Protein AF-0000000081110960 (afdb_homodimer)

Radius of gyration: 26.62 Å; Cα contacts (8 Å, |Δi|>4): 1211; chains: 2; bounding box: 125×72×54 Å

Structure (mmCIF, N/CA/C/O backbone):
data_AF-0000000081110960-model_v1
#
loop_
_entity.id
_entity.type
_entity.pdbx_description
1 polymer 'Uncharacterized protein'
#
loop_
_atom_site.group_PDB
_atom_site.id
_atom_site.type_symbol
_atom_site.label_atom_id
_atom_site.label_alt_id
_atom_site.label_comp_id
_atom_site.label_asym_id
_atom_site.label_entity_id
_atom_site.label_seq_id
_atom_site.pdbx_PDB_ins_code
_atom_site.Cartn_x
_atom_site.Cartn_y
_atom_site.Cartn_z
_atom_site.occupancy
_atom_site.B_iso_or_equiv
_atom_site.auth_seq_id
_atom_site.auth_comp_id
_atom_site.auth_asym_id
_atom_site.auth_atom_id
_atom_site.pdbx_PDB_model_num
ATOM 1 N N . MET A 1 1 ? -58.656 -20.75 20.781 1 22.75 1 MET A N 1
ATOM 2 C CA . MET A 1 1 ? -58.719 -19.656 19.828 1 22.75 1 MET A CA 1
ATOM 3 C C . MET A 1 1 ? -57.375 -19.516 19.109 1 22.75 1 MET A C 1
ATOM 5 O O . MET A 1 1 ? -56.344 -19.359 19.75 1 22.75 1 MET A O 1
ATOM 9 N N . TYR A 1 2 ? -57.188 -20.016 17.922 1 20.84 2 TYR A N 1
ATOM 10 C CA . TYR A 1 2 ? -56.125 -20.344 16.984 1 20.84 2 TYR A CA 1
ATOM 11 C C . TYR A 1 2 ? -55.5 -19.078 16.391 1 20.84 2 TYR A C 1
ATOM 13 O O . TYR A 1 2 ? -56.219 -18.234 15.836 1 20.84 2 TYR A O 1
ATOM 21 N N . PHE A 1 3 ? -54.625 -18.484 17.094 1 23.08 3 PHE A N 1
ATOM 22 C CA . PHE A 1 3 ? -54.031 -17.188 16.734 1 23.08 3 PHE A CA 1
ATOM 23 C C . PHE A 1 3 ? -53.469 -17.234 15.32 1 23.08 3 PHE A C 1
ATOM 25 O O . PHE A 1 3 ? -52.531 -18 15.055 1 23.08 3 PHE A O 1
ATOM 32 N N . GLN A 1 4 ? -54.219 -17.094 14.242 1 18.69 4 GLN A N 1
ATOM 33 C CA . GLN A 1 4 ? -53.969 -17.016 12.805 1 18.69 4 GLN A CA 1
ATOM 34 C C . GLN A 1 4 ? -52.875 -15.992 12.484 1 18.69 4 GLN A C 1
ATOM 36 O O . GLN A 1 4 ? -53.094 -14.789 12.664 1 18.69 4 GLN A O 1
ATOM 41 N N . ALA A 1 5 ? -51.719 -16.172 12.797 1 19.73 5 ALA A N 1
ATOM 42 C CA . ALA A 1 5 ? -50.625 -15.227 12.609 1 19.73 5 ALA A CA 1
ATOM 43 C C . ALA A 1 5 ? -50.469 -14.836 11.141 1 19.73 5 ALA A C 1
ATOM 45 O O . ALA A 1 5 ? -50.312 -15.695 10.273 1 19.73 5 ALA A O 1
ATOM 46 N N . SER A 1 6 ? -51.25 -13.961 10.625 1 20.28 6 SER A N 1
ATOM 47 C CA . SER A 1 6 ? -51.281 -13.43 9.273 1 20.28 6 SER A CA 1
ATOM 48 C C . SER A 1 6 ? -49.906 -13.078 8.781 1 20.28 6 SER A C 1
ATOM 50 O O . SER A 1 6 ? -49.188 -12.312 9.422 1 20.28 6 SER A O 1
ATOM 52 N N . ILE A 1 7 ? -49.188 -13.914 8.172 1 19.59 7 ILE A N 1
ATOM 53 C CA . ILE A 1 7 ? -47.875 -13.883 7.523 1 19.59 7 ILE A CA 1
ATOM 54 C C . ILE A 1 7 ? -47.844 -12.812 6.438 1 19.59 7 ILE A C 1
ATOM 56 O O . ILE A 1 7 ? -48.562 -12.93 5.426 1 19.59 7 ILE A O 1
ATOM 60 N N . ALA A 1 8 ? -48.156 -11.586 6.824 1 20.59 8 ALA A N 1
ATOM 61 C CA . ALA A 1 8 ? -48.281 -10.586 5.766 1 20.59 8 ALA A CA 1
ATOM 62 C C . ALA A 1 8 ? -47.188 -10.75 4.73 1 20.59 8 ALA A C 1
ATOM 64 O O . ALA A 1 8 ? -46.031 -11.047 5.078 1 20.59 8 ALA A O 1
ATOM 65 N N . ALA A 1 9 ? -47.5 -11.055 3.541 1 20.17 9 ALA A N 1
ATOM 66 C CA . ALA A 1 9 ? -46.844 -11.18 2.238 1 20.17 9 ALA A CA 1
ATOM 67 C C . ALA A 1 9 ? -45.875 -10.031 2 1 20.17 9 ALA A C 1
ATOM 69 O O . ALA A 1 9 ? -46.281 -8.867 1.935 1 20.17 9 ALA A O 1
ATOM 70 N N . VAL A 1 10 ? -44.938 -9.961 2.754 1 21.44 10 VAL A N 1
ATOM 71 C CA . VAL A 1 10 ? -44 -8.852 2.555 1 21.44 10 VAL A CA 1
ATOM 72 C C . VAL A 1 10 ? -43.656 -8.711 1.069 1 21.44 10 VAL A C 1
ATOM 74 O O . VAL A 1 10 ? -43.25 -9.672 0.429 1 21.44 10 VAL A O 1
ATOM 77 N N . ASN A 1 11 ? -44.5 -8.047 0.342 1 20.91 11 ASN A N 1
ATOM 78 C CA . ASN A 1 11 ? -44.344 -7.684 -1.062 1 20.91 11 ASN A CA 1
ATOM 79 C C . ASN A 1 11 ? -42.906 -7.355 -1.413 1 20.91 11 ASN A C 1
ATOM 81 O O . ASN A 1 11 ? -42.344 -6.363 -0.934 1 20.91 11 ASN A O 1
ATOM 85 N N . VAL A 1 12 ? -42.188 -8.281 -1.521 1 21.45 12 VAL A N 1
ATOM 86 C CA . VAL A 1 12 ? -40.812 -8.18 -1.997 1 21.45 12 VAL A CA 1
ATOM 87 C C . VAL A 1 12 ? -40.781 -7.523 -3.377 1 21.45 12 VAL A C 1
ATOM 89 O O . VAL A 1 12 ? -41.344 -8.062 -4.336 1 21.45 12 VAL A O 1
ATOM 92 N N . PRO A 1 13 ? -41 -6.227 -3.32 1 22.95 13 PRO A N 1
ATOM 93 C CA . PRO A 1 13 ? -41.094 -5.684 -4.676 1 22.95 13 PRO A CA 1
ATOM 94 C C . PRO A 1 13 ? -40.125 -6.332 -5.652 1 22.95 13 PRO A C 1
ATOM 96 O O . PRO A 1 13 ? -39.094 -6.832 -5.246 1 22.95 13 PRO A O 1
ATOM 99 N N . LEU A 1 14 ? -40.688 -6.832 -6.668 1 21.33 14 LEU A N 1
ATOM 100 C CA . LEU A 1 14 ? -40 -7.383 -7.836 1 21.33 14 LEU A CA 1
ATOM 101 C C . LEU A 1 14 ? -38.844 -6.5 -8.266 1 21.33 14 LEU A C 1
ATOM 103 O O . LEU A 1 14 ? -39 -5.297 -8.461 1 21.33 14 LEU A O 1
ATOM 107 N N . ILE A 1 15 ? -37.844 -6.734 -7.762 1 22 15 ILE A N 1
ATOM 108 C CA . ILE A 1 15 ? -36.656 -6.02 -8.133 1 22 15 ILE A CA 1
ATOM 109 C C . ILE A 1 15 ? -36.5 -6.008 -9.656 1 22 15 ILE A C 1
ATOM 111 O O . ILE A 1 15 ? -36.406 -7.066 -10.281 1 22 15 ILE A O 1
ATOM 115 N N . SER A 1 16 ? -37.156 -5.086 -10.281 1 21.38 16 SER A N 1
ATOM 116 C CA . SER A 1 16 ? -37.094 -4.832 -11.719 1 21.38 16 SER A CA 1
ATOM 117 C C . SER A 1 16 ? -35.688 -5.105 -12.242 1 21.38 16 SER A C 1
ATOM 119 O O . SER A 1 16 ? -34.719 -5.055 -11.492 1 21.38 16 SER A O 1
ATOM 121 N N . SER A 1 17 ? -35.562 -5.734 -13.375 1 22.53 17 SER A N 1
ATOM 122 C CA . SER A 1 17 ? -34.5 -6.129 -14.266 1 22.53 17 SER A CA 1
ATOM 123 C C . SER A 1 17 ? -33.5 -4.984 -14.469 1 22.53 17 SER A C 1
ATOM 125 O O . SER A 1 17 ? -33.75 -4.074 -15.258 1 22.53 17 SER A O 1
ATOM 127 N N . SER A 1 18 ? -33.219 -4.305 -13.578 1 23.11 18 SER A N 1
ATOM 128 C CA . SER A 1 18 ? -32.406 -3.145 -13.906 1 23.11 18 SER A CA 1
ATOM 129 C C . SER A 1 18 ? -31.281 -3.512 -14.883 1 23.11 18 SER A C 1
ATOM 131 O O . SER A 1 18 ? -30.703 -4.598 -14.797 1 23.11 18 SER A O 1
ATOM 133 N N . SER A 1 19 ? -31.359 -3.037 -16.094 1 22.27 19 SER A N 1
ATOM 134 C CA . SER A 1 19 ? -30.375 -3.014 -17.188 1 22.27 19 SER A CA 1
ATOM 135 C C . SER A 1 19 ? -28.953 -2.99 -16.641 1 22.27 19 SER A C 1
ATOM 137 O O . SER A 1 19 ? -28.672 -2.299 -15.664 1 22.27 19 SER A O 1
ATOM 139 N N . PHE A 1 20 ? -28.312 -4.035 -16.75 1 23.62 20 PHE A N 1
ATOM 140 C CA . PHE A 1 20 ? -26.859 -4.145 -16.656 1 23.62 20 PHE A CA 1
ATOM 141 C C . PHE A 1 20 ? -26.188 -2.887 -17.203 1 23.62 20 PHE A C 1
ATOM 143 O O . PHE A 1 20 ? -26.031 -2.727 -18.406 1 23.62 20 PHE A O 1
ATOM 150 N N . ASP A 1 21 ? -26.734 -1.782 -16.797 1 24.41 21 ASP A N 1
ATOM 151 C CA . ASP A 1 21 ? -25.891 -0.675 -17.234 1 24.41 21 ASP A CA 1
ATOM 152 C C . ASP A 1 21 ? -24.406 -1.05 -17.172 1 24.41 21 ASP A C 1
ATOM 154 O O . ASP A 1 21 ? -23.922 -1.466 -16.109 1 24.41 21 ASP A O 1
ATOM 158 N N . THR A 1 22 ? -23.922 -1.615 -18.156 1 24.94 22 THR A N 1
ATOM 159 C CA . THR A 1 22 ? -22.516 -1.733 -18.484 1 24.94 22 THR A CA 1
ATOM 160 C C . THR A 1 22 ? -21.703 -0.639 -17.797 1 24.94 22 THR A C 1
ATOM 162 O O . THR A 1 22 ? -22.078 0.535 -17.828 1 24.94 22 THR A O 1
ATOM 165 N N . PRO A 1 23 ? -21.234 -0.985 -16.656 1 27.55 23 PRO A N 1
ATOM 166 C CA . PRO A 1 23 ? -20.516 0.17 -16.109 1 27.55 23 PRO A CA 1
ATOM 167 C C . PRO A 1 23 ? -20 1.11 -17.188 1 27.55 23 PRO A C 1
ATOM 169 O O . PRO A 1 23 ? -19.734 0.676 -18.312 1 27.55 23 PRO A O 1
ATOM 172 N N . ASN A 1 24 ? -20.625 2.17 -17.422 1 27.64 24 ASN A N 1
ATOM 173 C CA . ASN A 1 24 ? -20.141 3.215 -18.328 1 27.64 24 ASN A CA 1
ATOM 174 C C . ASN A 1 24 ? -18.641 3.121 -18.531 1 27.64 24 ASN A C 1
ATOM 176 O O . ASN A 1 24 ? -17.891 2.938 -17.578 1 27.64 24 ASN A O 1
ATOM 180 N N . SER A 1 25 ? -18.062 2.701 -19.656 1 29.22 25 SER A N 1
ATOM 181 C CA . SER A 1 25 ? -16.797 2.6 -20.375 1 29.22 25 SER A CA 1
ATOM 182 C C . SER A 1 25 ? -15.875 3.762 -20.031 1 29.22 25 SER A C 1
ATOM 184 O O . SER A 1 25 ? -14.812 3.914 -20.625 1 29.22 25 SER A O 1
ATOM 186 N N . GLY A 1 26 ? -16.422 4.938 -19.75 1 30.44 26 GLY A N 1
ATOM 187 C CA . GLY A 1 26 ? -15.414 5.98 -19.641 1 30.44 26 GLY A CA 1
ATOM 188 C C . GLY A 1 26 ? -14.273 5.605 -18.703 1 30.44 26 GLY A C 1
ATOM 189 O O . GLY A 1 26 ? -14.5 5.078 -17.609 1 30.44 26 GLY A O 1
ATOM 190 N N . ASN A 1 27 ? -13.133 5.059 -19.188 1 32.38 27 ASN A N 1
ATOM 191 C CA . ASN A 1 27 ? -11.805 4.676 -18.719 1 32.38 27 ASN A CA 1
ATOM 192 C C . ASN A 1 27 ? -11.406 5.465 -17.484 1 32.38 27 ASN A C 1
ATOM 194 O O . ASN A 1 27 ? -10.625 6.418 -17.562 1 32.38 27 ASN A O 1
ATOM 198 N N . ASP A 1 28 ? -12.18 6.121 -16.797 1 34.59 28 ASP A N 1
ATOM 199 C CA . ASP A 1 28 ? -11.734 6.902 -15.648 1 34.59 28 ASP A CA 1
ATOM 200 C C . ASP A 1 28 ? -10.836 6.074 -14.734 1 34.59 28 ASP A C 1
ATOM 202 O O . ASP A 1 28 ? -11.305 5.504 -13.742 1 34.59 28 ASP A O 1
ATOM 206 N N . THR A 1 29 ? -10.172 5.059 -15.164 1 40.25 29 THR A N 1
ATOM 207 C CA . THR A 1 29 ? -8.977 4.48 -14.562 1 40.25 29 THR A CA 1
ATOM 208 C C . THR A 1 29 ? -8.219 5.527 -13.75 1 40.25 29 THR A C 1
ATOM 210 O O . THR A 1 29 ? -7.117 5.273 -13.266 1 40.25 29 THR A O 1
ATOM 213 N N . SER A 1 30 ? -8.516 6.832 -14.031 1 42.5 30 SER A N 1
ATOM 214 C CA . SER A 1 30 ? -7.684 7.887 -13.461 1 42.5 30 SER A CA 1
ATOM 215 C C . SER A 1 30 ? -7.695 7.84 -11.938 1 42.5 30 SER A C 1
ATOM 217 O O . SER A 1 30 ? -8.758 7.75 -11.32 1 42.5 30 SER A O 1
ATOM 219 N N . PHE A 1 31 ? -6.773 7.125 -11.406 1 48.88 31 PHE A N 1
ATOM 220 C CA . PHE A 1 31 ? -6.375 7.441 -10.039 1 48.88 31 PHE A CA 1
ATOM 221 C C . PHE A 1 31 ? -6.816 8.852 -9.656 1 48.88 31 PHE A C 1
ATOM 223 O O . PHE A 1 31 ? -6.086 9.82 -9.891 1 48.88 31 PHE A O 1
ATOM 230 N N . GLN A 1 32 ? -8.008 9.367 -10.148 1 53.22 32 GLN A N 1
ATOM 231 C CA . GLN A 1 32 ? -8.258 10.789 -9.953 1 53.22 32 GLN A CA 1
ATOM 232 C C . GLN A 1 32 ? -8.625 11.094 -8.508 1 53.22 32 GLN A C 1
ATOM 234 O O . GLN A 1 32 ? -9.633 10.586 -8 1 53.22 32 GLN A O 1
ATOM 239 N N . LEU A 1 33 ? -7.586 11.43 -7.715 1 62.12 33 LEU A N 1
ATOM 240 C CA . LEU A 1 33 ? -7.715 11.992 -6.371 1 62.12 33 LEU A CA 1
ATOM 241 C C . LEU A 1 33 ? -8.492 13.305 -6.406 1 62.12 33 LEU A C 1
ATOM 243 O O . LEU A 1 33 ? -8.836 13.859 -5.355 1 62.12 33 LEU A O 1
ATOM 247 N N . THR A 1 34 ? -9.445 13.672 -7.227 1 59.16 34 THR A N 1
ATOM 248 C CA . THR A 1 34 ? -9.914 15.055 -7.328 1 59.16 34 THR A CA 1
ATOM 249 C C . THR A 1 34 ? -10.453 15.539 -5.988 1 59.16 34 THR A C 1
ATOM 251 O O . THR A 1 34 ? -11.539 16.125 -5.926 1 59.16 34 THR A O 1
ATOM 254 N N . ARG A 1 35 ? -9.648 15.438 -5.07 1 84.56 35 ARG A N 1
ATOM 255 C CA . ARG A 1 35 ? -10.242 15.648 -3.758 1 84.56 35 ARG A CA 1
ATOM 256 C C . ARG A 1 35 ? -9.469 16.688 -2.961 1 84.56 35 ARG A C 1
ATOM 258 O O . ARG A 1 35 ? -8.258 16.828 -3.127 1 84.56 35 ARG A O 1
ATOM 265 N N . PRO A 1 36 ? -10.227 17.75 -2.336 1 95.44 36 PRO A N 1
ATOM 266 C CA . PRO A 1 36 ? -9.555 18.672 -1.426 1 95.44 36 PRO A CA 1
ATOM 267 C C . PRO A 1 36 ? -8.578 17.969 -0.484 1 95.44 36 PRO A C 1
ATOM 269 O O . PRO A 1 36 ? -8.953 17.016 0.2 1 95.44 36 PRO A O 1
ATOM 272 N N . THR A 1 37 ? -7.359 18.438 -0.589 1 98.06 37 THR A N 1
ATOM 273 C CA . THR A 1 37 ? -6.27 17.766 0.1 1 98.06 37 THR A CA 1
ATOM 274 C C . THR A 1 37 ? -5.449 18.75 0.93 1 98.06 37 THR A C 1
ATOM 276 O O . THR A 1 37 ? -5.227 19.875 0.511 1 98.06 37 THR A O 1
ATOM 279 N N . PHE A 1 38 ? -5.059 18.312 2.119 1 98.38 38 PHE A N 1
ATOM 280 C CA . PHE A 1 38 ? -4.27 19.078 3.076 1 98.38 38 PHE A CA 1
ATOM 281 C C . PHE A 1 38 ? -2.961 18.359 3.396 1 98.38 38 PHE A C 1
ATOM 283 O O . PHE A 1 38 ? -2.959 17.172 3.688 1 98.38 38 PHE A O 1
ATOM 290 N N . VAL A 1 39 ? -1.781 19.078 3.289 1 98 39 VAL A N 1
ATOM 291 C CA . VAL A 1 39 ? -0.474 18.5 3.562 1 98 39 VAL A CA 1
ATOM 292 C C . VAL A 1 39 ? 0.292 19.375 4.547 1 98 39 VAL A C 1
ATOM 294 O O . VAL A 1 39 ? 0.421 20.578 4.34 1 98 39 VAL A O 1
ATOM 297 N N . THR A 1 40 ? 0.807 18.781 5.625 1 96.44 40 THR A N 1
ATOM 298 C CA . THR A 1 40 ? 1.692 19.516 6.523 1 96.44 40 THR A CA 1
ATOM 299 C C . THR A 1 40 ? 3.154 19.25 6.184 1 96.44 40 THR A C 1
ATOM 301 O O . THR A 1 40 ? 3.488 18.172 5.664 1 96.44 40 THR A O 1
ATOM 304 N N . GLY A 1 41 ? 4.031 20.172 6.465 1 93 41 GLY A N 1
ATOM 305 C CA . GLY A 1 41 ? 5.453 20 6.223 1 93 41 GLY A CA 1
ATOM 306 C C . GLY A 1 41 ? 5.805 19.906 4.75 1 93 41 GLY A C 1
ATOM 307 O O . GLY A 1 41 ? 6.609 19.078 4.348 1 93 41 GLY A O 1
ATOM 308 N N . ALA A 1 42 ? 5.199 20.797 3.959 1 94.5 42 ALA A N 1
ATOM 309 C CA . ALA A 1 42 ? 5.312 20.672 2.51 1 94.5 42 ALA A CA 1
ATOM 310 C C . ALA A 1 42 ? 6.539 21.406 1.983 1 94.5 42 ALA A C 1
ATOM 312 O O . ALA A 1 42 ? 6.883 21.297 0.805 1 94.5 42 ALA A O 1
ATOM 313 N N . ALA A 1 43 ? 7.168 22.172 2.82 1 89.06 43 ALA A N 1
ATOM 314 C CA . ALA A 1 43 ? 8.375 22.859 2.375 1 89.06 43 ALA A CA 1
ATOM 315 C C . ALA A 1 43 ? 9.633 22.188 2.924 1 89.06 43 ALA A C 1
ATOM 317 O O . ALA A 1 43 ? 9.625 21.672 4.043 1 89.06 43 ALA A O 1
ATOM 318 N N . SER A 1 44 ? 10.578 21.812 1.951 1 68.25 44 SER A N 1
ATOM 319 C CA . SER A 1 44 ? 11.836 21.188 2.334 1 68.25 44 SER A CA 1
ATOM 320 C C . SER A 1 44 ? 12.75 22.188 3.045 1 68.25 44 SER A C 1
ATOM 322 O O . SER A 1 44 ? 12.719 23.375 2.758 1 68.25 44 SER A O 1
ATOM 324 N N . GLY A 1 45 ? 12.914 22.094 4.445 1 55.53 45 GLY A N 1
ATOM 325 C CA . GLY A 1 45 ? 13.875 22.984 5.07 1 55.53 45 GLY A CA 1
ATOM 326 C C . GLY A 1 45 ? 15.188 23.078 4.312 1 55.53 45 GLY A C 1
ATOM 327 O O . GLY A 1 45 ? 15.836 22.062 4.066 1 55.53 45 GLY A O 1
ATOM 328 N N . LYS A 1 46 ? 15.266 24.016 3.217 1 45.47 46 LYS A N 1
ATOM 329 C CA . LYS A 1 46 ? 16.609 24.25 2.699 1 45.47 46 LYS A CA 1
ATOM 330 C C . LYS A 1 46 ? 17.578 24.562 3.828 1 45.47 46 LYS A C 1
ATOM 332 O O . LYS A 1 46 ? 17.359 25.5 4.605 1 45.47 46 LYS A O 1
ATOM 337 N N . SER A 1 47 ? 17.953 23.469 4.422 1 41.19 47 SER A N 1
ATOM 338 C CA . SER A 1 47 ? 18.969 23.844 5.414 1 41.19 47 SER A CA 1
ATOM 339 C C . SER A 1 47 ? 20.016 24.75 4.812 1 41.19 47 SER A C 1
ATOM 341 O O . SER A 1 47 ? 20.297 24.688 3.611 1 41.19 47 SER A O 1
ATOM 343 N N . GLU A 1 48 ? 20.234 25.812 5.441 1 37.31 48 GLU A N 1
ATOM 344 C CA . GLU A 1 48 ? 21.297 26.75 5.129 1 37.31 48 GLU A CA 1
ATOM 345 C C . GLU A 1 48 ? 22.547 26.016 4.652 1 37.31 48 GLU A C 1
ATOM 347 O O . GLU A 1 48 ? 23.469 26.641 4.113 1 37.31 48 GLU A O 1
ATOM 352 N N . TRP A 1 49 ? 22.719 24.891 5.152 1 32.22 49 TRP A N 1
ATOM 353 C CA . TRP A 1 49 ? 24.016 24.266 4.871 1 32.22 49 TRP A CA 1
ATOM 354 C C . TRP A 1 49 ? 24.031 23.672 3.467 1 32.22 49 TRP A C 1
ATOM 356 O O . TRP A 1 49 ? 24.891 22.844 3.146 1 32.22 49 TRP A O 1
ATOM 366 N N . GLU A 1 50 ? 22.984 23.797 2.834 1 39.31 50 GLU A N 1
ATOM 367 C CA . GLU A 1 50 ? 22.891 23.125 1.541 1 39.31 50 GLU A CA 1
ATOM 368 C C . GLU A 1 50 ? 23.828 23.75 0.517 1 39.31 50 GLU A C 1
ATOM 370 O O . GLU A 1 50 ? 23.641 24.906 0.111 1 39.31 50 GLU A O 1
ATOM 375 N N . THR A 1 51 ? 25.016 23.438 0.7 1 34.72 51 THR A N 1
ATOM 376 C CA . THR A 1 51 ? 25.984 23.797 -0.319 1 34.72 51 THR A CA 1
ATOM 377 C C . THR A 1 51 ? 25.531 23.344 -1.699 1 34.72 51 THR A C 1
ATOM 379 O O . THR A 1 51 ? 25.984 23.875 -2.719 1 34.72 51 THR A O 1
ATOM 382 N N . PRO A 1 52 ? 25.266 21.906 -1.855 1 41.38 52 PRO A N 1
ATOM 383 C CA . PRO A 1 52 ? 25.453 21.641 -3.281 1 41.38 52 PRO A CA 1
ATOM 384 C C . PRO A 1 52 ? 24.297 22.156 -4.145 1 41.38 52 PRO A C 1
ATOM 386 O O . PRO A 1 52 ? 23.203 22.375 -3.637 1 41.38 52 PRO A O 1
ATOM 389 N N . LYS A 1 53 ? 24.359 22.406 -5.453 1 40.44 53 LYS A N 1
ATOM 390 C CA . LYS A 1 53 ? 23.625 23 -6.566 1 40.44 53 LYS A CA 1
ATOM 391 C C . LYS A 1 53 ? 22.172 22.516 -6.586 1 40.44 53 LYS A C 1
ATOM 393 O O . LYS A 1 53 ? 21.312 23.156 -7.207 1 40.44 53 LYS A O 1
ATOM 398 N N . HIS A 1 54 ? 21.781 21.344 -6.188 1 41.78 54 HIS A N 1
ATOM 399 C CA . HIS A 1 54 ? 20.406 20.844 -6.281 1 41.78 54 HIS A CA 1
ATOM 400 C C . HIS A 1 54 ? 19.969 20.172 -4.984 1 41.78 54 HIS A C 1
ATOM 402 O O . HIS A 1 54 ? 20.234 18.984 -4.777 1 41.78 54 HIS A O 1
ATOM 408 N N . PRO A 1 55 ? 19.656 20.922 -3.91 1 47.19 55 PRO A N 1
ATOM 409 C CA . PRO A 1 55 ? 19.312 20.297 -2.633 1 47.19 55 PRO A CA 1
ATOM 410 C C . PRO A 1 55 ? 18.188 19.266 -2.766 1 47.19 55 PRO A C 1
ATOM 412 O O . PRO A 1 55 ? 17.312 19.422 -3.611 1 47.19 55 PRO A O 1
ATOM 415 N N . PRO A 1 56 ? 18.359 17.953 -2.174 1 57.19 56 PRO A N 1
ATOM 416 C CA . PRO A 1 56 ? 17.281 16.969 -2.221 1 57.19 56 PRO A CA 1
ATOM 417 C C . PRO A 1 56 ? 15.953 17.516 -1.71 1 57.19 56 PRO A C 1
ATOM 419 O O . PRO A 1 56 ? 15.938 18.422 -0.865 1 57.19 56 PRO A O 1
ATOM 422 N N . ILE A 1 57 ? 14.922 17.328 -2.422 1 71.06 57 ILE A N 1
ATOM 423 C CA . ILE A 1 57 ? 13.555 17.703 -2.088 1 71.06 57 ILE A CA 1
ATOM 424 C C . ILE A 1 57 ? 13.031 16.797 -0.969 1 71.06 57 ILE A C 1
ATOM 426 O O . ILE A 1 57 ? 13.328 15.602 -0.94 1 71.06 57 ILE A O 1
ATOM 430 N N . GLY A 1 58 ? 12.445 17.406 0.079 1 83.19 58 GLY A N 1
ATOM 431 C CA . GLY A 1 58 ? 11.914 16.656 1.206 1 83.19 58 GLY A CA 1
ATOM 432 C C . GLY A 1 58 ? 10.695 15.828 0.851 1 83.19 58 GLY A C 1
ATOM 433 O O . GLY A 1 58 ? 10.141 15.977 -0.237 1 83.19 58 GLY A O 1
ATOM 434 N N . ILE A 1 59 ? 10.336 14.969 1.707 1 88.88 59 ILE A N 1
ATOM 435 C CA . ILE A 1 59 ? 9.203 14.07 1.531 1 88.88 59 ILE A CA 1
ATOM 436 C C . ILE A 1 59 ? 7.926 14.891 1.345 1 88.88 59 ILE A C 1
ATOM 438 O O . ILE A 1 59 ? 7.105 14.594 0.472 1 88.88 59 ILE A O 1
ATOM 442 N N . GLY A 1 60 ? 7.762 15.984 2.137 1 92.5 60 GLY A N 1
ATOM 443 C CA . GLY A 1 60 ? 6.562 16.797 2.068 1 92.5 60 GLY A CA 1
ATOM 444 C C . GLY A 1 60 ? 6.391 17.5 0.729 1 92.5 60 GLY A C 1
ATOM 445 O O . GLY A 1 60 ? 5.297 17.5 0.162 1 92.5 60 GLY A O 1
ATOM 446 N N . GLU A 1 61 ? 7.449 18.062 0.287 1 93.19 61 GLU A N 1
ATOM 447 C CA . GLU A 1 61 ? 7.418 18.734 -1.011 1 93.19 61 GLU A CA 1
ATOM 448 C C . GLU A 1 61 ? 7.129 17.734 -2.135 1 93.19 61 GLU A C 1
ATOM 450 O O . GLU A 1 61 ? 6.281 18 -2.99 1 93.19 61 GLU A O 1
ATOM 455 N N . GLN A 1 62 ? 7.793 16.594 -2.107 1 92.75 62 GLN A N 1
ATOM 456 C CA . GLN A 1 62 ? 7.562 15.57 -3.119 1 92.75 62 GLN A CA 1
ATOM 457 C C . GLN A 1 62 ? 6.129 15.047 -3.055 1 92.75 62 GLN A C 1
ATOM 459 O O . GLN A 1 62 ? 5.539 14.711 -4.082 1 92.75 62 GLN A O 1
ATOM 464 N N . THR A 1 63 ? 5.613 14.977 -1.855 1 95.06 63 THR A N 1
ATOM 465 C CA . THR A 1 63 ? 4.23 14.547 -1.686 1 95.06 63 THR A CA 1
ATOM 466 C C . THR A 1 63 ? 3.271 15.523 -2.357 1 95.06 63 THR A C 1
ATOM 468 O O . THR A 1 63 ? 2.357 15.117 -3.076 1 95.06 63 THR A O 1
ATOM 471 N N . ALA A 1 64 ? 3.504 16.797 -2.17 1 96.5 64 ALA A N 1
ATOM 472 C CA . ALA A 1 64 ? 2.67 17.812 -2.816 1 96.5 64 ALA A CA 1
ATOM 473 C C . ALA A 1 64 ? 2.715 17.672 -4.336 1 96.5 64 ALA A C 1
ATOM 475 O O . ALA A 1 64 ? 1.674 17.688 -4.996 1 96.5 64 ALA A O 1
ATOM 476 N N . TYR A 1 65 ? 3.877 17.453 -4.852 1 95.31 65 TYR A N 1
ATOM 477 C CA . TYR A 1 65 ? 4.043 17.312 -6.293 1 95.31 65 TYR A CA 1
ATOM 478 C C . TYR A 1 65 ? 3.363 16.047 -6.801 1 95.31 65 TYR A C 1
ATOM 480 O O . TYR A 1 65 ? 2.68 16.062 -7.828 1 95.31 65 TYR A O 1
ATOM 488 N N . ALA A 1 66 ? 3.555 14.961 -6.098 1 93.81 66 ALA A N 1
ATOM 489 C CA . ALA A 1 66 ? 2.967 13.688 -6.516 1 93.81 66 ALA A CA 1
ATOM 490 C C . ALA A 1 66 ? 1.442 13.766 -6.52 1 93.81 66 ALA A C 1
ATOM 492 O O . ALA A 1 66 ? 0.792 13.289 -7.449 1 93.81 66 ALA A O 1
ATOM 493 N N . LEU A 1 67 ? 0.9 14.406 -5.48 1 94.81 67 LEU A N 1
ATOM 494 C CA . LEU A 1 67 ? -0.549 14.555 -5.406 1 94.81 67 LEU A CA 1
ATOM 495 C C . LEU A 1 67 ? -1.075 15.375 -6.582 1 94.81 67 LEU A C 1
ATOM 497 O O . LEU A 1 67 ? -2.07 15 -7.207 1 94.81 67 LEU A O 1
ATOM 501 N N . ALA A 1 68 ? -0.402 16.438 -6.891 1 93.81 68 ALA A N 1
ATOM 502 C CA . ALA A 1 68 ? -0.778 17.234 -8.055 1 93.81 68 ALA A CA 1
ATOM 503 C C . ALA A 1 68 ? -0.663 16.422 -9.336 1 93.81 68 ALA A C 1
ATOM 505 O O . ALA A 1 68 ? -1.574 16.438 -10.172 1 93.81 68 ALA A O 1
ATOM 506 N N . ASN A 1 69 ? 0.367 15.711 -9.43 1 91.38 69 ASN A N 1
ATOM 507 C CA . ASN A 1 69 ? 0.65 14.93 -10.625 1 91.38 69 ASN A CA 1
ATOM 508 C C . ASN A 1 69 ? -0.405 13.852 -10.852 1 91.38 69 ASN A C 1
ATOM 510 O O . ASN A 1 69 ? -0.724 13.516 -12 1 91.38 69 ASN A O 1
ATOM 514 N N . TYR A 1 70 ? -0.91 13.32 -9.75 1 89.69 70 TYR A N 1
ATOM 515 C CA . TYR A 1 70 ? -1.832 12.195 -9.883 1 89.69 70 TYR A CA 1
ATOM 516 C C . TYR A 1 70 ? -3.279 12.672 -9.836 1 89.69 70 TYR A C 1
ATOM 518 O O . TYR A 1 70 ? -4.199 11.867 -9.688 1 89.69 70 TYR A O 1
ATOM 526 N N . GLY A 1 71 ? -3.523 14.016 -9.852 1 89.19 71 GLY A N 1
ATOM 527 C CA . GLY A 1 71 ? -4.855 14.445 -10.242 1 89.19 71 GLY A CA 1
ATOM 528 C C . GLY A 1 71 ? -5.535 15.305 -9.188 1 89.19 71 GLY A C 1
ATOM 529 O O . GLY A 1 71 ? -6.66 15.766 -9.391 1 89.19 71 GLY A O 1
ATOM 530 N N . ILE A 1 72 ? -4.934 15.531 -8.102 1 93.69 72 ILE A N 1
ATOM 531 C CA . ILE A 1 72 ? -5.523 16.422 -7.105 1 93.69 72 ILE A CA 1
ATOM 532 C C . ILE A 1 72 ? -5.695 17.812 -7.695 1 93.69 72 ILE A C 1
ATOM 534 O O . ILE A 1 72 ? -4.797 18.328 -8.375 1 93.69 72 ILE A O 1
ATOM 538 N N . THR A 1 73 ? -6.871 18.406 -7.398 1 94.19 73 THR A N 1
ATOM 539 C CA . THR A 1 73 ? -7.125 19.703 -8.016 1 94.19 73 THR A CA 1
ATOM 540 C C . THR A 1 73 ? -7.199 20.797 -6.961 1 94.19 73 THR A C 1
ATOM 542 O O . THR A 1 73 ? -7.145 21.984 -7.285 1 94.19 73 THR A O 1
ATOM 545 N N . LYS A 1 74 ? -7.414 20.484 -5.758 1 97 74 LYS A N 1
ATOM 546 C CA . LYS A 1 74 ? -7.434 21.391 -4.621 1 97 74 LYS A CA 1
ATOM 547 C C . LYS A 1 74 ? -6.434 20.969 -3.549 1 97 74 LYS A C 1
ATOM 549 O O . LYS A 1 74 ? -6.625 19.938 -2.895 1 97 74 LYS A O 1
ATOM 554 N N . LEU A 1 75 ? -5.422 21.781 -3.381 1 98.06 75 LEU A N 1
ATOM 555 C CA . LEU A 1 75 ? -4.289 21.359 -2.564 1 98.06 75 LEU A CA 1
ATOM 556 C C . LEU A 1 75 ? -3.865 22.469 -1.608 1 98.06 75 LEU A C 1
ATOM 558 O O . LEU A 1 75 ? -3.326 23.5 -2.039 1 98.06 75 LEU A O 1
ATOM 562 N N . ALA A 1 76 ? -4.148 22.297 -0.355 1 98.75 76 ALA A N 1
ATOM 563 C CA . ALA A 1 76 ? -3.598 23.156 0.685 1 98.75 76 ALA A CA 1
ATOM 564 C C . ALA A 1 76 ? -2.283 22.609 1.223 1 98.75 76 ALA A C 1
ATOM 566 O O . ALA A 1 76 ? -2.227 21.453 1.676 1 98.75 76 ALA A O 1
ATOM 567 N N . ILE A 1 77 ? -1.24 23.391 1.143 1 98.5 77 ILE A N 1
ATOM 568 C CA . ILE A 1 77 ? 0.058 22.984 1.671 1 98.5 77 ILE A CA 1
ATOM 569 C C . ILE A 1 77 ? 0.456 23.906 2.824 1 98.5 77 ILE A C 1
ATOM 571 O O . ILE A 1 77 ? 0.162 25.094 2.801 1 98.5 77 ILE A O 1
ATOM 575 N N . THR A 1 78 ? 1.105 23.266 3.832 1 97.75 78 THR A N 1
ATOM 576 C CA . THR A 1 78 ? 1.459 24.062 5 1 97.75 78 THR A CA 1
ATOM 577 C C . THR A 1 78 ? 2.896 23.797 5.43 1 97.75 78 THR A C 1
ATOM 579 O O . THR A 1 78 ? 3.445 22.734 5.129 1 97.75 78 THR A O 1
ATOM 582 N N . ASP A 1 79 ? 3.418 24.75 6.059 1 94.75 79 ASP A N 1
ATOM 583 C CA . ASP A 1 79 ? 4.742 24.703 6.668 1 94.75 79 ASP A CA 1
ATOM 584 C C . ASP A 1 79 ? 4.984 25.891 7.578 1 94.75 79 ASP A C 1
ATOM 586 O O . ASP A 1 79 ? 4.277 26.906 7.484 1 94.75 79 ASP A O 1
ATOM 590 N N . ILE A 1 80 ? 5.969 25.672 8.445 1 91.94 80 ILE A N 1
ATOM 591 C CA . ILE A 1 80 ? 6.336 26.797 9.297 1 91.94 80 ILE A CA 1
ATOM 592 C C . ILE A 1 80 ? 7.09 27.828 8.469 1 91.94 80 ILE A C 1
ATOM 594 O O . ILE A 1 80 ? 7.012 29.031 8.758 1 91.94 80 ILE A O 1
ATOM 598 N N . ASN A 1 81 ? 7.816 27.375 7.422 1 90.31 81 ASN A N 1
ATOM 599 C CA . ASN A 1 81 ? 8.57 28.266 6.543 1 90.31 81 ASN A CA 1
ATOM 600 C C . ASN A 1 81 ? 7.727 28.719 5.352 1 90.31 81 ASN A C 1
ATOM 602 O O . ASN A 1 81 ? 7.738 28.078 4.301 1 90.31 81 ASN A O 1
ATOM 606 N N . LEU A 1 82 ? 7.145 29.875 5.477 1 93.81 82 LEU A N 1
ATOM 607 C CA . LEU A 1 82 ? 6.195 30.359 4.477 1 93.81 82 LEU A CA 1
ATOM 608 C C . LEU A 1 82 ? 6.906 30.688 3.168 1 93.81 82 LEU A C 1
ATOM 610 O O . LEU A 1 82 ? 6.375 30.422 2.086 1 93.81 82 LEU A O 1
ATOM 614 N N . ARG A 1 83 ? 8.094 31.219 3.254 1 92.44 83 ARG A N 1
ATOM 615 C CA . ARG A 1 83 ? 8.828 31.594 2.049 1 92.44 83 ARG A CA 1
ATOM 616 C C . ARG A 1 83 ? 9.094 30.391 1.162 1 92.44 83 ARG A C 1
ATOM 618 O O . ARG A 1 83 ? 8.766 30.406 -0.027 1 92.44 83 ARG A O 1
ATOM 625 N N . ASP A 1 84 ? 9.664 29.344 1.762 1 91.81 84 ASP A N 1
ATOM 626 C CA . ASP A 1 84 ? 9.93 28.125 1.006 1 91.81 84 ASP A CA 1
ATOM 627 C C . ASP A 1 84 ? 8.625 27.484 0.531 1 91.81 84 ASP A C 1
ATOM 629 O O . ASP A 1 84 ? 8.578 26.891 -0.55 1 91.81 84 ASP A O 1
ATOM 633 N N . LEU A 1 85 ? 7.641 27.703 1.329 1 95.94 85 LEU A N 1
ATOM 634 C CA . LEU A 1 85 ? 6.34 27.125 0.997 1 95.94 85 LEU A CA 1
ATOM 635 C C . LEU A 1 85 ? 5.754 27.797 -0.241 1 95.94 85 LEU A C 1
ATOM 637 O O . LEU A 1 85 ? 5.172 27.125 -1.099 1 95.94 85 LEU A O 1
ATOM 641 N N . GLU A 1 86 ? 5.902 29.062 -0.359 1 97.06 86 GLU A N 1
ATOM 642 C CA . GLU A 1 86 ? 5.402 29.797 -1.514 1 97.06 86 GLU A CA 1
ATOM 643 C C . GLU A 1 86 ? 6.121 29.375 -2.793 1 97.06 86 GLU A C 1
ATOM 645 O O . GLU A 1 86 ? 5.516 29.344 -3.867 1 97.06 86 GLU A O 1
ATOM 650 N N . ALA A 1 87 ? 7.352 29.062 -2.617 1 95.06 87 ALA A N 1
ATOM 651 C CA . ALA A 1 87 ? 8.094 28.562 -3.768 1 95.06 87 ALA A CA 1
ATOM 652 C C . ALA A 1 87 ? 7.52 27.219 -4.238 1 95.06 87 ALA A C 1
ATOM 654 O O . ALA A 1 87 ? 7.398 26.984 -5.441 1 95.06 87 ALA A O 1
ATOM 655 N N . VAL A 1 88 ? 7.188 26.391 -3.27 1 96 88 VAL A N 1
ATOM 656 C CA . VAL A 1 88 ? 6.578 25.109 -3.604 1 96 88 VAL A CA 1
ATOM 657 C C . VAL A 1 88 ? 5.238 25.344 -4.297 1 96 88 VAL A C 1
ATOM 659 O O . VAL A 1 88 ? 4.941 24.719 -5.316 1 96 88 VAL A O 1
ATOM 662 N N . ALA A 1 89 ? 4.48 26.25 -3.787 1 97.94 89 ALA A N 1
ATOM 663 C CA . ALA A 1 89 ? 3.184 26.578 -4.375 1 97.94 89 ALA A CA 1
ATOM 664 C C . ALA A 1 89 ? 3.34 27.062 -5.812 1 97.94 89 ALA A C 1
ATOM 666 O O . ALA A 1 89 ? 2.59 26.656 -6.699 1 97.94 89 A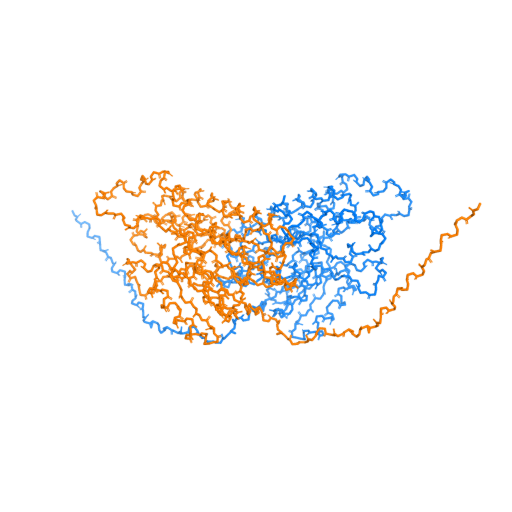LA A O 1
ATOM 667 N N . ALA A 1 90 ? 4.281 27.875 -6.07 1 97.5 90 ALA A N 1
ATOM 668 C CA . ALA A 1 90 ? 4.527 28.422 -7.406 1 97.5 90 ALA A CA 1
ATOM 669 C C . ALA A 1 90 ? 4.91 27.297 -8.375 1 97.5 90 ALA A C 1
ATOM 671 O O . ALA A 1 90 ? 4.469 27.297 -9.531 1 97.5 90 ALA A O 1
ATOM 672 N N . ASN A 1 91 ? 5.695 26.391 -7.875 1 96 91 ASN A N 1
ATOM 673 C CA . ASN A 1 91 ? 6.102 25.266 -8.711 1 96 91 ASN A CA 1
ATOM 674 C C . ASN A 1 91 ? 4.914 24.375 -9.07 1 96 91 ASN A C 1
ATOM 676 O O . ASN A 1 91 ? 4.793 23.922 -10.211 1 96 91 ASN A O 1
ATOM 680 N N . VAL A 1 92 ? 4.059 24.156 -8.102 1 96.5 92 VAL A N 1
ATOM 681 C CA . VAL A 1 92 ? 2.855 23.375 -8.359 1 96.5 92 VAL A CA 1
ATOM 682 C C . VAL A 1 92 ? 2.008 24.062 -9.422 1 96.5 92 VAL A C 1
ATOM 684 O O . VAL A 1 92 ? 1.575 23.422 -10.391 1 96.5 92 VAL A O 1
ATOM 687 N N . GLN A 1 93 ? 1.854 25.344 -9.266 1 96.75 93 GLN A N 1
ATOM 688 C CA . GLN A 1 93 ? 1.025 26.094 -10.195 1 96.75 93 GLN A CA 1
ATOM 689 C C . GLN A 1 93 ? 1.622 26.078 -11.602 1 96.75 93 GLN A C 1
ATOM 691 O O . GLN A 1 93 ? 0.892 25.984 -12.586 1 96.75 93 GLN A O 1
ATOM 696 N N . ARG A 1 94 ? 2.879 26.141 -11.711 1 96.88 94 ARG A N 1
ATOM 697 C CA . ARG A 1 94 ? 3.562 26.156 -13 1 96.88 94 ARG A CA 1
ATOM 698 C C . ARG A 1 94 ? 3.449 24.812 -13.703 1 96.88 94 ARG A C 1
ATOM 700 O O . ARG A 1 94 ? 3.139 24.75 -14.891 1 96.88 94 ARG A O 1
ATOM 707 N N . GLN A 1 95 ? 3.662 23.766 -13 1 95.25 95 GLN A N 1
ATOM 708 C CA . GLN A 1 95 ? 3.729 22.438 -13.594 1 95.25 95 GLN A CA 1
ATOM 709 C C . GLN A 1 95 ? 2.334 21.844 -13.781 1 95.25 95 GLN A C 1
ATOM 711 O O . GLN A 1 95 ? 2.098 21.078 -14.727 1 95.25 95 GLN A O 1
ATOM 716 N N . TRP A 1 96 ? 1.475 22.234 -12.844 1 94.06 96 TRP A N 1
ATOM 717 C CA . TRP A 1 96 ? 0.103 21.734 -12.891 1 94.06 96 TRP A CA 1
ATOM 718 C C . TRP A 1 96 ? -0.894 22.875 -12.734 1 94.06 96 TRP A C 1
ATOM 720 O O . TRP A 1 96 ? -1.558 23 -11.703 1 94.06 96 TRP A O 1
ATOM 730 N N . PRO A 1 97 ? -1.193 23.562 -13.781 1 94.44 97 PRO A N 1
ATOM 731 C CA . PRO A 1 97 ? -1.999 24.797 -13.711 1 94.44 97 PRO A CA 1
ATOM 732 C C . PRO A 1 97 ? -3.451 24.516 -13.32 1 94.44 97 PRO A C 1
ATOM 734 O O . PRO A 1 97 ? -4.156 25.422 -12.875 1 94.44 97 PRO A O 1
ATOM 737 N N . GLY A 1 98 ? -3.916 23.344 -13.383 1 93.94 98 GLY A N 1
ATOM 738 C CA . GLY A 1 98 ? -5.281 23.016 -13.008 1 93.94 98 GLY A CA 1
ATOM 739 C C . GLY A 1 98 ? -5.461 22.828 -11.516 1 93.94 98 GLY A C 1
ATOM 740 O O . GLY A 1 98 ? -6.59 22.703 -11.031 1 93.94 98 GLY A O 1
ATOM 741 N N . VAL A 1 99 ? -4.363 22.922 -10.773 1 95.69 99 VAL A N 1
ATOM 742 C CA . VAL A 1 99 ? -4.422 22.719 -9.328 1 95.69 99 VAL A CA 1
ATOM 743 C C . VAL A 1 99 ? -4.555 24.062 -8.617 1 95.69 99 VAL A C 1
ATOM 745 O O . VAL A 1 99 ? -3.744 24.969 -8.828 1 95.69 99 VAL A O 1
ATOM 748 N N . GLU A 1 100 ? -5.609 24.188 -7.883 1 97.12 100 GLU A N 1
ATOM 749 C CA . GLU A 1 100 ? -5.695 25.297 -6.938 1 97.12 100 GLU A CA 1
ATOM 750 C C . GLU A 1 100 ? -4.859 25.031 -5.691 1 97.12 100 GLU A C 1
ATOM 752 O O . GLU A 1 100 ? -5.211 24.172 -4.871 1 97.12 100 GLU A O 1
ATOM 757 N N . VAL A 1 101 ? -3.762 25.75 -5.555 1 98.06 101 VAL A N 1
ATOM 758 C CA . VAL A 1 101 ? -2.852 25.516 -4.438 1 98.06 101 VAL A CA 1
ATOM 759 C C . VAL A 1 101 ? -2.973 26.641 -3.424 1 98.06 101 VAL A C 1
ATOM 761 O O . VAL A 1 101 ? -3.01 27.812 -3.801 1 98.06 101 VAL A O 1
ATOM 764 N N . MET A 1 102 ? -3.084 26.297 -2.154 1 98.25 102 MET A N 1
ATOM 765 C CA . MET A 1 102 ? -3.234 27.234 -1.045 1 98.25 102 MET A CA 1
ATOM 766 C C . MET A 1 102 ? -2.119 27.047 -0.02 1 98.25 102 MET A C 1
ATOM 768 O O . MET A 1 102 ? -2.176 26.125 0.804 1 98.25 102 MET A O 1
ATOM 772 N N . PRO A 1 103 ? -1.061 27.922 -0.104 1 98.5 103 PRO A N 1
ATOM 773 C CA . PRO A 1 103 ? -0.025 27.859 0.931 1 98.5 103 PRO A CA 1
ATOM 774 C C . PRO A 1 103 ? -0.444 28.562 2.221 1 98.5 103 PRO A C 1
ATOM 776 O O . PRO A 1 103 ? -0.968 29.688 2.176 1 98.5 103 PRO A O 1
ATOM 779 N N . LEU A 1 104 ? -0.279 27.891 3.371 1 98.44 104 LEU A N 1
ATOM 780 C CA . LEU A 1 104 ? -0.618 28.453 4.676 1 98.44 104 LEU A CA 1
ATOM 781 C C . LEU A 1 104 ? 0.491 28.172 5.688 1 98.44 104 LEU A C 1
ATOM 783 O O . LEU A 1 104 ? 1.054 27.078 5.719 1 98.44 104 LEU A O 1
ATOM 787 N N . GLU A 1 105 ? 0.817 29.156 6.453 1 97.56 105 GLU A N 1
ATOM 788 C CA . GLU A 1 105 ? 1.778 28.953 7.531 1 97.56 105 GLU A CA 1
ATOM 789 C C . GLU A 1 105 ? 1.163 28.156 8.672 1 97.56 105 GLU A C 1
ATOM 791 O O . GLU A 1 105 ? 0.058 28.453 9.133 1 97.56 105 GLU A O 1
ATOM 796 N N . LEU A 1 106 ? 1.899 27.125 9.133 1 96.25 106 LEU A N 1
ATOM 797 C CA . LEU A 1 106 ? 1.392 26.297 10.219 1 96.25 106 LEU A CA 1
ATOM 798 C C . LEU A 1 106 ? 2.537 25.719 11.047 1 96.25 106 LEU A C 1
ATOM 800 O O . LEU A 1 106 ? 3.43 25.062 10.508 1 96.25 106 LEU A O 1
ATOM 804 N N . ASP A 1 107 ? 2.576 26.047 12.289 1 92.75 107 ASP A N 1
ATOM 805 C CA . ASP A 1 107 ? 3.338 25.312 13.297 1 92.75 107 ASP A CA 1
ATOM 806 C C . ASP A 1 107 ? 2.482 24.234 13.953 1 92.75 107 ASP A C 1
ATOM 808 O O . ASP A 1 107 ? 1.642 24.531 14.805 1 92.75 107 ASP A O 1
ATOM 812 N N . VAL A 1 108 ? 2.729 22.984 13.57 1 92.81 108 VAL A N 1
ATOM 813 C CA . VAL A 1 108 ? 1.85 21.875 13.945 1 92.81 108 VAL A CA 1
ATOM 814 C C . VAL A 1 108 ? 1.918 21.656 15.461 1 92.81 108 VAL A C 1
ATOM 816 O O . VAL A 1 108 ? 1.085 20.938 16.031 1 92.81 108 VAL A O 1
ATOM 819 N N . SER A 1 109 ? 2.902 22.234 16.094 1 88.12 109 SER A N 1
ATOM 820 C CA . SER A 1 109 ? 3.008 22.094 17.547 1 88.12 109 SER A CA 1
ATOM 821 C C . SER A 1 109 ? 2.012 22.984 18.266 1 88.12 109 SER A C 1
ATOM 823 O O . SER A 1 109 ? 1.855 22.906 19.484 1 88.12 109 SER A O 1
ATOM 825 N N . LYS A 1 110 ? 1.326 23.844 17.578 1 92.44 110 LYS A N 1
ATOM 826 C CA . LYS A 1 110 ? 0.338 24.75 18.141 1 92.44 110 LYS A CA 1
ATOM 827 C C . LYS A 1 110 ? -1.078 24.344 17.75 1 92.44 110 LYS A C 1
ATOM 829 O O . LYS A 1 110 ? -1.532 24.641 16.641 1 92.44 110 LYS A O 1
ATOM 834 N N . PRO A 1 111 ? -1.812 23.766 18.625 1 93.69 111 PRO A N 1
ATOM 835 C CA . PRO A 1 111 ? -3.139 23.219 18.312 1 93.69 111 PRO A CA 1
ATOM 836 C C . PRO A 1 111 ? -4.09 24.297 17.766 1 93.69 111 PRO A C 1
ATOM 838 O O . PRO A 1 111 ? -4.879 24.016 16.859 1 93.69 111 PRO A O 1
ATOM 841 N N . GLU A 1 112 ? -4.008 25.5 18.297 1 96.06 112 GLU A N 1
ATOM 842 C CA . GLU A 1 112 ? -4.91 26.562 17.859 1 96.06 112 GLU A CA 1
ATOM 843 C C . GLU A 1 112 ? -4.648 26.938 16.406 1 96.06 112 GLU A C 1
ATOM 845 O O . GLU A 1 112 ? -5.574 27.281 15.68 1 96.06 112 GLU A O 1
ATOM 850 N N . GLN A 1 113 ? -3.396 26.906 16.016 1 96.69 113 GLN A N 1
ATOM 851 C CA . GLN A 1 113 ? -3.07 27.188 14.625 1 96.69 113 GLN A CA 1
ATOM 852 C C . GLN A 1 113 ? -3.596 26.109 13.695 1 96.69 113 GLN A C 1
ATOM 854 O O . GLN A 1 113 ? -4.082 26.391 12.602 1 96.69 113 GLN A O 1
ATOM 859 N N . ALA A 1 114 ? -3.498 24.875 14.125 1 96 114 ALA A N 1
ATOM 860 C CA . ALA A 1 114 ? -4.031 23.766 13.328 1 96 114 ALA A CA 1
ATOM 861 C C . ALA A 1 114 ? -5.527 23.938 13.086 1 96 114 ALA A C 1
ATOM 863 O O . ALA A 1 114 ? -6 23.781 11.961 1 96 114 ALA A O 1
ATOM 864 N N . LYS A 1 115 ? -6.215 24.312 14.117 1 97.56 115 LYS A N 1
ATOM 865 C CA . LYS A 1 115 ? -7.652 24.531 14.008 1 97.56 115 LYS A CA 1
ATOM 866 C C . LYS A 1 115 ? -7.965 25.656 13.023 1 97.56 115 LYS A C 1
ATOM 868 O O . LYS A 1 115 ? -8.812 25.5 12.148 1 97.56 115 LYS A O 1
ATOM 873 N N . SER A 1 116 ? -7.277 26.75 13.203 1 98.19 116 SER A N 1
ATOM 874 C CA . SER A 1 116 ? -7.512 27.922 12.359 1 98.19 116 SER A CA 1
ATOM 875 C C . SER A 1 116 ? -7.195 27.625 10.898 1 98.19 116 SER A C 1
ATOM 877 O O . SER A 1 116 ? -7.977 27.953 10.008 1 98.19 116 SER A O 1
ATOM 879 N N . VAL A 1 117 ? -6.109 26.984 10.648 1 98.38 117 VAL A N 1
ATOM 880 C CA . VAL A 1 117 ? -5.656 26.703 9.297 1 98.38 117 VAL A CA 1
ATOM 881 C C . VAL A 1 117 ? -6.621 25.719 8.617 1 98.38 117 VAL A C 1
ATOM 883 O O . VAL A 1 117 ? -7.016 25.938 7.469 1 98.38 117 VAL A O 1
ATOM 886 N N . LEU A 1 118 ? -7.031 24.703 9.289 1 98.5 118 LEU A N 1
ATOM 887 C CA . LEU A 1 118 ? -7.941 23.719 8.703 1 98.5 118 LEU A CA 1
ATOM 888 C C . LEU A 1 118 ? -9.32 24.328 8.461 1 98.5 118 LEU A C 1
ATOM 890 O O . LEU A 1 118 ? -10 23.969 7.5 1 98.5 118 LEU A O 1
ATOM 894 N N . SER A 1 119 ? -9.688 25.266 9.352 1 98.12 119 SER A N 1
ATOM 895 C CA . SER A 1 119 ? -10.93 26 9.109 1 98.12 119 SER A CA 1
ATOM 896 C C . SER A 1 119 ? -10.859 26.781 7.797 1 98.12 119 SER A C 1
ATOM 898 O O . SER A 1 119 ? -11.82 26.797 7.031 1 98.12 119 SER A O 1
ATOM 900 N N . GLN A 1 120 ? -9.766 27.406 7.535 1 98.56 120 GLN A N 1
ATOM 901 C CA . GLN A 1 120 ? -9.57 28.141 6.289 1 98.56 120 GLN A CA 1
ATOM 902 C C . GLN A 1 120 ? -9.633 27.203 5.082 1 98.56 120 GLN A C 1
ATOM 904 O O . GLN A 1 120 ? -10.195 27.562 4.043 1 98.56 120 GLN A O 1
ATOM 909 N N . VAL A 1 121 ? -9.07 26.047 5.238 1 98.38 121 VAL A N 1
ATOM 910 C CA . VAL A 1 121 ? -9.062 25.062 4.16 1 98.38 121 VAL A CA 1
ATOM 911 C C . VAL A 1 121 ? -10.492 24.656 3.82 1 98.38 121 VAL A C 1
ATOM 913 O O . VAL A 1 121 ? -10.883 24.641 2.648 1 98.38 121 VAL A O 1
ATOM 916 N N . VAL A 1 122 ? -11.305 24.359 4.801 1 97.81 122 VAL A N 1
ATOM 917 C CA . VAL A 1 122 ? -12.688 23.922 4.594 1 97.81 122 VAL A CA 1
ATOM 918 C C . VAL A 1 122 ? -13.508 25.062 4.012 1 97.81 122 VAL A C 1
ATOM 920 O O . VAL A 1 122 ? -14.359 24.859 3.15 1 97.81 122 VAL A O 1
ATOM 923 N N . GLU A 1 123 ? -13.234 26.234 4.523 1 97.88 123 GLU A N 1
ATOM 924 C CA . GLU A 1 123 ? -13.938 27.391 3.988 1 97.88 123 GLU A CA 1
ATOM 925 C C . GLU A 1 123 ? -13.672 27.562 2.498 1 97.88 123 GLU A C 1
ATOM 927 O O . GLU A 1 123 ? -14.578 27.875 1.726 1 97.88 123 GLU A O 1
ATOM 932 N N . ARG A 1 124 ? -12.477 27.328 2.119 1 97.62 124 ARG A N 1
ATOM 933 C CA . ARG A 1 124 ? -12.07 27.562 0.737 1 97.62 124 ARG A CA 1
ATOM 934 C C . ARG A 1 124 ? -12.5 26.406 -0.158 1 97.62 124 ARG A C 1
ATOM 936 O O . ARG A 1 124 ? -12.984 26.609 -1.271 1 97.62 124 ARG A O 1
ATOM 943 N N . PHE A 1 125 ? -12.32 25.188 0.296 1 97.06 125 PHE A N 1
ATOM 944 C CA . PHE A 1 125 ? -12.477 24.016 -0.569 1 97.06 125 PHE A CA 1
ATOM 945 C C . PHE A 1 125 ? -13.836 23.359 -0.361 1 97.06 125 PHE A C 1
ATOM 947 O O . PHE A 1 125 ? -14.266 22.531 -1.169 1 97.06 125 PHE A O 1
ATOM 954 N N . GLY A 1 126 ? -14.531 23.641 0.689 1 96 126 GLY A N 1
ATOM 955 C CA . GLY A 1 126 ? -15.852 23.109 0.977 1 96 126 GLY A CA 1
ATOM 956 C C . GLY A 1 126 ? -15.82 21.797 1.734 1 96 126 GLY A C 1
ATOM 957 O O . GLY A 1 126 ? -16.797 21.422 2.385 1 96 126 GLY A O 1
ATOM 958 N N . ARG A 1 127 ? -14.75 21.078 1.64 1 95.62 127 ARG A N 1
ATOM 959 C CA . ARG A 1 127 ? -14.586 19.781 2.291 1 95.62 127 ARG A CA 1
ATOM 960 C C . ARG A 1 127 ? -13.109 19.438 2.467 1 95.62 127 ARG A C 1
ATOM 962 O O . ARG A 1 127 ? -12.242 20.109 1.906 1 95.62 127 ARG A O 1
ATOM 969 N N . LEU A 1 128 ? -12.797 18.469 3.311 1 97.56 128 LEU A N 1
ATOM 970 C CA . LEU A 1 128 ? -11.477 17.875 3.492 1 97.56 128 LEU A CA 1
ATOM 971 C C . LEU A 1 128 ? -11.523 16.359 3.256 1 97.56 128 LEU A C 1
ATOM 973 O O . LEU A 1 128 ? -11.938 15.609 4.133 1 97.56 128 LEU A O 1
ATOM 977 N N . ASP A 1 129 ? -10.984 15.969 2.121 1 96.56 129 ASP A N 1
ATOM 978 C CA . ASP A 1 129 ? -11.094 14.555 1.759 1 96.56 129 ASP A CA 1
ATOM 979 C C . ASP A 1 129 ? -9.82 13.797 2.121 1 96.56 129 ASP A C 1
ATOM 981 O O . ASP A 1 129 ? -9.875 12.609 2.445 1 96.56 129 ASP A O 1
ATOM 985 N N . ILE A 1 130 ? -8.703 14.477 1.989 1 97.62 130 ILE A N 1
ATOM 986 C CA . ILE A 1 130 ? -7.414 13.828 2.236 1 97.62 130 ILE A CA 1
ATOM 987 C C . ILE A 1 130 ? -6.547 14.734 3.109 1 97.62 130 ILE A C 1
ATOM 989 O O . ILE A 1 130 ? -6.469 15.945 2.877 1 97.62 130 ILE A O 1
ATOM 993 N N . ALA A 1 131 ? -5.988 14.172 4.109 1 98.25 131 ALA A N 1
ATOM 994 C CA . ALA A 1 131 ? -5.023 14.883 4.945 1 98.25 131 ALA A CA 1
ATOM 995 C C . ALA A 1 131 ? -3.738 14.078 5.105 1 98.25 131 ALA A C 1
ATOM 997 O O . ALA A 1 131 ? -3.777 12.891 5.426 1 98.25 131 ALA A O 1
ATOM 998 N N . VAL A 1 132 ? -2.643 14.711 4.836 1 97.69 132 VAL A N 1
ATOM 999 C CA . VAL A 1 132 ? -1.327 14.094 4.992 1 97.69 132 VAL A CA 1
ATOM 1000 C C . VAL A 1 132 ? -0.542 14.828 6.078 1 97.69 132 VAL A C 1
ATOM 1002 O O . VAL A 1 132 ? -0.161 15.992 5.898 1 97.69 132 VAL A O 1
ATOM 1005 N N . ASN A 1 133 ? -0.308 14.188 7.148 1 96.44 133 ASN A N 1
ATOM 1006 C CA . ASN A 1 133 ? 0.494 14.727 8.242 1 96.44 133 ASN A CA 1
ATOM 1007 C C . ASN A 1 133 ? 1.952 14.289 8.141 1 96.44 133 ASN A C 1
ATOM 1009 O O . ASN A 1 133 ? 2.316 13.211 8.609 1 96.44 133 ASN A O 1
ATOM 1013 N N . ASN A 1 134 ? 2.73 15.125 7.59 1 92.94 134 ASN A N 1
ATOM 1014 C CA . ASN A 1 134 ? 4.117 14.805 7.273 1 92.94 134 ASN A CA 1
ATOM 1015 C C . ASN A 1 134 ? 5.09 15.656 8.086 1 92.94 134 ASN A C 1
ATOM 1017 O O . ASN A 1 134 ? 6.27 15.328 8.195 1 92.94 134 ASN A O 1
ATOM 1021 N N . ALA A 1 135 ? 4.625 16.734 8.695 1 82.69 135 ALA A N 1
ATOM 1022 C CA . ALA A 1 135 ? 5.492 17.703 9.359 1 82.69 135 ALA A CA 1
ATOM 1023 C C . ALA A 1 135 ? 6.254 17.062 10.516 1 82.69 135 ALA A C 1
ATOM 1025 O O . ALA A 1 135 ? 5.688 16.281 11.273 1 82.69 135 ALA A O 1
ATOM 1026 N N . GLY A 1 136 ? 7.555 17.141 10.539 1 70.62 136 GLY A N 1
ATOM 1027 C CA . GLY A 1 136 ? 8.398 16.781 11.672 1 70.62 136 GLY A CA 1
ATOM 1028 C C . GLY A 1 136 ? 9.297 17.906 12.133 1 70.62 136 GLY A C 1
ATOM 1029 O O . GLY A 1 136 ? 9.602 18.812 11.352 1 70.62 136 GLY A O 1
ATOM 1030 N N . VAL A 1 137 ? 9.305 18.266 13.453 1 54 137 VAL A N 1
ATOM 1031 C CA . VAL A 1 137 ? 10.18 19.297 14.008 1 54 137 VAL A CA 1
ATOM 1032 C C . VAL A 1 137 ? 11.594 18.75 14.156 1 54 137 VAL A C 1
ATOM 1034 O O . VAL A 1 137 ? 11.781 17.594 14.555 1 54 137 VAL A O 1
ATOM 1037 N N . THR A 1 138 ? 12.477 19.109 13.273 1 47.66 138 THR A N 1
ATOM 1038 C CA . THR A 1 138 ? 13.875 18.812 13.578 1 47.66 138 THR A CA 1
ATOM 1039 C C . THR A 1 138 ? 14.32 19.562 14.836 1 47.66 138 THR A C 1
ATOM 1041 O O . THR A 1 138 ? 13.977 20.719 15.031 1 47.66 138 THR A O 1
ATOM 1044 N N . GLY A 1 139 ? 14.164 19.031 16.031 1 40.62 139 GLY A N 1
ATOM 1045 C CA . GLY A 1 139 ? 14.688 19.75 17.172 1 40.62 139 GLY A CA 1
ATOM 1046 C C . GLY A 1 139 ? 15.828 20.688 16.828 1 40.62 139 GLY A C 1
ATOM 1047 O O . GLY A 1 139 ? 16.438 20.562 15.758 1 40.62 139 GLY A O 1
ATOM 1048 N N . ARG A 1 140 ? 15.922 21.797 17.516 1 36.72 140 ARG A N 1
ATOM 1049 C CA . ARG A 1 140 ? 17.047 22.719 17.578 1 36.72 140 ARG A CA 1
ATOM 1050 C C . ARG A 1 140 ? 18.375 21.969 17.469 1 36.72 140 ARG A C 1
ATOM 1052 O O . ARG A 1 140 ? 19.406 22.453 17.922 1 36.72 140 ARG A O 1
ATOM 1059 N N . ALA A 1 141 ? 18.516 20.781 17.203 1 35.97 141 ALA A N 1
ATOM 1060 C CA . ALA A 1 141 ? 19.953 20.531 17.141 1 35.97 141 ALA A CA 1
ATOM 1061 C C . ALA A 1 141 ? 20.625 21.406 16.094 1 35.97 141 ALA A C 1
ATOM 1063 O O . ALA A 1 141 ? 21.859 21.531 16.078 1 35.97 141 ALA A O 1
ATOM 1064 N N . GLY A 1 142 ? 20 21.891 15.07 1 34.62 142 GLY A N 1
ATOM 1065 C CA . GLY A 1 142 ? 20.75 22.891 14.312 1 34.62 142 GLY A CA 1
ATOM 1066 C C . GLY A 1 142 ? 20.922 24.188 15.062 1 34.62 142 GLY A C 1
ATOM 1067 O O . GLY A 1 142 ? 21.625 25.094 14.594 1 34.62 142 GLY A O 1
ATOM 1068 N N . GLN A 1 143 ? 19.984 24.688 15.859 1 30.92 143 GLN A N 1
ATOM 1069 C CA . GLN A 1 143 ? 20.469 25.859 16.594 1 30.92 143 GLN A CA 1
ATOM 1070 C C . GLN A 1 143 ? 21.422 25.453 17.719 1 30.92 143 GLN A C 1
ATOM 1072 O O . GLN A 1 143 ? 21.078 25.547 18.891 1 30.92 143 GLN A O 1
ATOM 1077 N N . VAL A 1 144 ? 22.078 24.297 17.672 1 31.19 144 VAL A N 1
ATOM 1078 C CA . VAL A 1 144 ? 23.219 24.25 18.578 1 31.19 144 VAL A CA 1
ATOM 1079 C C . VAL A 1 144 ? 23.922 25.594 18.594 1 31.19 144 VAL A C 1
ATOM 1081 O O . VAL A 1 144 ? 24.375 26.078 17.547 1 31.19 144 VAL A O 1
ATOM 1084 N N . ASN A 1 145 ? 23.609 26.469 19.391 1 29.95 145 ASN A N 1
ATOM 1085 C CA . ASN A 1 145 ? 24.469 27.609 19.656 1 29.95 145 ASN A CA 1
ATOM 1086 C C . ASN A 1 145 ? 25.938 27.25 19.484 1 29.95 145 ASN A C 1
ATOM 1088 O O . ASN A 1 145 ? 26.328 26.094 19.641 1 29.95 145 ASN A O 1
ATOM 1092 N N . ASP A 1 146 ? 26.828 28.094 18.922 1 31.95 146 ASP A N 1
ATOM 1093 C CA . ASP A 1 146 ? 28.281 28.219 18.859 1 31.95 146 ASP A CA 1
ATOM 1094 C C . ASP A 1 146 ? 28.938 27.562 20.062 1 31.95 146 ASP A C 1
ATOM 1096 O O . ASP A 1 146 ? 30.109 27.172 20 1 31.95 146 ASP A O 1
ATOM 1100 N N . GLU A 1 147 ? 28.484 27.875 21.359 1 31.75 147 GLU A N 1
ATOM 1101 C CA . GLU A 1 147 ? 29.344 27.672 22.516 1 31.75 147 GLU A CA 1
ATOM 1102 C C . GLU A 1 147 ? 29.359 26.203 22.938 1 31.75 147 GLU A C 1
ATOM 1104 O O . GLU A 1 147 ? 29.938 25.859 23.969 1 31.75 147 GLU A O 1
ATOM 1109 N N . LEU A 1 148 ? 28.375 25.391 22.516 1 32.97 148 LEU A N 1
ATOM 1110 C CA . LEU A 1 148 ? 28.703 24.078 23.062 1 32.97 148 LEU A CA 1
ATOM 1111 C C . LEU A 1 148 ? 29.906 23.484 22.344 1 32.97 148 LEU A C 1
ATOM 1113 O O . LEU A 1 148 ? 30.062 23.641 21.141 1 32.97 148 LEU A O 1
ATOM 1117 N N . ASP A 1 149 ? 31.016 23.328 22.984 1 32.06 149 ASP A N 1
ATOM 1118 C CA . ASP A 1 149 ? 32.281 22.688 22.562 1 32.06 149 ASP A CA 1
ATOM 1119 C C . ASP A 1 149 ? 32 21.516 21.625 1 32.06 149 ASP A C 1
ATOM 1121 O O . ASP A 1 149 ? 31.031 20.781 21.797 1 32.06 149 ASP A O 1
ATOM 1125 N N . GLU A 1 150 ? 32.531 21.438 20.422 1 34.47 150 GLU A N 1
ATOM 1126 C CA . GLU A 1 150 ? 32.531 20.516 19.297 1 34.47 150 GLU A CA 1
ATOM 1127 C C . GLU A 1 150 ? 32.219 19.094 19.734 1 34.47 150 GLU A C 1
ATOM 1129 O O . GLU A 1 150 ? 31.562 18.328 19 1 34.47 150 GLU A O 1
ATOM 1134 N N . ALA A 1 151 ? 33.031 18.578 20.641 1 34.66 151 ALA A N 1
ATOM 1135 C CA . ALA A 1 151 ? 33.219 17.219 21.109 1 34.66 151 ALA A CA 1
ATOM 1136 C C . ALA A 1 151 ? 31.969 16.719 21.844 1 34.66 151 ALA A C 1
ATOM 1138 O O . ALA A 1 151 ? 31.625 15.531 21.766 1 34.66 151 ALA A O 1
ATOM 1139 N N . GLU A 1 152 ? 31.484 17.344 22.859 1 34.41 152 GLU A N 1
ATOM 1140 C CA . GLU A 1 152 ? 30.484 16.922 23.828 1 34.41 152 GLU A CA 1
ATOM 1141 C C . GLU A 1 152 ? 29.094 16.828 23.172 1 34.41 152 GLU A C 1
ATOM 1143 O O . GLU A 1 152 ? 28.109 16.484 23.828 1 34.41 152 GLU A O 1
ATOM 1148 N N . GLN A 1 153 ? 28.766 17.438 22.047 1 34.31 153 GLN A N 1
ATOM 1149 C CA . GLN A 1 153 ? 27.484 17.828 21.469 1 34.31 153 GLN A CA 1
ATOM 1150 C C . GLN A 1 153 ? 26.75 16.625 20.875 1 34.31 153 GLN A C 1
ATOM 1152 O O . GLN A 1 153 ? 25.531 16.547 20.938 1 34.31 153 GLN A O 1
ATOM 1157 N N . MET A 1 154 ? 27.25 16.094 19.828 1 38.81 154 MET A N 1
ATOM 1158 C CA . MET A 1 154 ? 26.531 15.062 19.078 1 38.81 154 MET A CA 1
ATOM 1159 C C . MET A 1 154 ? 26.234 13.852 19.969 1 38.81 154 MET A C 1
ATOM 1161 O O . MET A 1 154 ? 25.219 13.188 19.812 1 38.81 154 MET A O 1
ATOM 1165 N N . ASP A 1 155 ? 27.188 13.43 20.75 1 39.19 155 ASP A N 1
ATOM 1166 C CA . ASP A 1 155 ? 27.188 12.219 21.562 1 39.19 155 ASP A CA 1
ATOM 1167 C C . ASP A 1 155 ? 26.047 12.234 22.578 1 39.19 155 ASP A C 1
ATOM 1169 O O . ASP A 1 155 ? 25.531 11.18 22.953 1 39.19 155 ASP A O 1
ATOM 1173 N N . GLU A 1 156 ? 25.859 13.422 23.375 1 39.69 156 GLU A N 1
ATOM 1174 C CA . GLU A 1 156 ? 25.016 13.391 24.562 1 39.69 156 GLU A CA 1
ATOM 1175 C C . GLU A 1 156 ? 23.609 13.922 24.25 1 39.69 156 GLU A C 1
ATOM 1177 O O . GLU A 1 156 ? 23.188 14.938 24.812 1 39.69 156 GLU A O 1
ATOM 1182 N N . LEU A 1 157 ? 23.266 14.203 22.953 1 45.06 157 LEU A N 1
ATOM 1183 C CA . LEU A 1 157 ? 21.828 14.445 23.109 1 45.06 157 LEU A CA 1
ATOM 1184 C C . LEU A 1 157 ? 21.203 13.469 24.094 1 45.06 157 LEU A C 1
ATOM 1186 O O . LEU A 1 157 ? 21.297 12.25 23.906 1 45.06 157 LEU A O 1
ATOM 1190 N N . ASP A 1 158 ? 21.062 13.867 25.266 1 49.09 158 ASP A N 1
ATOM 1191 C CA . ASP A 1 158 ? 20.453 13.125 26.359 1 49.09 158 ASP A CA 1
ATOM 1192 C C . ASP A 1 158 ? 19.109 12.523 25.938 1 49.09 158 ASP A C 1
ATOM 1194 O O . ASP A 1 158 ? 18.469 13.023 25 1 49.09 158 ASP A O 1
ATOM 1198 N N . GLU A 1 159 ? 18.953 11.211 26.062 1 55.81 159 GLU A N 1
ATOM 1199 C CA . GLU A 1 159 ? 17.703 10.484 25.938 1 55.81 159 GLU A CA 1
ATOM 1200 C C . GLU A 1 159 ? 16.5 11.406 26.156 1 55.81 159 GLU A C 1
ATOM 1202 O O . GLU A 1 159 ? 15.477 11.266 25.484 1 55.81 159 GLU A O 1
ATOM 1207 N N . ALA A 1 160 ? 16.812 12.438 27.016 1 55.94 160 ALA A N 1
ATOM 1208 C CA . ALA A 1 160 ? 15.703 13.336 27.344 1 55.94 160 ALA A CA 1
ATOM 1209 C C . ALA A 1 160 ? 15.375 14.258 26.188 1 55.94 160 ALA A C 1
ATOM 1211 O O . ALA A 1 160 ? 14.203 14.516 25.906 1 55.94 160 ALA A O 1
ATOM 1212 N N . ASP A 1 161 ? 16.391 14.664 25.391 1 58.09 161 ASP A N 1
ATOM 1213 C CA . ASP A 1 161 ? 16.141 15.586 24.297 1 58.09 161 ASP A CA 1
ATOM 1214 C C . ASP A 1 161 ? 15.461 14.883 23.125 1 58.09 161 ASP A C 1
ATOM 1216 O O . ASP A 1 161 ? 14.547 15.438 22.516 1 58.09 161 ASP A O 1
ATOM 1220 N N . TRP A 1 162 ? 15.719 13.672 23.031 1 61.78 162 TRP A N 1
ATOM 1221 C CA . TRP A 1 162 ? 15.109 12.898 21.938 1 61.78 162 TRP A CA 1
ATOM 1222 C C . TRP A 1 162 ? 13.641 12.625 22.219 1 61.78 162 TRP A C 1
ATOM 1224 O O . TRP A 1 162 ? 12.797 12.734 21.328 1 61.78 162 TRP A O 1
ATOM 1234 N N . SER A 1 163 ? 13.484 12.391 23.359 1 66.06 163 SER A N 1
ATOM 1235 C CA . SER A 1 163 ? 12.109 12.117 23.766 1 66.06 163 SER A CA 1
ATOM 1236 C C . SER A 1 163 ? 11.219 13.336 23.547 1 66.06 163 SER A C 1
ATOM 1238 O O . SER A 1 163 ? 10.062 13.195 23.156 1 66.06 163 SER A O 1
ATOM 1240 N N . LYS A 1 164 ? 11.953 14.477 23.656 1 66.25 164 LYS A N 1
ATOM 1241 C CA . LYS A 1 164 ? 11.172 15.695 23.484 1 66.25 164 LYS A CA 1
ATOM 1242 C C . LYS A 1 164 ? 10.836 15.938 22.016 1 66.25 164 LYS A C 1
ATOM 1244 O O . LYS A 1 164 ? 9.711 16.328 21.688 1 66.25 164 LYS A O 1
ATOM 1249 N N . VAL A 1 165 ? 11.766 15.656 21.156 1 66.69 165 VAL A N 1
ATOM 1250 C CA . VAL A 1 165 ? 11.555 15.859 19.719 1 66.69 165 VAL A CA 1
ATOM 1251 C C . VAL A 1 165 ? 10.492 14.883 19.219 1 66.69 165 VAL A C 1
ATOM 1253 O O . VAL A 1 165 ? 9.578 15.281 18.5 1 66.69 165 VAL A O 1
ATOM 1256 N N . LEU A 1 166 ? 10.648 13.688 19.688 1 72.06 166 LEU A N 1
ATOM 1257 C CA . LEU A 1 166 ? 9.688 12.664 19.266 1 72.06 166 LEU A CA 1
ATOM 1258 C C . LEU A 1 166 ? 8.289 12.992 19.781 1 72.06 166 LEU A C 1
ATOM 1260 O O . LEU A 1 166 ? 7.305 12.828 19.062 1 72.06 166 LEU A O 1
ATOM 1264 N N . SER A 1 167 ? 8.359 13.547 20.922 1 73.69 167 SER A N 1
ATOM 1265 C CA . SER A 1 167 ? 7.078 13.891 21.516 1 73.69 167 SER A CA 1
ATOM 1266 C C . SER A 1 167 ? 6.426 15.07 20.797 1 73.69 167 SER A C 1
ATOM 1268 O O . SER A 1 167 ? 5.211 15.078 20.594 1 73.69 167 SER A O 1
ATOM 1270 N N . THR A 1 168 ? 7.27 15.961 20.453 1 75.25 168 THR A N 1
ATOM 1271 C CA . THR A 1 168 ? 6.742 17.125 19.75 1 75.25 168 THR A CA 1
ATOM 1272 C C . THR A 1 168 ? 6.191 16.734 18.391 1 75.25 168 THR A C 1
ATOM 1274 O O . THR A 1 168 ? 5.113 17.188 18 1 75.25 168 THR A O 1
ATOM 1277 N N . ASN A 1 169 ? 6.902 15.836 17.719 1 80.31 169 ASN A N 1
ATOM 1278 C CA . ASN A 1 169 ? 6.438 15.391 16.422 1 80.31 169 ASN A CA 1
ATOM 1279 C C . ASN A 1 169 ? 5.133 14.602 16.531 1 80.31 169 ASN A C 1
ATOM 1281 O O . ASN A 1 169 ? 4.211 14.797 15.734 1 80.31 169 ASN A O 1
ATOM 1285 N N . LEU A 1 170 ? 5.125 13.781 17.453 1 86.31 170 LEU A N 1
ATOM 1286 C CA . LEU A 1 170 ? 3.928 12.977 17.656 1 86.31 170 LEU A CA 1
ATOM 1287 C C . LEU A 1 170 ? 2.738 13.852 18.031 1 86.31 170 LEU A C 1
ATOM 1289 O O . LEU A 1 170 ? 1.618 13.609 17.578 1 86.31 170 LEU A O 1
ATOM 1293 N N . ARG A 1 171 ? 2.994 14.875 18.812 1 88.25 171 ARG A N 1
ATOM 1294 C CA . ARG A 1 171 ? 1.931 15.797 19.203 1 88.25 171 ARG A CA 1
ATOM 1295 C C . ARG A 1 171 ? 1.412 16.578 18 1 88.25 171 ARG A C 1
ATOM 1297 O O . ARG A 1 171 ? 0.212 16.828 17.891 1 88.25 171 ARG A O 1
ATOM 1304 N N . GLY A 1 172 ? 2.324 16.953 17.172 1 91.5 172 GLY A N 1
ATOM 1305 C CA . GLY A 1 172 ? 1.907 17.641 15.953 1 91.5 172 GLY A CA 1
ATOM 1306 C C . GLY A 1 172 ? 0.953 16.812 15.102 1 91.5 172 GLY A C 1
ATOM 1307 O O . GLY A 1 172 ? -0.07 17.328 14.641 1 91.5 172 GLY A O 1
ATOM 1308 N N . ILE A 1 173 ? 1.287 15.523 14.93 1 93.38 173 ILE A N 1
ATOM 1309 C CA . ILE A 1 173 ? 0.412 14.609 14.195 1 93.38 173 ILE A CA 1
ATOM 1310 C C . ILE A 1 173 ? -0.932 14.5 14.914 1 93.38 173 ILE A C 1
ATOM 1312 O O . ILE A 1 173 ? -1.988 14.594 14.281 1 93.38 173 ILE A O 1
ATOM 1316 N N . HIS A 1 174 ? -0.844 14.375 16.172 1 93.38 174 HIS A N 1
ATOM 1317 C CA . HIS A 1 174 ? -2.051 14.195 16.984 1 93.38 174 HIS A CA 1
ATOM 1318 C C . HIS A 1 174 ? -2.977 15.406 16.859 1 93.38 174 HIS A C 1
ATOM 1320 O O . HIS A 1 174 ? -4.176 15.25 16.625 1 93.38 174 HIS A O 1
ATOM 1326 N N . PHE A 1 175 ? -2.465 16.656 16.984 1 94.62 175 PHE A N 1
ATOM 1327 C CA . PHE A 1 175 ? -3.279 17.859 16.938 1 94.62 175 PHE A CA 1
ATOM 1328 C C . PHE A 1 175 ? -3.938 18.031 15.578 1 94.62 175 PHE A C 1
ATOM 1330 O O . PHE A 1 175 ? -5.137 18.297 15.492 1 94.62 175 PHE A O 1
ATOM 1337 N N . CYS A 1 176 ? -3.215 17.812 14.586 1 97.06 176 CYS A N 1
ATOM 1338 C CA . CYS A 1 176 ? -3.773 17.938 13.242 1 97.06 176 CYS A CA 1
ATOM 1339 C C . CYS A 1 176 ? -4.828 16.859 12.992 1 97.06 176 CYS A C 1
ATOM 1341 O O . CYS A 1 176 ? -5.914 17.156 12.5 1 97.06 176 CYS A O 1
ATOM 1343 N N . GLN A 1 177 ? -4.469 15.656 13.328 1 97.94 177 GLN A N 1
ATOM 1344 C CA . GLN A 1 177 ? -5.379 14.539 13.094 1 97.94 177 GLN A CA 1
ATOM 1345 C C . GLN A 1 177 ? -6.695 14.734 13.844 1 97.94 177 GLN A C 1
ATOM 1347 O O . GLN A 1 177 ? -7.766 14.414 13.32 1 97.94 177 GLN A O 1
ATOM 1352 N N . GLN A 1 178 ? -6.629 15.242 15.07 1 97.19 178 GLN A N 1
ATOM 1353 C CA . GLN A 1 178 ? -7.848 15.484 15.836 1 97.19 178 GLN A CA 1
ATOM 1354 C C . GLN A 1 178 ? -8.758 16.469 15.117 1 97.19 178 GLN A C 1
ATOM 1356 O O . GLN A 1 178 ? -9.969 16.25 15.023 1 97.19 178 GLN A O 1
ATOM 1361 N N . GLU A 1 179 ? -8.188 17.531 14.664 1 97.69 179 GLU A N 1
ATOM 1362 C CA . GLU A 1 179 ? -8.984 18.516 13.945 1 97.69 179 GLU A CA 1
ATOM 1363 C C . GLU A 1 179 ? -9.516 17.953 12.633 1 97.69 179 GLU A C 1
ATOM 1365 O O . GLU A 1 179 ? -10.664 18.203 12.258 1 97.69 179 GLU A O 1
ATOM 1370 N N . GLU A 1 180 ? -8.703 17.219 11.938 1 98.56 180 GLU A N 1
ATOM 1371 C CA . GLU A 1 180 ? -9.117 16.578 10.695 1 98.56 180 GLU A CA 1
ATOM 1372 C C . GLU A 1 180 ? -10.305 15.641 10.93 1 98.56 180 GLU A C 1
ATOM 1374 O O . GLU A 1 180 ? -11.266 15.641 10.156 1 98.56 180 GLU A O 1
ATOM 1379 N N . LEU A 1 181 ? -10.188 14.836 11.977 1 98.31 181 LEU A N 1
ATOM 1380 C CA . LEU A 1 181 ? -11.25 13.898 12.312 1 98.31 181 LEU A CA 1
ATOM 1381 C C . LEU A 1 181 ? -12.539 14.648 12.672 1 98.31 181 LEU A C 1
ATOM 1383 O O . LEU A 1 181 ? -13.633 14.227 12.281 1 98.31 181 LEU A O 1
ATOM 1387 N N . HIS A 1 182 ? -12.391 15.758 13.391 1 97.75 182 HIS A N 1
ATOM 1388 C CA . HIS A 1 182 ? -13.539 16.578 13.727 1 97.75 182 HIS A CA 1
ATOM 1389 C C . HIS A 1 182 ? -14.258 17.078 12.477 1 97.75 182 HIS A C 1
ATOM 1391 O O . HIS A 1 182 ? -15.484 17.016 12.391 1 97.75 182 HIS A O 1
ATOM 1397 N N . ILE A 1 183 ? -13.555 17.469 11.523 1 98.12 183 ILE A N 1
ATOM 1398 C CA . ILE A 1 183 ? -14.094 18 10.273 1 98.12 183 ILE A CA 1
ATOM 1399 C C . ILE A 1 183 ? -14.727 16.859 9.469 1 98.12 183 ILE A C 1
ATOM 1401 O O . ILE A 1 183 ? -15.875 16.969 9.023 1 98.12 183 ILE A O 1
ATOM 1405 N N . MET A 1 184 ? -14.016 15.734 9.328 1 97.94 184 MET A N 1
ATOM 1406 C CA . MET A 1 184 ? -14.43 14.633 8.461 1 97.94 184 MET A CA 1
ATOM 1407 C C . MET A 1 184 ? -15.68 13.953 9.016 1 97.94 184 MET A C 1
ATOM 1409 O O . MET A 1 184 ? -16.531 13.5 8.25 1 97.94 184 MET A O 1
ATOM 1413 N N . LYS A 1 185 ? -15.797 13.93 10.297 1 97.31 185 LYS A N 1
ATOM 1414 C CA . LYS A 1 185 ? -16.953 13.297 10.922 1 97.31 185 LYS A CA 1
ATOM 1415 C C . LYS A 1 185 ? -18.25 14.008 10.531 1 97.31 185 LYS A C 1
ATOM 1417 O O . LYS A 1 185 ? -19.297 13.375 10.445 1 97.31 185 LYS A O 1
ATOM 1422 N N . ASP A 1 186 ? -18.141 15.219 10.258 1 96.12 186 ASP A N 1
ATOM 1423 C CA . ASP A 1 186 ? -19.328 16.016 10 1 96.12 186 ASP A CA 1
ATOM 1424 C C . ASP A 1 186 ? -19.562 16.172 8.5 1 96.12 186 ASP A C 1
ATOM 1426 O O . ASP A 1 186 ? -20.562 16.766 8.078 1 96.12 186 ASP A O 1
ATOM 1430 N N . GLN A 1 187 ? -18.734 15.594 7.691 1 95.44 187 GLN A N 1
ATOM 1431 C CA . GLN A 1 187 ? -18.875 15.68 6.242 1 95.44 187 GLN A CA 1
ATOM 1432 C C . GLN A 1 187 ? -19.781 14.57 5.707 1 95.44 187 GLN A C 1
ATOM 1434 O O . GLN A 1 187 ? -19.984 13.555 6.375 1 95.44 187 GLN A O 1
ATOM 1439 N N . GLU A 1 188 ? -20.297 14.898 4.551 1 95.81 188 GLU A N 1
ATOM 1440 C CA . GLU A 1 188 ? -21.078 13.883 3.869 1 95.81 188 GLU A CA 1
ATOM 1441 C C . GLU A 1 188 ? -20.266 12.625 3.613 1 95.81 188 GLU A C 1
ATOM 1443 O O . GLU A 1 188 ? -19.109 12.703 3.197 1 95.81 188 GLU A O 1
ATOM 1448 N N . ASP A 1 189 ? -20.859 11.461 3.9 1 96.06 189 ASP A N 1
ATOM 1449 C CA . ASP A 1 189 ? -20.266 10.18 3.531 1 96.06 189 ASP A CA 1
ATOM 1450 C C . ASP A 1 189 ? -20.5 9.867 2.055 1 96.06 189 ASP A C 1
ATOM 1452 O O . ASP A 1 189 ? -21.641 9.641 1.643 1 96.06 189 ASP A O 1
ATOM 1456 N N . LEU A 1 190 ? -19.5 9.812 1.328 1 92.62 190 LEU A N 1
ATOM 1457 C CA . LEU A 1 190 ? -19.641 9.586 -0.106 1 92.62 190 LEU A CA 1
ATOM 1458 C C . LEU A 1 190 ? -19.656 8.094 -0.417 1 92.62 190 LEU A C 1
ATOM 1460 O O . LEU A 1 190 ? -19.719 7.699 -1.585 1 92.62 190 LEU A O 1
ATOM 1464 N N . GLY A 1 191 ? -19.547 7.254 0.619 1 90.38 191 GLY A N 1
ATOM 1465 C CA . GLY A 1 191 ? -19.578 5.809 0.45 1 90.38 191 GLY A CA 1
ATOM 1466 C C . GLY A 1 191 ? -18.297 5.25 -0.13 1 90.38 191 GLY A C 1
ATOM 1467 O O . GLY A 1 191 ? -17.391 6.008 -0.499 1 90.38 191 GLY A O 1
ATOM 1468 N N . PRO A 1 192 ? -18.125 3.885 -0.086 1 85.06 192 PRO A N 1
ATOM 1469 C CA . PRO A 1 192 ? -16.969 3.295 -0.747 1 85.06 192 PRO A CA 1
ATOM 1470 C C . PRO A 1 192 ? -16.922 3.598 -2.242 1 85.06 192 PRO A C 1
ATOM 1472 O O . PRO A 1 192 ? -17.953 3.66 -2.896 1 85.06 192 PRO A O 1
ATOM 1475 N N . PRO A 1 193 ? -15.766 3.939 -2.758 1 87.94 193 PRO A N 1
ATOM 1476 C CA . PRO A 1 193 ? -14.445 3.756 -2.152 1 87.94 193 PRO A CA 1
ATOM 1477 C C . PRO A 1 193 ? -13.922 5.031 -1.497 1 87.94 193 PRO A C 1
ATOM 1479 O O . PRO A 1 193 ? -12.789 5.051 -1.006 1 87.94 193 PRO A O 1
ATOM 1482 N N . ARG A 1 194 ? -14.641 6.129 -1.31 1 89.31 194 ARG A N 1
ATOM 1483 C CA . ARG A 1 194 ? -14.117 7.422 -0.884 1 89.31 194 ARG A CA 1
ATOM 1484 C C . ARG A 1 194 ? -14.336 7.637 0.609 1 89.31 194 ARG A C 1
ATOM 1486 O O . ARG A 1 194 ? -13.422 8.047 1.325 1 89.31 194 ARG A O 1
ATOM 1493 N N . GLY A 1 195 ? -15.586 7.355 1.039 1 93.25 195 GLY A N 1
ATOM 1494 C CA . GLY A 1 195 ? -15.93 7.578 2.434 1 93.25 195 GLY A CA 1
ATOM 1495 C C . GLY A 1 195 ? -15.977 9.047 2.811 1 93.25 195 GLY A C 1
ATOM 1496 O O . GLY A 1 195 ? -16.281 9.898 1.972 1 93.25 195 GLY A O 1
ATOM 1497 N N . ARG A 1 196 ? -15.781 9.352 4.117 1 96.31 196 ARG A N 1
ATOM 1498 C CA . ARG A 1 196 ? -15.859 10.719 4.633 1 96.31 196 ARG A CA 1
ATOM 1499 C C . ARG A 1 196 ? -14.492 11.398 4.578 1 96.31 196 ARG A C 1
ATOM 1501 O O . ARG A 1 196 ? -14.398 12.617 4.684 1 96.31 196 ARG A O 1
ATOM 1508 N N . GLY A 1 197 ? -13.438 10.539 4.469 1 96.31 197 GLY A N 1
ATOM 1509 C CA . GLY A 1 197 ? -12.102 11.117 4.445 1 96.31 197 GLY A CA 1
ATOM 1510 C C . GLY A 1 197 ? -11 10.094 4.648 1 96.31 197 GLY A C 1
ATOM 1511 O O . GLY A 1 197 ? -11.273 8.945 5.016 1 96.31 197 GLY A O 1
ATOM 1512 N N . SER A 1 198 ? -9.773 10.469 4.316 1 96.94 198 SER A N 1
ATOM 1513 C CA . SER A 1 198 ? -8.578 9.633 4.438 1 96.94 198 SER A CA 1
ATOM 1514 C C . SER A 1 198 ? -7.422 10.422 5.039 1 96.94 198 SER A C 1
ATOM 1516 O O . SER A 1 198 ? -7.09 11.516 4.566 1 96.94 198 SER A O 1
ATOM 1518 N N . ILE A 1 199 ? -6.891 9.93 6.105 1 98.25 199 ILE A N 1
ATOM 1519 C CA . ILE A 1 199 ? -5.77 10.562 6.785 1 98.25 199 ILE A CA 1
ATOM 1520 C C . ILE A 1 199 ? -4.527 9.688 6.664 1 98.25 199 ILE A C 1
ATOM 1522 O O . ILE A 1 199 ? -4.598 8.469 6.863 1 98.25 199 ILE A O 1
ATOM 1526 N N . ILE A 1 200 ? -3.424 10.25 6.258 1 97.94 200 ILE A N 1
ATOM 1527 C CA . ILE A 1 200 ? -2.145 9.555 6.172 1 97.94 200 ILE A CA 1
ATOM 1528 C C . ILE A 1 200 ? -1.133 10.219 7.105 1 97.94 200 ILE A C 1
ATOM 1530 O O . ILE A 1 200 ? -0.796 11.391 6.938 1 97.94 200 ILE A O 1
ATOM 1534 N N . ASN A 1 201 ? -0.623 9.508 8.086 1 96.81 201 ASN A N 1
ATOM 1535 C CA . ASN A 1 201 ? 0.437 9.945 8.984 1 96.81 201 ASN A CA 1
ATOM 1536 C C . ASN A 1 201 ? 1.805 9.445 8.531 1 96.81 201 ASN A C 1
ATOM 1538 O O . ASN A 1 201 ? 2.02 8.234 8.406 1 96.81 201 ASN A O 1
ATOM 1542 N N . VAL A 1 202 ? 2.67 10.336 8.227 1 93.94 202 VAL A N 1
ATOM 1543 C CA . VAL A 1 202 ? 4.016 9.961 7.812 1 93.94 202 VAL A CA 1
ATOM 1544 C C . VAL A 1 202 ? 4.938 9.906 9.031 1 93.94 202 VAL A C 1
ATOM 1546 O O . VAL A 1 202 ? 5.117 10.914 9.719 1 93.94 202 VAL A O 1
ATOM 1549 N N . SER A 1 203 ? 5.434 8.688 9.234 1 87.25 203 SER A N 1
ATOM 1550 C CA . SER A 1 203 ? 6.383 8.531 10.336 1 87.25 203 SER A CA 1
ATOM 1551 C C . SER A 1 203 ? 7.785 8.953 9.914 1 87.25 203 SER A C 1
ATOM 1553 O O . SER A 1 203 ? 8.438 8.266 9.125 1 87.25 203 SER A O 1
ATOM 1555 N N . SER A 1 204 ? 8.156 10.195 9.828 1 64.94 204 SER A N 1
ATOM 1556 C CA . SER A 1 204 ? 9.391 10.695 9.227 1 64.94 204 SER A CA 1
ATOM 1557 C C . SER A 1 204 ? 10.531 10.727 10.242 1 64.94 204 SER A C 1
ATOM 1559 O O . SER A 1 204 ? 10.516 11.547 11.164 1 64.94 204 SER A O 1
ATOM 1561 N N . LEU A 1 205 ? 11.07 9.742 10.844 1 53.62 205 LEU A N 1
ATOM 1562 C CA . LEU A 1 205 ? 12.188 10 11.758 1 53.62 205 LEU A CA 1
ATOM 1563 C C . LEU A 1 205 ? 13.5 10.078 10.992 1 53.62 205 LEU A C 1
ATOM 1565 O O . LEU A 1 205 ? 14.422 10.789 11.406 1 53.62 205 LEU A O 1
ATOM 1569 N N . HIS A 1 206 ? 13.641 9.156 9.961 1 48.97 206 HIS A N 1
ATOM 1570 C CA . HIS A 1 206 ? 15.031 8.914 9.594 1 48.97 206 HIS A CA 1
ATOM 1571 C C . HIS A 1 206 ? 15.68 10.164 9.016 1 48.97 206 HIS A C 1
ATOM 1573 O O . HIS A 1 206 ? 16.891 10.367 9.156 1 48.97 206 HIS A O 1
ATOM 1579 N N . GLY A 1 207 ? 14.93 10.898 8.312 1 45.12 207 GLY A N 1
ATOM 1580 C CA . GLY A 1 207 ? 15.664 12.094 7.934 1 45.12 207 GLY A CA 1
ATOM 1581 C C . GLY A 1 207 ? 16.109 12.922 9.125 1 45.12 207 GLY A C 1
ATOM 1582 O O . GLY A 1 207 ? 17.125 13.625 9.062 1 45.12 207 GLY A O 1
ATOM 1583 N N . LEU A 1 208 ? 15.258 12.836 10.18 1 43.22 208 LEU A N 1
ATOM 1584 C CA . LEU A 1 208 ? 15.539 13.664 11.352 1 43.22 208 LEU A CA 1
ATOM 1585 C C . LEU A 1 208 ? 16.688 13.078 12.172 1 43.22 208 LEU A C 1
ATOM 1587 O O . LEU A 1 208 ? 17.5 13.82 12.727 1 43.22 208 LEU A O 1
ATOM 1591 N N . ILE A 1 209 ? 16.641 11.734 12.25 1 42.66 209 ILE A N 1
ATOM 1592 C CA . ILE A 1 209 ? 17.5 11.102 13.242 1 42.66 209 ILE A CA 1
ATOM 1593 C C . ILE A 1 209 ? 18.953 11.086 12.734 1 42.66 209 ILE A C 1
ATOM 1595 O O . ILE A 1 209 ? 19.891 11.219 13.523 1 42.66 209 ILE A O 1
ATOM 1599 N N . LYS A 1 210 ? 19.031 10.805 11.352 1 43.84 210 LYS A N 1
ATOM 1600 C CA . LYS A 1 210 ? 20.422 10.586 10.969 1 43.84 210 LYS A CA 1
ATOM 1601 C C . LYS A 1 210 ? 21.297 11.789 11.336 1 43.84 210 LYS A C 1
ATOM 1603 O O . LYS A 1 210 ? 22.5 11.656 11.531 1 43.84 210 LYS A O 1
ATOM 1608 N N . LEU A 1 211 ? 20.594 12.977 11.375 1 42 211 LEU A N 1
ATOM 1609 C CA . LEU A 1 211 ? 21.484 14.109 11.578 1 42 211 LEU A CA 1
ATOM 1610 C C . LEU A 1 211 ? 22.062 14.094 12.992 1 42 211 LEU A C 1
ATOM 1612 O O . LEU A 1 211 ? 23.094 14.727 13.25 1 42 211 LEU A O 1
ATOM 1616 N N . LEU A 1 212 ? 21.391 13.438 13.828 1 40.47 212 LEU A N 1
ATOM 1617 C CA . LEU A 1 212 ? 21.797 13.82 15.18 1 40.47 212 LEU A CA 1
ATOM 1618 C C . LEU A 1 212 ? 22.547 12.68 15.859 1 40.47 212 LEU A C 1
ATOM 1620 O O . LEU A 1 212 ? 23.312 12.914 16.797 1 40.47 212 LEU A O 1
ATOM 1624 N N . TYR A 1 213 ? 22.125 11.391 15.586 1 45.28 213 TYR A N 1
ATOM 1625 C CA . TYR A 1 213 ? 22.578 10.391 16.547 1 45.28 213 TYR A CA 1
ATOM 1626 C C . TYR A 1 213 ? 23.266 9.227 15.836 1 45.28 213 TYR A C 1
ATOM 1628 O O . TYR A 1 213 ? 23.109 9.047 14.625 1 45.28 213 TYR A O 1
ATOM 1636 N N . SER A 1 214 ? 24.281 8.648 16.656 1 47.31 214 SER A N 1
ATOM 1637 C CA . SER A 1 214 ? 24.875 7.383 16.25 1 47.31 214 SER A CA 1
ATOM 1638 C C . SER A 1 214 ? 23.828 6.418 15.719 1 47.31 214 SER A C 1
ATOM 1640 O O . SER A 1 214 ? 22.656 6.484 16.125 1 47.31 214 SER A O 1
ATOM 1642 N N . ILE A 1 215 ? 24.062 5.703 14.617 1 48.03 215 ILE A N 1
ATOM 1643 C CA . ILE A 1 215 ? 23.25 4.844 13.773 1 48.03 215 ILE A CA 1
ATOM 1644 C C . ILE A 1 215 ? 22.406 3.914 14.648 1 48.03 215 ILE A C 1
ATOM 1646 O O . ILE A 1 215 ? 21.234 3.682 14.367 1 48.03 215 ILE A O 1
ATOM 1650 N N . GLN A 1 216 ? 23.062 3.33 15.734 1 50.19 216 GLN A N 1
ATOM 1651 C CA . GLN A 1 216 ? 22.328 2.342 16.516 1 50.19 216 GLN A CA 1
ATOM 1652 C C . GLN A 1 216 ? 21.125 2.973 17.219 1 50.19 216 GLN A C 1
ATOM 1654 O O . GLN A 1 216 ? 20.047 2.393 17.25 1 50.19 216 GLN A O 1
ATOM 1659 N N . TYR A 1 217 ? 21.375 4.098 17.828 1 50.09 217 TYR A N 1
ATOM 1660 C CA . TYR A 1 217 ? 20.297 4.781 18.531 1 50.09 217 TYR A CA 1
ATOM 1661 C C . TYR A 1 217 ? 19.234 5.277 17.562 1 50.09 217 TYR A C 1
ATOM 1663 O O . TYR A 1 217 ? 18.047 5.25 17.875 1 50.09 217 TYR A O 1
ATOM 1671 N N . THR A 1 218 ? 19.766 5.32 16.328 1 60.34 218 THR A N 1
ATOM 1672 C CA . THR A 1 218 ? 18.875 5.895 15.344 1 60.34 218 THR A CA 1
ATOM 1673 C C . THR A 1 218 ? 17.844 4.863 14.891 1 60.34 218 THR A C 1
ATOM 1675 O O . THR A 1 218 ? 16.656 5.18 14.742 1 60.34 218 THR A O 1
ATOM 1678 N N . ALA A 1 219 ? 18.344 3.605 14.906 1 63.88 219 ALA A N 1
ATOM 1679 C CA . ALA A 1 219 ? 17.438 2.57 14.422 1 63.88 219 ALA A CA 1
ATOM 1680 C C . ALA A 1 219 ? 16.328 2.291 15.445 1 63.88 219 ALA A C 1
ATOM 1682 O O . ALA A 1 219 ? 15.156 2.18 15.094 1 63.88 219 ALA A O 1
ATOM 1683 N N . SER A 1 220 ? 16.766 2.223 16.688 1 67.81 220 SER A N 1
ATOM 1684 C CA . SER A 1 220 ? 15.797 1.946 17.75 1 67.81 220 SER A CA 1
ATOM 1685 C C . SER A 1 220 ? 14.812 3.098 17.922 1 67.81 220 SER A C 1
ATOM 1687 O O . SER A 1 220 ? 13.609 2.873 18.109 1 67.81 220 SER A O 1
ATOM 1689 N N . ALA A 1 221 ? 15.328 4.285 17.797 1 68.88 221 ALA A N 1
ATOM 1690 C CA . ALA A 1 221 ? 14.469 5.457 17.922 1 68.88 221 ALA A CA 1
ATOM 1691 C C . ALA A 1 221 ? 13.484 5.555 16.766 1 68.88 221 ALA A C 1
ATOM 1693 O O . ALA A 1 221 ? 12.312 5.887 16.969 1 68.88 221 ALA A O 1
ATOM 1694 N N . ALA A 1 222 ? 13.977 5.211 15.656 1 72.5 222 ALA A N 1
ATOM 1695 C CA . ALA A 1 222 ? 13.117 5.23 14.477 1 72.5 222 ALA A CA 1
ATOM 1696 C C . ALA A 1 222 ? 12.008 4.191 14.586 1 72.5 222 ALA A C 1
ATOM 1698 O O . ALA A 1 222 ? 10.852 4.473 14.273 1 72.5 222 ALA A O 1
ATOM 1699 N N . ALA A 1 223 ? 12.406 3.053 15.047 1 75.75 223 ALA A N 1
ATOM 1700 C CA . ALA A 1 223 ? 11.43 1.981 15.219 1 75.75 223 ALA A CA 1
ATOM 1701 C C . ALA A 1 223 ? 10.367 2.361 16.25 1 75.75 223 ALA A C 1
ATOM 1703 O O . ALA A 1 223 ? 9.18 2.086 16.062 1 75.75 223 ALA A O 1
ATOM 1704 N N . LYS A 1 224 ? 10.805 2.945 17.281 1 78.19 224 LYS A N 1
ATOM 1705 C CA . LYS A 1 224 ? 9.867 3.375 18.312 1 78.19 224 LYS A CA 1
ATOM 1706 C C . LYS A 1 224 ? 8.922 4.453 17.797 1 78.19 224 LYS A C 1
ATOM 1708 O O . LYS A 1 224 ? 7.727 4.43 18.094 1 78.19 224 LYS A O 1
ATOM 1713 N N . TYR A 1 225 ? 9.477 5.367 17.141 1 83.25 225 TYR A N 1
ATOM 1714 C CA . TYR A 1 225 ? 8.641 6.43 16.594 1 83.25 225 TYR A CA 1
ATOM 1715 C C . TYR A 1 225 ? 7.617 5.875 15.609 1 83.25 225 TYR A C 1
ATOM 1717 O O . TYR A 1 225 ? 6.445 6.258 15.633 1 83.25 225 TYR A O 1
ATOM 1725 N N . ASP A 1 226 ? 8.062 4.973 14.758 1 84.5 226 ASP A N 1
ATOM 1726 C CA . ASP A 1 226 ? 7.125 4.312 13.852 1 84.5 226 ASP A CA 1
ATOM 1727 C C . ASP A 1 226 ? 6.004 3.625 14.625 1 84.5 226 ASP A C 1
ATOM 1729 O O . ASP A 1 226 ? 4.828 3.748 14.266 1 84.5 226 ASP A O 1
ATOM 1733 N N . ALA A 1 227 ? 6.414 2.98 15.648 1 86.44 227 ALA A N 1
ATOM 1734 C CA . ALA A 1 227 ? 5.426 2.291 16.469 1 86.44 227 ALA A CA 1
ATOM 1735 C C . ALA A 1 227 ? 4.43 3.275 17.062 1 86.44 227 ALA A C 1
ATOM 1737 O O . ALA A 1 227 ? 3.229 2.994 17.125 1 86.44 227 ALA A O 1
ATOM 1738 N N . ASP A 1 228 ? 4.922 4.383 17.5 1 87.94 228 ASP A N 1
ATOM 1739 C CA . ASP A 1 228 ? 4.051 5.398 18.094 1 87.94 228 ASP A CA 1
ATOM 1740 C C . ASP A 1 228 ? 3.084 5.965 17.062 1 87.94 228 ASP A C 1
ATOM 1742 O O . ASP A 1 228 ? 1.895 6.129 17.344 1 87.94 228 ASP A O 1
ATOM 1746 N N . VAL A 1 229 ? 3.564 6.25 15.938 1 92.44 229 VAL A N 1
ATOM 1747 C CA . VAL A 1 229 ? 2.727 6.793 14.867 1 92.44 229 VAL A CA 1
ATOM 1748 C C . VAL A 1 229 ? 1.68 5.758 14.461 1 92.44 229 VAL A C 1
ATOM 1750 O O . VAL A 1 229 ? 0.501 6.086 14.305 1 92.44 229 VAL A O 1
ATOM 1753 N N . ILE A 1 230 ? 2.104 4.5 14.328 1 93.31 230 ILE A N 1
ATOM 1754 C CA . ILE A 1 230 ? 1.169 3.428 14 1 93.31 230 ILE A CA 1
ATOM 1755 C C . ILE A 1 230 ? 0.151 3.266 15.125 1 93.31 230 ILE A C 1
ATOM 1757 O O . ILE A 1 230 ? -1.032 3.029 14.867 1 93.31 230 ILE A O 1
ATOM 1761 N N . GLY A 1 231 ? 0.625 3.426 16.344 1 92 231 GLY A N 1
ATOM 1762 C CA . GLY A 1 231 ? -0.265 3.33 17.484 1 92 231 GLY A CA 1
ATOM 1763 C C . GLY A 1 231 ? -1.396 4.34 17.453 1 92 231 GLY A C 1
ATOM 1764 O O . GLY A 1 231 ? -2.562 3.979 17.625 1 92 231 GLY A O 1
ATOM 1765 N N . ILE A 1 232 ? -1.068 5.605 17.234 1 92.94 232 ILE A N 1
ATOM 1766 C CA . ILE A 1 232 ? -2.094 6.641 17.188 1 92.94 232 ILE A CA 1
ATOM 1767 C C . ILE A 1 232 ? -3.006 6.41 15.992 1 92.94 232 ILE A C 1
ATOM 1769 O O . ILE A 1 232 ? -4.219 6.625 16.062 1 92.94 232 ILE A O 1
ATOM 1773 N N . THR A 1 233 ? -2.465 5.957 14.898 1 96.56 233 THR A N 1
ATOM 1774 C CA . THR A 1 233 ? -3.219 5.645 13.688 1 96.56 233 THR A CA 1
ATOM 1775 C C . THR A 1 233 ? -4.254 4.559 13.961 1 96.56 233 THR A C 1
ATOM 1777 O O . THR A 1 233 ? -5.438 4.73 13.664 1 96.56 233 THR A O 1
ATOM 1780 N N . ARG A 1 234 ? -3.789 3.498 14.594 1 95.69 234 ARG A N 1
ATOM 1781 C CA . ARG A 1 234 ? -4.66 2.367 14.906 1 95.69 234 ARG A CA 1
ATOM 1782 C C . ARG A 1 234 ? -5.734 2.764 15.914 1 95.69 234 ARG A C 1
ATOM 1784 O O . ARG A 1 234 ? -6.91 2.434 15.734 1 95.69 234 ARG A O 1
ATOM 1791 N N . ALA A 1 235 ? -5.34 3.461 16.922 1 94.75 235 ALA A N 1
ATOM 1792 C CA . ALA A 1 235 ? -6.273 3.867 17.969 1 94.75 235 ALA A CA 1
ATOM 1793 C C . ALA A 1 235 ? -7.41 4.703 17.391 1 94.75 235 ALA A C 1
ATOM 1795 O O . ALA A 1 235 ? -8.586 4.461 17.703 1 94.75 235 ALA A O 1
ATOM 1796 N N . ASP A 1 236 ? -7.09 5.594 16.594 1 96.12 236 ASP A N 1
ATOM 1797 C CA . ASP A 1 236 ? -8.117 6.48 16.047 1 96.12 236 ASP A CA 1
ATOM 1798 C C . ASP A 1 236 ? -8.953 5.766 14.992 1 96.12 236 ASP A C 1
ATOM 1800 O O . ASP A 1 236 ? -10.148 6.035 14.859 1 96.12 236 ASP A O 1
ATOM 1804 N N . ALA A 1 237 ? -8.352 4.852 14.203 1 96.69 237 ALA A N 1
ATOM 1805 C CA . ALA A 1 237 ? -9.133 4.051 13.266 1 96.69 237 ALA A CA 1
ATOM 1806 C C . ALA A 1 237 ? -10.211 3.254 14 1 96.69 237 ALA A C 1
ATOM 1808 O O . ALA A 1 237 ? -11.352 3.164 13.539 1 96.69 237 ALA A O 1
ATOM 1809 N N . VAL A 1 238 ? -9.812 2.721 15.148 1 94.94 238 VAL A N 1
ATOM 1810 C CA . VAL A 1 238 ? -10.742 1.918 15.938 1 94.94 238 VAL A CA 1
ATOM 1811 C C . VAL A 1 238 ? -11.789 2.824 16.578 1 94.94 238 VAL A C 1
ATOM 1813 O O . VAL A 1 238 ? -12.984 2.541 16.516 1 94.94 238 VAL A O 1
ATOM 1816 N N . SER A 1 239 ? -11.352 3.914 17.141 1 95.44 239 SER A N 1
ATOM 1817 C CA . SER A 1 239 ? -12.258 4.809 17.859 1 95.44 239 SER A CA 1
ATOM 1818 C C . SER A 1 239 ? -13.25 5.457 16.906 1 95.44 239 SER A C 1
ATOM 1820 O O . SER A 1 239 ? -14.312 5.918 17.328 1 95.44 239 SER A O 1
ATOM 1822 N N . HIS A 1 240 ? -12.922 5.453 15.688 1 96.62 240 HIS A N 1
ATOM 1823 C CA . HIS A 1 240 ? -13.82 6.059 14.703 1 96.62 240 HIS A CA 1
ATOM 1824 C C . HIS A 1 240 ? -14.43 5.004 13.789 1 96.62 240 HIS A C 1
ATOM 1826 O O . HIS A 1 240 ? -14.781 5.293 12.648 1 96.62 240 HIS A O 1
ATOM 1832 N N . SER A 1 241 ? -14.523 3.805 14.344 1 94.44 241 SER A N 1
ATOM 1833 C CA . SER A 1 241 ? -15.172 2.713 13.625 1 94.44 241 SER A CA 1
ATOM 1834 C C . SER A 1 241 ? -16.562 3.111 13.156 1 94.44 241 SER A C 1
ATOM 1836 O O . SER A 1 241 ? -17.328 3.742 13.898 1 94.44 241 SER A O 1
ATOM 1838 N N . GLY A 1 242 ? -16.844 2.822 11.875 1 94.38 242 GLY A N 1
ATOM 1839 C CA . GLY A 1 242 ? -18.188 3.047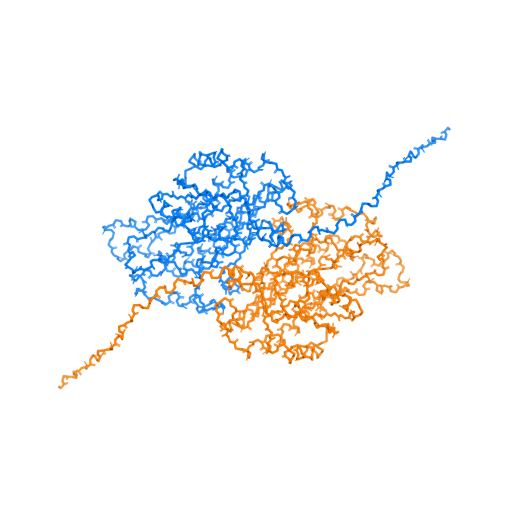 11.336 1 94.38 242 GLY A CA 1
ATOM 1840 C C . GLY A 1 242 ? -18.359 4.422 10.719 1 94.38 242 GLY A C 1
ATOM 1841 O O . GLY A 1 242 ? -19.375 4.699 10.086 1 94.38 242 GLY A O 1
ATOM 1842 N N . PHE A 1 243 ? -17.422 5.301 10.883 1 96.31 243 PHE A N 1
ATOM 1843 C CA . PHE A 1 243 ? -17.547 6.652 10.359 1 96.31 243 PHE A CA 1
ATOM 1844 C C . PHE A 1 243 ? -17.094 6.715 8.906 1 96.31 243 PHE A C 1
ATOM 1846 O O . PHE A 1 243 ? -17.203 7.758 8.258 1 96.31 243 PHE A O 1
ATOM 1853 N N . ASN A 1 244 ? -16.531 5.566 8.406 1 96.31 244 ASN A N 1
ATOM 1854 C CA . ASN A 1 244 ? -16.016 5.496 7.047 1 96.31 244 ASN A CA 1
ATOM 1855 C C . ASN A 1 244 ? -14.93 6.539 6.805 1 96.31 244 ASN A C 1
ATOM 1857 O O . ASN A 1 244 ? -14.945 7.23 5.785 1 96.31 244 ASN A O 1
ATOM 1861 N N . ILE A 1 245 ? -14.141 6.805 7.793 1 97.19 245 ILE A N 1
ATOM 1862 C CA . ILE A 1 245 ? -12.883 7.531 7.727 1 97.19 245 ILE A CA 1
ATOM 1863 C C . ILE A 1 245 ? -11.711 6.551 7.801 1 97.19 245 ILE A C 1
ATOM 1865 O O . ILE A 1 245 ? -11.688 5.672 8.664 1 97.19 245 ILE A O 1
ATOM 1869 N N . ARG A 1 246 ? -10.852 6.641 6.855 1 97.12 246 ARG A N 1
ATOM 1870 C CA . ARG A 1 246 ? -9.68 5.766 6.863 1 97.12 246 ARG A CA 1
ATOM 1871 C C . ARG A 1 246 ? -8.445 6.504 7.375 1 97.12 246 ARG A C 1
ATOM 1873 O O . ARG A 1 246 ? -8.172 7.629 6.957 1 97.12 246 ARG A O 1
ATOM 1880 N N . ILE A 1 247 ? -7.758 5.949 8.281 1 98.06 247 ILE A N 1
ATOM 1881 C CA . ILE A 1 247 ? -6.531 6.496 8.859 1 98.06 247 ILE A CA 1
ATOM 1882 C C . ILE A 1 247 ? -5.391 5.496 8.688 1 98.06 247 ILE A C 1
ATOM 1884 O O . ILE A 1 247 ? -5.52 4.328 9.07 1 98.06 247 ILE A O 1
ATOM 1888 N N . LYS A 1 248 ? -4.332 5.91 8.031 1 97.62 248 LYS A N 1
ATOM 1889 C CA . LYS A 1 248 ? -3.182 5.059 7.742 1 97.62 248 LYS A CA 1
ATOM 1890 C C . LYS A 1 248 ? -1.872 5.77 8.078 1 97.62 248 LYS A C 1
ATOM 1892 O O . LYS A 1 248 ? -1.85 6.984 8.266 1 97.62 248 LYS A O 1
ATOM 1897 N N . ALA A 1 249 ? -0.865 4.973 8.18 1 96.31 249 ALA A N 1
ATOM 1898 C CA . ALA A 1 249 ? 0.485 5.496 8.375 1 96.31 249 ALA A CA 1
ATOM 1899 C C . ALA A 1 249 ? 1.425 5.016 7.273 1 96.31 249 ALA A C 1
ATOM 1901 O O . ALA A 1 249 ? 1.149 4.016 6.605 1 96.31 249 ALA A O 1
ATOM 1902 N N . ILE A 1 250 ? 2.381 5.73 7.023 1 95.62 250 ILE A N 1
ATOM 1903 C CA . ILE A 1 250 ? 3.486 5.305 6.168 1 95.62 250 ILE A CA 1
ATOM 1904 C C . ILE A 1 250 ? 4.801 5.422 6.934 1 95.62 250 ILE A C 1
ATOM 1906 O O . ILE A 1 250 ? 5.039 6.414 7.625 1 95.62 250 ILE A O 1
ATOM 1910 N N . CYS A 1 251 ? 5.617 4.422 6.852 1 91.5 251 CYS A N 1
ATOM 1911 C CA . CYS A 1 251 ? 6.875 4.324 7.586 1 91.5 251 CYS A CA 1
ATOM 1912 C C . CYS A 1 251 ? 8.062 4.254 6.629 1 91.5 251 CYS A C 1
ATOM 1914 O O . CYS A 1 251 ? 8.406 3.178 6.145 1 91.5 251 CYS A O 1
ATOM 1916 N N . PRO A 1 252 ? 8.703 5.395 6.469 1 89.31 252 PRO A N 1
ATOM 1917 C CA . PRO A 1 252 ? 9.859 5.426 5.574 1 89.31 252 PRO A CA 1
ATOM 1918 C C . PRO A 1 252 ? 11.102 4.777 6.188 1 89.31 252 PRO A C 1
ATOM 1920 O O . PRO A 1 252 ? 11.18 4.617 7.406 1 89.31 252 PRO A O 1
ATOM 1923 N N . GLY A 1 253 ? 11.969 4.281 5.223 1 82.25 253 GLY A N 1
ATOM 1924 C CA . GLY A 1 253 ? 13.312 3.939 5.652 1 82.25 253 GLY A CA 1
ATOM 1925 C C . GLY A 1 253 ? 14.266 5.117 5.621 1 82.25 253 GLY A C 1
ATOM 1926 O O . GLY A 1 253 ? 13.852 6.266 5.805 1 82.25 253 GLY A O 1
ATOM 1927 N N . TYR A 1 254 ? 15.508 4.816 5.539 1 75 254 TYR A N 1
ATOM 1928 C CA . TYR A 1 254 ? 16.484 5.871 5.336 1 75 254 TYR A CA 1
ATOM 1929 C C . TYR A 1 254 ? 16.375 6.473 3.943 1 75 254 TYR A C 1
ATOM 1931 O O . TYR A 1 254 ? 16.453 5.758 2.941 1 75 254 TYR A O 1
ATOM 1939 N N . ILE A 1 255 ? 16.078 7.73 3.955 1 74.19 255 ILE A N 1
ATOM 1940 C CA . ILE A 1 255 ? 15.773 8.398 2.695 1 74.19 255 ILE A CA 1
ATOM 1941 C C . ILE A 1 255 ? 16.875 9.406 2.371 1 74.19 255 ILE A C 1
ATOM 1943 O O . ILE A 1 255 ? 17.375 10.109 3.258 1 74.19 255 ILE A O 1
ATOM 1947 N N . GLU A 1 256 ? 17.25 9.359 1.143 1 68.44 256 GLU A N 1
ATOM 1948 C CA . GLU A 1 256 ? 18.172 10.383 0.67 1 68.44 256 GLU A CA 1
ATOM 1949 C C . GLU A 1 256 ? 17.516 11.758 0.637 1 68.44 256 GLU A C 1
ATOM 1951 O O . GLU A 1 256 ? 16.609 11.992 -0.164 1 68.44 256 GLU A O 1
ATOM 1956 N N . THR A 1 257 ? 17.672 12.578 1.664 1 59.28 257 THR A N 1
ATOM 1957 C CA . THR A 1 257 ? 17.141 13.93 1.743 1 59.28 257 THR A CA 1
ATOM 1958 C C . THR A 1 257 ? 18.266 14.945 1.917 1 59.28 257 THR A C 1
ATOM 1960 O O . THR A 1 257 ? 19.406 14.57 2.193 1 59.28 257 THR A O 1
ATOM 1963 N N . PRO A 1 258 ? 18 16.172 1.458 1 51.59 258 PRO A N 1
ATOM 1964 C CA . PRO A 1 258 ? 19.031 17.188 1.71 1 51.59 258 PRO A CA 1
ATOM 1965 C C . PRO A 1 258 ? 19.656 17.062 3.1 1 51.59 258 PRO A C 1
ATOM 1967 O O . PRO A 1 258 ? 20.844 17.328 3.275 1 51.59 258 PRO A O 1
ATOM 1970 N N . THR A 1 259 ? 18.891 16.609 3.939 1 47.41 259 THR A N 1
ATOM 1971 C CA . THR A 1 259 ? 19.375 16.469 5.312 1 47.41 259 THR A CA 1
ATOM 1972 C C . THR A 1 259 ? 20.359 15.32 5.434 1 47.41 2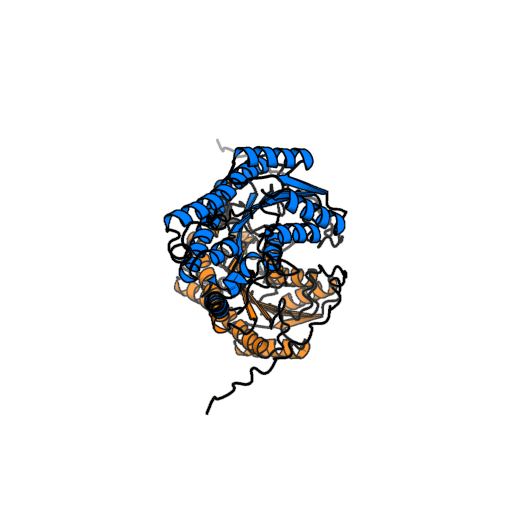59 THR A C 1
ATOM 1974 O O . THR A 1 259 ? 21.328 15.406 6.203 1 47.41 259 THR A O 1
ATOM 1977 N N . THR A 1 260 ? 20.156 14.281 4.613 1 48.22 260 THR A N 1
ATOM 1978 C CA . THR A 1 260 ? 21.016 13.117 4.68 1 48.22 260 THR A CA 1
ATOM 1979 C C . THR A 1 260 ? 22.25 13.305 3.781 1 48.22 260 THR A C 1
ATOM 1981 O O . THR A 1 260 ? 23.297 12.711 4.027 1 48.22 260 THR A O 1
ATOM 1984 N N . GLY A 1 261 ? 22.125 14.102 2.631 1 43.94 261 GLY A N 1
ATOM 1985 C CA . GLY A 1 261 ? 23.219 14.312 1.689 1 43.94 261 GLY A CA 1
ATOM 1986 C C . GLY A 1 261 ? 24.188 15.383 2.139 1 43.94 261 GLY A C 1
ATOM 1987 O O . GLY A 1 261 ? 25.188 15.656 1.456 1 43.94 261 GLY A O 1
ATOM 1988 N N . SER A 1 262 ? 23.844 16.359 3.01 1 39.22 262 SER A N 1
ATOM 1989 C CA . SER A 1 262 ? 24.812 17.406 3.293 1 39.22 262 SER A CA 1
ATOM 1990 C C . SER A 1 262 ? 26.156 16.812 3.732 1 39.22 262 SER A C 1
ATOM 1992 O O . SER A 1 262 ? 26.188 15.781 4.41 1 39.22 262 SER A O 1
ATOM 1994 N N . SER A 1 263 ? 27.219 17.266 2.98 1 35.53 263 SER A N 1
ATOM 1995 C CA . SER A 1 263 ? 28.641 17 2.969 1 35.53 263 SER A CA 1
ATOM 1996 C C . SER A 1 263 ? 29.203 16.891 4.387 1 35.53 263 SER A C 1
ATOM 1998 O O . SER A 1 263 ? 30.281 16.328 4.594 1 35.53 263 SER A O 1
ATOM 2000 N N . ALA A 1 264 ? 28.859 17.984 5.258 1 33.94 264 ALA A N 1
ATOM 2001 C CA . ALA A 1 264 ? 29.75 17.984 6.418 1 33.94 264 ALA A CA 1
ATOM 2002 C C . ALA A 1 264 ? 29.734 16.625 7.109 1 33.94 264 ALA A C 1
ATOM 2004 O O . ALA A 1 264 ? 30.781 16.109 7.508 1 33.94 264 ALA A O 1
ATOM 2005 N N . GLN A 1 265 ? 28.578 16.234 7.402 1 35.97 265 GLN A N 1
ATOM 2006 C CA . GLN A 1 265 ? 28.547 14.961 8.109 1 35.97 265 GLN A CA 1
ATOM 2007 C C . GLN A 1 265 ? 28.656 13.789 7.137 1 35.97 265 GLN A C 1
ATOM 2009 O O . GLN A 1 265 ? 28.578 12.625 7.547 1 35.97 265 GLN A O 1
ATOM 2014 N N . SER A 1 266 ? 28.578 13.992 5.934 1 35.94 266 SER A N 1
ATOM 2015 C CA . SER A 1 266 ? 29.016 12.977 4.973 1 35.94 266 SER A CA 1
ATOM 2016 C C . SER A 1 266 ? 30.438 12.523 5.258 1 35.94 266 SER A C 1
ATOM 2018 O O . SER A 1 266 ? 30.812 11.398 4.918 1 35.94 266 SER A O 1
ATOM 2020 N N . GLN A 1 267 ? 31.297 13.484 5.613 1 33.47 267 GLN A N 1
ATOM 2021 C CA . GLN A 1 267 ? 32.625 13.109 6.027 1 33.47 267 GLN A CA 1
ATOM 2022 C C . GLN A 1 267 ? 32.625 12.305 7.32 1 33.47 267 GLN A C 1
ATOM 2024 O O . GLN A 1 267 ? 33.656 11.797 7.762 1 33.47 267 GLN A O 1
ATOM 2029 N N . MET A 1 268 ? 32 12.883 8.273 1 34 268 MET A N 1
ATOM 2030 C CA . MET A 1 268 ? 32.062 12.008 9.438 1 34 268 MET A CA 1
ATOM 2031 C C . MET A 1 268 ? 31.672 10.578 9.062 1 34 268 MET A C 1
ATOM 2033 O O . MET A 1 268 ? 30.859 10.359 8.172 1 34 268 MET A O 1
ATOM 2037 N N . GLU A 1 269 ? 32.188 9.438 9.57 1 37.69 269 GLU A N 1
ATOM 2038 C CA . GLU A 1 269 ? 32.312 8.047 9.148 1 37.69 269 GLU A CA 1
ATOM 2039 C C . GLU A 1 269 ? 31.016 7.539 8.539 1 37.69 269 GLU A C 1
ATOM 2041 O O . GLU A 1 269 ? 29.984 7.512 9.211 1 37.69 269 GLU A O 1
ATOM 2046 N N . ASN A 1 270 ? 30.422 7.73 7.215 1 46.31 270 ASN A N 1
ATOM 2047 C CA . ASN A 1 270 ? 29.766 7.129 6.059 1 46.31 270 ASN A CA 1
ATOM 2048 C C . ASN A 1 270 ? 29.422 5.66 6.305 1 46.31 270 ASN A C 1
ATOM 2050 O O . ASN A 1 270 ? 28.781 5.02 5.477 1 46.31 270 ASN A O 1
ATOM 2054 N N . ARG A 1 271 ? 30.047 5.199 7.266 1 49.72 271 ARG A N 1
ATOM 2055 C CA . ARG A 1 271 ? 29.969 3.803 7.676 1 49.72 271 ARG A CA 1
ATOM 2056 C C . ARG A 1 271 ? 28.562 3.434 8.117 1 49.72 271 ARG A C 1
ATOM 2058 O O . ARG A 1 271 ? 28.062 2.35 7.801 1 49.72 271 ARG A O 1
ATOM 2065 N N . SER A 1 272 ? 27.922 4.547 8.836 1 57.78 272 SER A N 1
ATOM 2066 C CA . SER A 1 272 ? 26.625 4.18 9.398 1 57.78 272 SER A CA 1
ATOM 2067 C C . SER A 1 272 ? 25.562 4.031 8.312 1 57.78 272 SER A C 1
ATOM 2069 O O . SER A 1 272 ? 24.797 3.061 8.305 1 57.78 272 SER A O 1
ATOM 2071 N N . LEU A 1 273 ? 25.562 5.012 7.336 1 65.62 273 LEU A N 1
ATOM 2072 C CA . LEU A 1 273 ? 24.594 4.883 6.254 1 65.62 273 LEU A CA 1
ATOM 2073 C C . LEU A 1 273 ? 24.922 3.682 5.371 1 65.62 273 LEU A C 1
ATOM 2075 O O . LEU A 1 273 ? 24.016 2.986 4.898 1 65.62 273 LEU A O 1
ATOM 2079 N N . ASP A 1 274 ? 26.219 3.463 5.336 1 70.38 274 ASP A N 1
ATOM 2080 C CA . ASP A 1 274 ? 26.641 2.303 4.555 1 70.38 274 ASP A CA 1
ATOM 2081 C C . ASP A 1 274 ? 26.188 1.002 5.215 1 70.38 274 ASP A C 1
ATOM 2083 O O . ASP A 1 274 ? 25.797 0.056 4.531 1 70.38 274 ASP A O 1
ATOM 2087 N N . GLU A 1 275 ? 26.281 1.057 6.527 1 73.62 275 GLU A N 1
ATOM 2088 C CA . GLU A 1 275 ? 25.859 -0.135 7.25 1 73.62 275 GLU A CA 1
ATOM 2089 C C . GLU A 1 275 ? 24.359 -0.357 7.098 1 73.62 275 GLU A C 1
ATOM 2091 O O . GLU A 1 275 ? 23.906 -1.494 6.945 1 73.62 275 GLU A O 1
ATOM 2096 N N . HIS A 1 276 ? 23.641 0.718 7.098 1 72.81 276 HIS A N 1
ATOM 2097 C CA . HIS A 1 276 ? 22.203 0.62 6.906 1 72.81 276 HIS A CA 1
ATOM 2098 C C . HIS A 1 276 ? 21.859 0.09 5.52 1 72.81 276 HIS A C 1
ATOM 2100 O O . HIS A 1 276 ? 21.016 -0.79 5.375 1 72.81 276 HIS A O 1
ATOM 2106 N N . VAL A 1 277 ? 22.578 0.688 4.637 1 80.38 277 VAL A N 1
ATOM 2107 C CA . VAL A 1 277 ? 22.359 0.261 3.26 1 80.38 277 VAL A CA 1
ATOM 2108 C C . VAL A 1 277 ? 22.672 -1.227 3.123 1 80.38 277 VAL A C 1
ATOM 2110 O O . VAL A 1 277 ? 21.922 -1.969 2.48 1 80.38 277 VAL A O 1
ATOM 2113 N N . LYS A 1 278 ? 23.719 -1.655 3.803 1 82.81 278 LYS A N 1
ATOM 2114 C CA . LYS A 1 278 ? 24.125 -3.055 3.723 1 82.81 278 LYS A CA 1
ATOM 2115 C C . LYS A 1 278 ? 23.094 -3.967 4.387 1 82.81 278 LYS A C 1
ATOM 2117 O O . LYS A 1 278 ? 22.906 -5.105 3.963 1 82.81 278 LYS A O 1
ATOM 2122 N N . GLU A 1 279 ? 22.438 -3.406 5.332 1 83.81 279 GLU A N 1
ATOM 2123 C CA . GLU A 1 279 ? 21.484 -4.211 6.09 1 83.81 279 GLU A CA 1
ATOM 2124 C C . GLU A 1 279 ? 20.109 -4.215 5.426 1 83.81 279 GLU A C 1
ATOM 2126 O O . GLU A 1 279 ? 19.266 -5.07 5.723 1 83.81 279 GLU A O 1
ATOM 2131 N N . THR A 1 280 ? 19.891 -3.26 4.59 1 87.81 280 THR A N 1
ATOM 2132 C CA . THR A 1 280 ? 18.609 -3.17 3.91 1 87.81 280 THR A CA 1
ATOM 2133 C C . THR A 1 280 ? 18.547 -4.125 2.723 1 87.81 280 THR A C 1
ATOM 2135 O O . THR A 1 280 ? 19.406 -4.074 1.838 1 87.81 280 THR A O 1
ATOM 2138 N N . PRO A 1 281 ? 17.562 -5.012 2.623 1 92.19 281 PRO A N 1
ATOM 2139 C CA . PRO A 1 281 ? 17.484 -6.004 1.55 1 92.19 281 PRO A CA 1
ATOM 2140 C C . PRO A 1 281 ? 17.609 -5.383 0.161 1 92.19 281 PRO A C 1
ATOM 2142 O O . PRO A 1 281 ? 18.25 -5.953 -0.719 1 92.19 281 PRO A O 1
ATOM 2145 N N . LEU A 1 282 ? 17.141 -4.172 -0.095 1 93.56 282 LEU A N 1
ATOM 2146 C CA . LEU A 1 282 ? 17.266 -3.549 -1.407 1 93.56 282 LEU A CA 1
ATOM 2147 C C . LEU A 1 282 ? 18.625 -2.854 -1.556 1 93.56 282 LEU A C 1
ATOM 2149 O O . LEU A 1 282 ? 18.969 -2.381 -2.641 1 93.56 282 LEU A O 1
ATOM 2153 N N . ARG A 1 283 ? 19.422 -2.623 -0.566 1 91.31 283 ARG A N 1
ATOM 2154 C CA . ARG A 1 283 ? 20.812 -2.172 -0.558 1 91.31 283 ARG A CA 1
ATOM 2155 C C . ARG A 1 283 ? 20.938 -0.773 -1.151 1 91.31 283 ARG A C 1
ATOM 2157 O O . ARG A 1 283 ? 21.875 -0.488 -1.888 1 91.31 283 ARG A O 1
ATOM 2164 N N . ARG A 1 284 ? 19.953 0.025 -0.87 1 85.69 284 ARG A N 1
ATOM 2165 C CA . ARG A 1 284 ? 19.984 1.426 -1.278 1 85.69 284 ARG A CA 1
ATOM 2166 C C . ARG A 1 284 ? 19.156 2.291 -0.336 1 85.69 284 ARG A C 1
ATOM 2168 O O . ARG A 1 284 ? 18.281 1.787 0.372 1 85.69 284 ARG A O 1
ATOM 2175 N N . LEU A 1 285 ? 19.5 3.547 -0.384 1 83.44 285 LEU A N 1
ATOM 2176 C CA . LEU A 1 285 ? 18.641 4.508 0.278 1 83.44 285 LEU A CA 1
ATOM 2177 C C . LEU A 1 285 ? 17.344 4.695 -0.503 1 83.44 285 LEU A C 1
ATOM 2179 O O . LEU A 1 285 ? 17.312 4.543 -1.727 1 83.44 285 LEU A O 1
ATOM 2183 N N . GLY A 1 286 ? 16.266 4.922 0.258 1 86.12 286 GLY A N 1
ATOM 2184 C CA . GLY A 1 286 ? 15.023 5.32 -0.399 1 86.12 286 GLY A CA 1
ATOM 2185 C C . GLY A 1 286 ? 15.062 6.742 -0.933 1 86.12 286 GLY A C 1
ATOM 2186 O O . GLY A 1 286 ? 15.945 7.52 -0.574 1 86.12 286 GLY A O 1
ATOM 2187 N N . GLN A 1 287 ? 14.172 7.047 -1.807 1 87.25 287 GLN A N 1
ATOM 2188 C CA . GLN A 1 287 ? 14 8.391 -2.348 1 87.25 287 GLN A CA 1
ATOM 2189 C C . GLN A 1 287 ? 12.695 9.016 -1.873 1 87.25 287 GLN A C 1
ATOM 2191 O O . GLN A 1 287 ? 11.688 8.312 -1.712 1 87.25 287 GLN A O 1
ATOM 2196 N N . PRO A 1 288 ? 12.703 10.359 -1.646 1 88.69 288 PRO A N 1
ATOM 2197 C CA . PRO A 1 288 ? 11.461 11.016 -1.231 1 88.69 288 PRO A CA 1
ATOM 2198 C C . PRO A 1 288 ? 10.289 10.719 -2.17 1 88.69 288 PRO A C 1
ATOM 2200 O O . PRO A 1 288 ? 9.148 10.625 -1.725 1 88.69 288 PRO A O 1
ATOM 2203 N N . GLU A 1 289 ? 10.578 10.516 -3.418 1 91.44 289 GLU A N 1
ATOM 2204 C CA . GLU A 1 289 ? 9.547 10.203 -4.41 1 91.44 289 GLU A CA 1
ATOM 2205 C C . GLU A 1 289 ? 8.859 8.883 -4.09 1 91.44 289 GLU A C 1
ATOM 2207 O O . GLU A 1 289 ? 7.664 8.719 -4.355 1 91.44 289 GLU A O 1
ATOM 2212 N N . GLU A 1 290 ? 9.617 7.957 -3.557 1 92.5 290 GLU A N 1
ATOM 2213 C CA . GLU A 1 290 ? 9.055 6.645 -3.26 1 92.5 290 GLU A CA 1
ATOM 2214 C C . GLU A 1 290 ? 8.102 6.703 -2.07 1 92.5 290 GLU A C 1
ATOM 2216 O O . GLU A 1 290 ? 7.117 5.961 -2.018 1 92.5 290 GLU A O 1
ATOM 2221 N N . ILE A 1 291 ? 8.391 7.621 -1.151 1 93.44 291 ILE A N 1
ATOM 2222 C CA . ILE A 1 291 ? 7.457 7.852 -0.051 1 93.44 291 ILE A CA 1
ATOM 2223 C C . ILE A 1 291 ? 6.191 8.531 -0.577 1 93.44 291 ILE A C 1
ATOM 2225 O O . ILE A 1 291 ? 5.078 8.117 -0.24 1 93.44 291 ILE A O 1
ATOM 2229 N N . ALA A 1 292 ? 6.406 9.516 -1.41 1 94.44 292 ALA A N 1
ATOM 2230 C CA . ALA A 1 292 ? 5.281 10.227 -2.012 1 94.44 292 ALA A CA 1
ATOM 2231 C C . ALA A 1 292 ? 4.379 9.273 -2.791 1 94.44 292 ALA A C 1
ATOM 2233 O O . ALA A 1 292 ? 3.154 9.398 -2.744 1 94.44 292 ALA A O 1
ATOM 2234 N N . ASP A 1 293 ? 4.996 8.305 -3.48 1 93.94 293 ASP A N 1
ATOM 2235 C CA . ASP A 1 293 ? 4.234 7.297 -4.211 1 93.94 293 ASP A CA 1
ATOM 2236 C C . ASP A 1 293 ? 3.355 6.48 -3.264 1 93.94 293 ASP A C 1
ATOM 2238 O O . ASP A 1 293 ? 2.203 6.184 -3.58 1 93.94 293 ASP A O 1
ATOM 2242 N N . GLY A 1 294 ? 3.934 6.113 -2.127 1 94.88 294 GLY A N 1
ATOM 2243 C CA . GLY A 1 294 ? 3.152 5.426 -1.111 1 94.88 294 GLY A CA 1
ATOM 2244 C C . GLY A 1 294 ? 1.99 6.25 -0.591 1 94.88 294 GLY A C 1
ATOM 2245 O O . GLY A 1 294 ? 0.897 5.723 -0.373 1 94.88 294 GLY A O 1
ATOM 2246 N N . VAL A 1 295 ? 2.223 7.539 -0.417 1 95.94 295 VAL A N 1
ATOM 2247 C CA . VAL A 1 295 ? 1.169 8.438 0.037 1 95.94 295 VAL A CA 1
ATOM 2248 C C . VAL A 1 295 ? 0.048 8.492 -0.998 1 95.94 295 VAL A C 1
ATOM 2250 O O . VAL A 1 295 ? -1.133 8.453 -0.646 1 95.94 295 VAL A O 1
ATOM 2253 N N . VAL A 1 296 ? 0.406 8.578 -2.244 1 94.38 296 VAL A N 1
ATOM 2254 C CA . VAL A 1 296 ? -0.575 8.633 -3.324 1 94.38 296 VAL A CA 1
ATOM 2255 C C . VAL A 1 296 ? -1.439 7.371 -3.293 1 94.38 296 VAL A C 1
ATOM 2257 O O . VAL A 1 296 ? -2.666 7.449 -3.406 1 94.38 296 VAL A O 1
ATOM 2260 N N . PHE A 1 297 ? -0.859 6.23 -3.146 1 94.19 297 PHE A N 1
ATOM 2261 C CA . PHE A 1 297 ? -1.612 4.988 -3.021 1 94.19 297 PHE A CA 1
ATOM 2262 C C . PHE A 1 297 ? -2.58 5.059 -1.847 1 94.19 297 PHE A C 1
ATOM 2264 O O . PHE A 1 297 ? -3.777 4.801 -2.004 1 94.19 297 PHE A O 1
ATOM 2271 N N . LEU A 1 298 ? -2.084 5.449 -0.661 1 96.06 298 LEU A N 1
ATOM 2272 C CA . LEU A 1 298 ? -2.895 5.449 0.552 1 96.06 298 LEU A CA 1
ATOM 2273 C C . LEU A 1 298 ? -3.996 6.504 0.471 1 96.06 298 LEU A C 1
ATOM 2275 O O . LEU A 1 298 ? -5.023 6.383 1.141 1 96.06 298 LEU A O 1
ATOM 2279 N N . ALA A 1 299 ? -3.791 7.516 -0.331 1 95.12 299 ALA A N 1
ATOM 2280 C CA . ALA A 1 299 ? -4.781 8.578 -0.507 1 95.12 299 ALA A CA 1
ATOM 2281 C C . ALA A 1 299 ? -5.832 8.18 -1.54 1 95.12 299 ALA A C 1
ATOM 2283 O O . ALA A 1 299 ? -6.914 8.766 -1.588 1 95.12 299 ALA A O 1
ATOM 2284 N N . SER A 1 300 ? -5.531 7.227 -2.35 1 92 300 SER A N 1
ATOM 2285 C CA . SER A 1 300 ? -6.371 6.91 -3.5 1 92 300 SER A CA 1
ATOM 2286 C C . SER A 1 300 ? -7.418 5.855 -3.15 1 92 300 SER A C 1
ATOM 2288 O O . SER A 1 300 ? -7.387 5.281 -2.061 1 92 300 SER A O 1
ATOM 2290 N N . SER A 1 301 ? -8.273 5.625 -4.145 1 90.06 301 SER A N 1
ATOM 2291 C CA . SER A 1 301 ? -9.32 4.621 -3.998 1 90.06 301 SER A CA 1
ATOM 2292 C C . SER A 1 301 ? -8.75 3.207 -4.055 1 90.06 301 SER A C 1
ATOM 2294 O O . SER A 1 301 ? -9.422 2.244 -3.686 1 90.06 301 SER A O 1
ATOM 2296 N N . LEU A 1 302 ? -7.473 3.082 -4.438 1 91.88 302 LEU A N 1
ATOM 2297 C CA . LEU A 1 302 ? -6.828 1.773 -4.469 1 91.88 302 LEU A CA 1
ATOM 2298 C C . LEU A 1 302 ? -6.668 1.213 -3.062 1 91.88 302 LEU A C 1
ATOM 2300 O O . LEU A 1 302 ? -6.445 0.012 -2.889 1 91.88 302 LEU A O 1
ATOM 2304 N N . SER A 1 303 ? -6.742 2.08 -2.072 1 94.94 303 SER A N 1
ATOM 2305 C CA . SER A 1 303 ? -6.547 1.658 -0.689 1 94.94 303 SER A CA 1
ATOM 2306 C C . SER A 1 303 ? -7.852 1.73 0.097 1 94.94 303 SER A C 1
ATOM 2308 O O . SER A 1 303 ? -7.848 2.014 1.296 1 94.94 303 SER A O 1
ATOM 2310 N N . SER A 1 304 ? -9.008 1.463 -0.567 1 94.12 304 SER A N 1
ATOM 2311 C CA . SER A 1 304 ? -10.328 1.683 0 1 94.12 304 SER A CA 1
ATOM 2312 C C . SER A 1 304 ? -10.602 0.733 1.163 1 94.12 304 SER A C 1
ATOM 2314 O O . SER A 1 304 ? -11.508 0.96 1.96 1 94.12 304 SER A O 1
ATOM 2316 N N . SER A 1 305 ? -9.828 -0.351 1.266 1 93.94 305 SER A N 1
ATOM 2317 C CA . SER A 1 305 ? -10.031 -1.283 2.369 1 93.94 305 SER A CA 1
ATOM 2318 C C . SER A 1 305 ? -8.82 -1.312 3.299 1 93.94 305 SER A C 1
ATOM 2320 O O . SER A 1 305 ? -8.648 -2.256 4.07 1 93.94 305 SER A O 1
ATOM 2322 N N . VAL A 1 306 ? -7.953 -0.338 3.193 1 96.12 306 VAL A N 1
ATOM 2323 C CA . VAL A 1 306 ? -6.805 -0.193 4.086 1 96.12 306 VAL A CA 1
ATOM 2324 C C . VAL A 1 306 ? -7.133 0.815 5.188 1 96.12 306 VAL A C 1
ATOM 2326 O O . VAL A 1 306 ? -7.418 1.981 4.902 1 96.12 306 VAL A O 1
ATOM 2329 N N . ASN A 1 307 ? -7.172 0.366 6.383 1 97.06 307 ASN A N 1
ATOM 2330 C CA . ASN A 1 307 ? -7.488 1.211 7.531 1 97.06 307 ASN A CA 1
ATOM 2331 C C . ASN A 1 307 ? -6.738 0.758 8.781 1 97.06 307 ASN A C 1
ATOM 2333 O O . ASN A 1 307 ? -6.555 -0.441 9 1 97.06 307 ASN A O 1
ATOM 2337 N N . GLY A 1 308 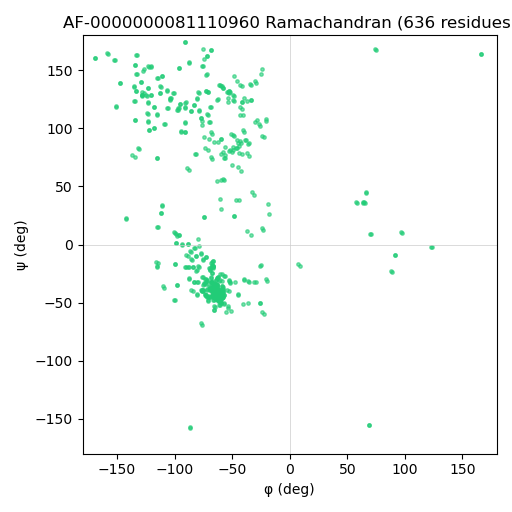? -6.242 1.764 9.523 1 96.56 308 GLY A N 1
ATOM 2338 C CA . GLY A 1 308 ? -5.535 1.444 10.758 1 96.56 308 GLY A CA 1
ATOM 2339 C C . GLY A 1 308 ? -4.25 0.672 10.523 1 96.56 308 GLY A C 1
ATOM 2340 O O . GLY A 1 308 ? -3.906 -0.22 11.297 1 96.56 308 GLY A O 1
ATOM 2341 N N . PHE A 1 309 ? -3.539 0.956 9.492 1 94.56 309 PHE A N 1
ATOM 2342 C CA . PHE A 1 309 ? -2.389 0.169 9.07 1 94.56 309 PHE A CA 1
ATOM 2343 C C . PHE A 1 309 ? -1.206 1.073 8.742 1 94.56 309 PHE A C 1
ATOM 2345 O O . PHE A 1 309 ? -1.388 2.201 8.273 1 94.56 309 PHE A O 1
ATOM 2352 N N . GLY A 1 310 ? -0.03 0.577 9.008 1 95.12 310 GLY A N 1
ATOM 2353 C CA . GLY A 1 310 ? 1.192 1.268 8.625 1 95.12 310 GLY A CA 1
ATOM 2354 C C . GLY A 1 310 ? 1.908 0.613 7.461 1 95.12 310 GLY A C 1
ATOM 2355 O O . GLY A 1 310 ? 2.334 -0.54 7.555 1 95.12 310 GLY A O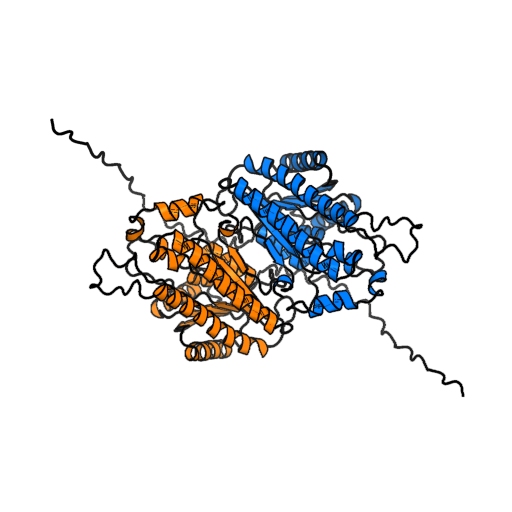 1
ATOM 2356 N N . LEU A 1 311 ? 2.02 1.319 6.402 1 95.88 311 LEU A N 1
ATOM 2357 C CA . LEU A 1 311 ? 2.74 0.857 5.223 1 95.88 311 LEU A CA 1
ATOM 2358 C C . LEU A 1 311 ? 4.238 1.101 5.367 1 95.88 311 LEU A C 1
ATOM 2360 O O . LEU A 1 311 ? 4.672 2.244 5.52 1 95.88 311 LEU A O 1
ATOM 2364 N N . ALA A 1 312 ? 5.035 0.073 5.32 1 93.81 312 ALA A N 1
ATOM 2365 C CA . ALA A 1 312 ? 6.488 0.21 5.367 1 93.81 312 ALA A CA 1
ATOM 2366 C C . ALA A 1 312 ? 7.059 0.459 3.973 1 93.81 312 ALA A C 1
ATOM 2368 O O . ALA A 1 312 ? 6.895 -0.368 3.07 1 93.81 312 ALA A O 1
ATOM 2369 N N . VAL A 1 313 ? 7.605 1.578 3.781 1 93.75 313 VAL A N 1
ATOM 2370 C CA . VAL A 1 313 ? 8.328 1.94 2.568 1 93.75 313 VAL A CA 1
ATOM 2371 C C . VAL A 1 313 ? 9.805 2.182 2.898 1 93.75 313 VAL A C 1
ATOM 2373 O O . VAL A 1 313 ? 10.25 3.328 2.965 1 93.75 313 VAL A O 1
ATOM 2376 N N . ASN A 1 314 ? 10.484 1.076 3.125 1 90.12 314 ASN A N 1
ATOM 2377 C CA . ASN A 1 314 ? 11.82 1.215 3.711 1 90.12 314 ASN A CA 1
ATOM 2378 C C . ASN A 1 314 ? 12.797 0.2 3.127 1 90.12 314 ASN A C 1
ATOM 2380 O O . ASN A 1 314 ? 13.758 -0.198 3.793 1 90.12 314 ASN A O 1
ATOM 2384 N N . GLY A 1 315 ? 12.484 -0.288 1.971 1 91.94 315 GLY A N 1
ATOM 2385 C CA . GLY A 1 315 ? 13.391 -1.169 1.246 1 91.94 315 GLY A CA 1
ATOM 2386 C C . GLY A 1 315 ? 13.531 -2.537 1.887 1 91.94 315 GLY A C 1
ATOM 2387 O O . GLY A 1 315 ? 14.406 -3.318 1.509 1 91.94 315 GLY A O 1
ATOM 2388 N N . GLY A 1 316 ? 12.734 -2.855 2.867 1 91.62 316 GLY A N 1
ATOM 2389 C CA . GLY A 1 316 ? 12.805 -4.121 3.576 1 91.62 316 GLY A CA 1
ATOM 2390 C C . GLY A 1 316 ? 13.586 -4.039 4.875 1 91.62 316 GLY A C 1
ATOM 2391 O O . GLY A 1 316 ? 13.844 -5.059 5.52 1 91.62 316 GLY A O 1
ATOM 2392 N N . TYR A 1 317 ? 13.914 -2.898 5.305 1 84 317 TYR A N 1
ATOM 2393 C CA . TYR A 1 317 ? 14.719 -2.725 6.504 1 84 317 TYR A CA 1
ATOM 2394 C C . TYR A 1 317 ? 14.039 -3.352 7.715 1 84 317 TYR A C 1
ATOM 2396 O O . TYR A 1 317 ? 14.711 -3.918 8.586 1 84 317 TYR A O 1
ATOM 2404 N N . SER A 1 318 ? 12.797 -3.285 7.758 1 79.19 318 SER A N 1
ATOM 2405 C CA . SER A 1 318 ? 12.047 -3.752 8.922 1 79.19 318 SER A CA 1
ATOM 2406 C C . SER A 1 318 ? 11.984 -5.273 8.961 1 79.19 318 SER A C 1
ATOM 2408 O O . SER A 1 318 ? 11.531 -5.855 9.953 1 79.19 318 SER A O 1
ATOM 2410 N N . CYS A 1 319 ? 12.352 -5.926 7.891 1 77.81 319 CYS A N 1
ATOM 2411 C CA . CYS A 1 319 ? 12.227 -7.379 7.91 1 77.81 319 CYS A CA 1
ATOM 2412 C C . CYS A 1 319 ? 13.531 -8.031 8.352 1 77.81 319 CYS A C 1
ATOM 2414 O O . CYS A 1 319 ? 13.617 -9.258 8.453 1 77.81 319 CYS A O 1
ATOM 2416 N N . VAL A 1 320 ? 14.539 -7.246 8.625 1 71.38 320 VAL A N 1
ATOM 2417 C CA . VAL A 1 320 ? 15.828 -7.789 9.047 1 71.38 320 VAL A CA 1
ATOM 2418 C C . VAL A 1 320 ? 15.938 -7.719 10.57 1 71.38 320 VAL A C 1
ATOM 2420 O O . VAL A 1 320 ? 15.344 -6.844 11.203 1 71.38 320 VAL A O 1
ATOM 2423 N N . MET B 1 1 ? 66.625 9.562 2.342 1 23.48 1 MET B N 1
ATOM 2424 C CA . MET B 1 1 ? 66.062 9.508 1.004 1 23.48 1 MET B CA 1
ATOM 2425 C C . MET B 1 1 ? 64.562 9.68 1.063 1 23.48 1 MET B C 1
ATOM 2427 O O . MET B 1 1 ? 63.844 8.914 1.736 1 23.48 1 MET B O 1
ATOM 2431 N N . TYR B 1 2 ? 63.969 10.859 0.84 1 20.83 2 TYR B N 1
ATOM 2432 C CA . TYR B 1 2 ? 62.688 11.57 1.022 1 20.83 2 TYR B CA 1
ATOM 2433 C C . TYR B 1 2 ? 61.656 11.07 0.039 1 20.83 2 TYR B C 1
ATOM 2435 O O . TYR B 1 2 ? 61.875 11.094 -1.175 1 20.83 2 TYR B O 1
ATOM 2443 N N . PHE B 1 3 ? 61 10.023 0.286 1 23.3 3 PHE B N 1
ATOM 2444 C CA . PHE B 1 3 ? 60.062 9.344 -0.61 1 23.3 3 PHE B CA 1
ATOM 2445 C C . PHE B 1 3 ? 58.969 10.289 -1.071 1 23.3 3 PHE B C 1
ATOM 2447 O O . PHE B 1 3 ? 58.188 10.781 -0.258 1 23.3 3 PHE B O 1
ATOM 2454 N N . GLN B 1 4 ? 59.094 11.125 -2.088 1 19.08 4 GLN B N 1
ATOM 2455 C CA . GLN B 1 4 ? 58.25 12.102 -2.758 1 19.08 4 GLN B CA 1
ATOM 2456 C C . GLN B 1 4 ? 56.969 11.469 -3.234 1 19.08 4 GLN B C 1
ATOM 2458 O O . GLN B 1 4 ? 56.969 10.617 -4.125 1 19.08 4 GLN B O 1
ATOM 2463 N N . ALA B 1 5 ? 56 11.195 -2.443 1 20.05 5 ALA B N 1
ATOM 2464 C CA . ALA B 1 5 ? 54.719 10.531 -2.732 1 20.05 5 ALA B CA 1
ATOM 2465 C C . ALA B 1 5 ? 53.938 11.312 -3.764 1 20.05 5 ALA B C 1
ATOM 2467 O O . ALA B 1 5 ? 53.594 12.477 -3.545 1 20.05 5 ALA B O 1
ATOM 2468 N N . SER B 1 6 ? 54.219 11.25 -5.016 1 20.59 6 SER B N 1
ATOM 2469 C CA . SER B 1 6 ? 53.594 11.93 -6.145 1 20.59 6 SER B CA 1
ATOM 2470 C C . SER B 1 6 ? 52.062 11.789 -6.098 1 20.59 6 SER B C 1
ATOM 2472 O O . SER B 1 6 ? 51.531 10.672 -6.039 1 20.59 6 SER B O 1
ATOM 2474 N N . ILE B 1 7 ? 51.312 12.648 -5.551 1 19.53 7 ILE B N 1
ATOM 2475 C CA . ILE B 1 7 ? 49.875 12.875 -5.379 1 19.53 7 ILE B CA 1
ATOM 2476 C C . ILE B 1 7 ? 49.188 12.961 -6.742 1 19.53 7 ILE B C 1
ATOM 2478 O O . ILE B 1 7 ? 49.438 13.906 -7.5 1 19.53 7 ILE B O 1
ATOM 2482 N N . ALA B 1 8 ? 49.344 11.93 -7.539 1 20.94 8 ALA B N 1
ATOM 2483 C CA . ALA B 1 8 ? 48.812 12.086 -8.891 1 20.94 8 ALA B CA 1
ATOM 2484 C C . ALA B 1 8 ? 47.438 12.734 -8.859 1 20.94 8 ALA B C 1
ATOM 2486 O O . ALA B 1 8 ? 46.625 12.43 -7.988 1 20.94 8 ALA B O 1
ATOM 2487 N N . ALA B 1 9 ? 47.281 13.867 -9.438 1 20.36 9 ALA B N 1
ATOM 2488 C CA . ALA B 1 9 ? 46.188 14.773 -9.766 1 20.36 9 ALA B CA 1
ATOM 2489 C C . ALA B 1 9 ? 45 14.023 -10.344 1 20.36 9 ALA B C 1
ATOM 2491 O O . ALA B 1 9 ? 45.094 13.391 -11.398 1 20.36 9 ALA B O 1
ATOM 2492 N N . VAL B 1 10 ? 44.375 13.242 -9.617 1 20.69 10 VAL B N 1
ATOM 2493 C CA . VAL B 1 10 ? 43.25 12.5 -10.141 1 20.69 10 VAL B CA 1
ATOM 2494 C C . VAL B 1 10 ? 42.344 13.438 -10.93 1 20.69 10 VAL B C 1
ATOM 2496 O O . VAL B 1 10 ? 41.875 14.453 -10.398 1 20.69 10 VAL B O 1
ATOM 2499 N N . ASN B 1 11 ? 42.656 13.688 -12.125 1 20.75 11 ASN B N 1
ATOM 2500 C CA . ASN B 1 11 ? 41.875 14.453 -13.102 1 20.75 11 ASN B CA 1
ATOM 2501 C C . ASN B 1 11 ? 40.375 14.203 -12.953 1 20.75 11 ASN B C 1
ATOM 2503 O O . ASN B 1 11 ? 39.906 13.094 -13.211 1 20.75 11 ASN B O 1
ATOM 2507 N N . VAL B 1 12 ? 39.844 14.766 -12.086 1 21.28 12 VAL B N 1
ATOM 2508 C CA . VAL B 1 12 ? 38.406 14.773 -11.859 1 21.28 12 VAL B CA 1
ATOM 2509 C C . VAL B 1 12 ? 37.688 15.305 -13.102 1 21.28 12 VAL B C 1
ATOM 2511 O O . VAL B 1 12 ? 37.875 16.453 -13.492 1 21.28 12 VAL B O 1
ATOM 2514 N N . PRO B 1 13 ? 37.656 14.438 -14.094 1 22.98 13 PRO B N 1
ATOM 2515 C CA . PRO B 1 13 ? 37.094 15.055 -15.297 1 22.98 13 PRO B CA 1
ATOM 2516 C C . PRO B 1 13 ? 35.906 15.984 -14.984 1 22.98 13 PRO B C 1
ATOM 2518 O O . PRO B 1 13 ? 35.219 15.812 -13.977 1 22.98 13 PRO B O 1
ATOM 2521 N N . LEU B 1 14 ? 36.031 17.172 -15.453 1 21.3 14 LEU B N 1
ATOM 2522 C CA . LEU B 1 14 ? 35.031 18.234 -15.453 1 21.3 14 LEU B CA 1
ATOM 2523 C C . LEU B 1 14 ? 33.656 17.703 -15.82 1 21.3 14 LEU B C 1
ATOM 2525 O O . LEU B 1 14 ? 33.5 17.047 -16.859 1 21.3 14 LEU B O 1
ATOM 2529 N N . ILE B 1 15 ? 33.031 17.312 -14.969 1 21.92 15 ILE B N 1
ATOM 2530 C CA . ILE B 1 15 ? 31.672 16.812 -15.164 1 21.92 15 ILE B CA 1
ATOM 2531 C C . ILE B 1 15 ? 30.875 17.828 -15.977 1 21.92 15 ILE B C 1
ATOM 2533 O O . ILE B 1 15 ? 30.703 18.984 -15.555 1 21.92 15 ILE B O 1
ATOM 2537 N N . SER B 1 16 ? 31.047 17.797 -17.266 1 21.3 16 SER B N 1
ATOM 2538 C CA . SER B 1 16 ? 30.312 18.609 -18.219 1 21.3 16 SER B CA 1
ATOM 2539 C C . SER B 1 16 ? 28.875 18.859 -17.75 1 21.3 16 SER B C 1
ATOM 2541 O O . SER B 1 16 ? 28.344 18.062 -16.953 1 21.3 16 SER B O 1
ATOM 2543 N N . SER B 1 17 ? 28.375 20.062 -17.891 1 22.61 17 SER B N 1
ATOM 2544 C CA . SER B 1 17 ? 27.094 20.703 -17.641 1 22.61 17 SER B CA 1
ATOM 2545 C C . SER B 1 17 ? 25.938 19.859 -18.188 1 22.61 17 SER B C 1
ATOM 2547 O O . SER B 1 17 ? 25.656 19.875 -19.391 1 22.61 17 SER B O 1
ATOM 2549 N N . SER B 1 18 ? 25.984 18.719 -18.094 1 23.28 18 SER B N 1
ATOM 2550 C CA . SER B 1 18 ? 24.922 17.969 -18.766 1 23.28 18 SER B CA 1
ATOM 2551 C C . SER B 1 18 ? 23.578 18.656 -18.594 1 23.28 18 SER B C 1
ATOM 2553 O O . SER B 1 18 ? 23.281 19.203 -17.531 1 23.28 18 SER B O 1
ATOM 2555 N N . SER B 1 19 ? 23.016 19.188 -19.656 1 22.39 19 SER B N 1
ATOM 2556 C CA . SER B 1 19 ? 21.672 19.719 -19.891 1 22.39 19 SER B CA 1
ATOM 2557 C C . SER B 1 19 ? 20.641 19.016 -19.031 1 22.39 19 SER B C 1
ATOM 2559 O O . SER B 1 19 ? 20.703 17.797 -18.859 1 22.39 19 SER B O 1
ATOM 2561 N N . PHE B 1 20 ? 20.219 19.641 -18.078 1 23.48 20 PHE B N 1
ATOM 2562 C CA . PHE B 1 20 ? 19 19.344 -17.359 1 23.48 20 PHE B CA 1
ATOM 2563 C C . PHE B 1 20 ? 17.953 18.734 -18.281 1 23.48 20 PHE B C 1
ATOM 2565 O O . PHE B 1 20 ? 17.266 19.469 -19.016 1 23.48 20 PHE B O 1
ATOM 2572 N N . ASP B 1 21 ? 18.422 17.844 -19.109 1 24.78 21 ASP B N 1
ATOM 2573 C CA . ASP B 1 21 ? 17.281 17.234 -19.812 1 24.78 21 ASP B CA 1
ATOM 2574 C C . ASP B 1 21 ? 16.078 17.109 -18.891 1 24.78 21 ASP B C 1
ATOM 2576 O O . ASP B 1 21 ? 16.172 16.516 -17.812 1 24.78 21 ASP B O 1
ATOM 2580 N N . THR B 1 22 ? 15.312 18.094 -18.828 1 25.23 22 THR B N 1
ATOM 2581 C CA . THR B 1 22 ? 13.938 18.109 -18.328 1 25.23 22 THR B CA 1
ATOM 2582 C C . THR B 1 22 ? 13.312 16.719 -18.438 1 25.23 22 THR B C 1
ATOM 2584 O O . THR B 1 22 ? 13.422 16.047 -19.469 1 25.23 22 THR B O 1
ATOM 2587 N N . PRO B 1 23 ? 13.445 16.016 -17.359 1 27.62 23 PRO B N 1
ATOM 2588 C CA . PRO B 1 23 ? 12.836 14.711 -17.625 1 27.62 23 PRO B CA 1
ATOM 2589 C C . PRO B 1 23 ? 11.742 14.766 -18.688 1 27.62 23 PRO B C 1
ATOM 2591 O O . PRO B 1 23 ? 11.109 15.805 -18.875 1 27.62 23 PRO B O 1
ATOM 2594 N N . ASN B 1 24 ? 12 14.344 -19.844 1 27.61 24 ASN B N 1
ATOM 2595 C CA . ASN B 1 24 ? 11.016 14.188 -20.906 1 27.61 24 ASN B CA 1
ATOM 2596 C C . ASN B 1 24 ? 9.594 14.109 -20.344 1 27.61 24 ASN B C 1
ATOM 2598 O O . ASN B 1 24 ? 9.352 13.398 -19.359 1 27.61 24 ASN B O 1
ATOM 2602 N N . SER B 1 25 ? 8.703 15.094 -20.438 1 29.3 25 SER B N 1
ATOM 2603 C CA . SER B 1 25 ? 7.297 15.438 -20.281 1 29.3 25 SER B CA 1
ATOM 2604 C C . SER B 1 25 ? 6.398 14.234 -20.547 1 29.3 25 SER B C 1
ATOM 2606 O O . SER B 1 25 ? 5.176 14.359 -20.609 1 29.3 25 SER B O 1
ATOM 2608 N N . GLY B 1 26 ? 6.816 13.344 -21.453 1 30.41 26 GLY B N 1
ATOM 2609 C CA . GLY B 1 26 ? 5.758 12.391 -21.75 1 30.41 26 GLY B CA 1
ATOM 2610 C C . GLY B 1 26 ? 5.137 11.797 -20.5 1 30.41 26 GLY B C 1
ATOM 2611 O O . GLY B 1 26 ? 5.848 11.414 -19.562 1 30.41 26 GLY B O 1
ATOM 2612 N N . ASN B 1 27 ? 4.02 12.344 -19.969 1 32.53 27 ASN B N 1
ATOM 2613 C CA . ASN B 1 27 ? 3.055 12.023 -18.922 1 32.53 27 ASN B CA 1
ATOM 2614 C C . ASN B 1 27 ? 3.023 10.531 -18.625 1 32.53 27 ASN B C 1
ATOM 2616 O O . ASN B 1 27 ? 2.115 9.82 -19.078 1 32.53 27 ASN B O 1
ATOM 2620 N N . ASP B 1 28 ? 3.865 9.727 -19.031 1 34.59 28 ASP B N 1
ATOM 2621 C CA . ASP B 1 28 ? 3.768 8.289 -18.766 1 34.59 28 ASP B CA 1
ATOM 2622 C C . ASP B 1 28 ? 3.477 8.023 -17.297 1 34.59 28 ASP B C 1
ATOM 2624 O O . ASP B 1 28 ? 4.395 7.762 -16.516 1 34.59 28 ASP B O 1
ATOM 2628 N N . THR B 1 29 ? 2.896 8.898 -16.547 1 40.12 29 THR B N 1
ATOM 2629 C CA . THR B 1 29 ? 2.152 8.633 -15.312 1 40.12 29 THR B CA 1
ATOM 2630 C C . THR B 1 29 ? 1.615 7.203 -15.305 1 40.12 29 THR B C 1
ATOM 2632 O O . THR B 1 29 ? 0.841 6.832 -14.422 1 40.12 29 THR B O 1
ATOM 2635 N N . SER B 1 30 ? 1.563 6.57 -16.531 1 42.38 30 SER B N 1
ATOM 2636 C CA . SER B 1 30 ? 0.863 5.293 -16.641 1 42.38 30 SER B CA 1
ATOM 2637 C C . SER B 1 30 ? 1.477 4.242 -15.719 1 42.38 30 SER B C 1
ATOM 2639 O O . SER B 1 30 ? 2.697 4.066 -15.695 1 42.38 30 SER B O 1
ATOM 2641 N N . PHE B 1 31 ? 0.956 4.172 -14.539 1 49.19 31 PHE B N 1
ATOM 2642 C CA . PHE B 1 31 ? 1.067 2.902 -13.828 1 49.19 31 PHE B CA 1
ATOM 2643 C C . PHE B 1 31 ? 1.396 1.769 -14.789 1 49.19 31 PHE B C 1
ATOM 2645 O O . PHE B 1 31 ? 0.511 1.01 -15.188 1 49.19 31 PHE B O 1
ATOM 2652 N N . GLN B 1 32 ? 2.078 2.059 -15.984 1 52.94 32 GLN B N 1
ATOM 2653 C CA . GLN B 1 32 ? 2.115 1.026 -17.016 1 52.94 32 GLN B CA 1
ATOM 2654 C C . GLN B 1 32 ? 2.996 -0.144 -16.594 1 52.94 32 GLN B C 1
ATOM 2656 O O . GLN B 1 32 ? 4.199 0.023 -16.375 1 52.94 32 GLN B O 1
ATOM 2661 N N . LEU B 1 33 ? 2.332 -1.118 -15.953 1 60.88 33 LEU B N 1
ATOM 2662 C CA . LEU B 1 33 ? 2.895 -2.432 -15.656 1 60.88 33 LEU B CA 1
ATOM 2663 C C . LEU B 1 33 ? 3.273 -3.158 -16.938 1 60.88 33 LEU B C 1
ATOM 2665 O O . LEU B 1 33 ? 3.668 -4.324 -16.906 1 60.88 33 LEU B O 1
ATOM 2669 N N . THR B 1 34 ? 3.814 -2.65 -18.031 1 58.81 34 THR B N 1
ATOM 2670 C CA . THR B 1 34 ? 3.939 -3.441 -19.25 1 58.81 34 THR B CA 1
ATOM 2671 C C . THR B 1 34 ? 4.855 -4.641 -19.031 1 58.81 34 THR B C 1
ATOM 2673 O O . THR B 1 34 ? 5.754 -4.902 -19.828 1 58.81 34 THR B O 1
ATOM 2676 N N . ARG B 1 35 ? 4.496 -5.336 -18.078 1 84.5 35 ARG B N 1
ATOM 2677 C CA . ARG B 1 35 ? 5.516 -6.309 -17.688 1 84.5 35 ARG B CA 1
ATOM 2678 C C . ARG B 1 35 ? 4.941 -7.723 -17.656 1 84.5 35 ARG B C 1
ATOM 2680 O O . ARG B 1 35 ? 3.76 -7.914 -17.375 1 84.5 35 ARG B O 1
ATOM 2687 N N . PRO B 1 36 ? 5.684 -8.742 -18.359 1 95.38 36 PRO B N 1
ATOM 2688 C CA . PRO B 1 36 ? 5.27 -10.141 -18.219 1 95.38 36 PRO B CA 1
ATOM 2689 C C . PRO B 1 36 ? 4.883 -10.508 -16.797 1 95.38 36 PRO B C 1
ATOM 2691 O O . PRO B 1 36 ? 5.664 -10.289 -15.867 1 95.38 36 PRO B O 1
ATOM 2694 N N . THR B 1 37 ? 3.66 -10.969 -16.719 1 98 37 THR B N 1
ATOM 2695 C CA . THR B 1 37 ? 3.074 -11.195 -15.398 1 98 37 THR B CA 1
ATOM 2696 C C . THR B 1 37 ? 2.486 -12.602 -15.305 1 98 37 THR B C 1
ATOM 2698 O O . THR B 1 37 ? 1.914 -13.102 -16.266 1 98 37 THR B O 1
ATOM 2701 N N . PHE B 1 38 ? 2.684 -13.234 -14.148 1 98.38 38 PHE B N 1
ATOM 2702 C CA . PHE B 1 38 ? 2.211 -14.578 -13.836 1 98.38 38 PHE B CA 1
ATOM 2703 C C . PHE B 1 38 ? 1.286 -14.555 -12.625 1 98.38 38 PHE B C 1
ATOM 2705 O O . PHE B 1 38 ? 1.612 -13.961 -11.602 1 98.38 38 PHE B O 1
ATOM 2712 N N . VAL B 1 39 ? 0.048 -15.172 -12.742 1 98 39 VAL B N 1
ATOM 2713 C CA . VAL B 1 39 ? -0.918 -15.211 -11.648 1 98 39 VAL B CA 1
ATOM 2714 C C . VAL B 1 39 ? -1.379 -16.641 -11.414 1 98 39 VAL B C 1
ATOM 2716 O O . VAL B 1 39 ? -1.79 -17.328 -12.352 1 98 39 VAL B O 1
ATOM 2719 N N . THR B 1 40 ? -1.315 -17.109 -10.172 1 96.44 40 THR B N 1
ATOM 2720 C CA . THR B 1 40 ? -1.893 -18.406 -9.828 1 96.44 40 THR B CA 1
ATOM 2721 C C . THR B 1 40 ? -3.297 -18.234 -9.258 1 96.44 40 THR B C 1
ATOM 2723 O O . THR B 1 40 ? -3.613 -17.203 -8.664 1 96.44 40 THR B O 1
ATOM 2726 N N . GLY B 1 41 ? -4.141 -19.219 -9.414 1 92.94 41 GLY B N 1
ATOM 2727 C CA . GLY B 1 41 ? -5.488 -19.188 -8.867 1 92.94 41 GLY B CA 1
ATOM 2728 C C . GLY B 1 41 ? -6.367 -18.125 -9.516 1 92.94 41 GLY B C 1
ATOM 2729 O O . GLY B 1 41 ? -7.102 -17.422 -8.82 1 92.94 41 GLY B O 1
ATOM 2730 N N . ALA B 1 42 ? -6.301 -18.062 -10.844 1 94.5 42 ALA B N 1
ATOM 2731 C CA . ALA B 1 42 ? -6.953 -16.938 -11.531 1 94.5 42 ALA B CA 1
ATOM 2732 C C . ALA B 1 42 ? -8.398 -17.281 -11.883 1 94.5 42 ALA B C 1
ATOM 2734 O O . ALA B 1 42 ? -9.156 -16.422 -12.336 1 94.5 42 ALA B O 1
ATOM 2735 N N . ALA B 1 43 ? -8.766 -18.516 -11.703 1 89 43 ALA B N 1
ATOM 2736 C CA . ALA B 1 43 ? -10.156 -18.891 -11.984 1 89 43 ALA B CA 1
ATOM 2737 C C . ALA B 1 43 ? -10.945 -19.062 -10.688 1 89 43 ALA B C 1
ATOM 2739 O O . ALA B 1 43 ? -10.414 -19.531 -9.688 1 89 43 ALA B O 1
ATOM 2740 N N . SER B 1 44 ? -12.117 -18.266 -10.586 1 68.06 44 SER B N 1
ATOM 2741 C CA . SER B 1 44 ? -12.984 -18.344 -9.422 1 68.06 44 SER B CA 1
ATOM 2742 C C . SER B 1 44 ? -13.727 -19.688 -9.375 1 68.06 44 SER B C 1
ATOM 2744 O O . SER B 1 44 ? -14.031 -20.266 -10.422 1 68.06 44 SER B O 1
ATOM 2746 N N . GLY B 1 45 ? -13.312 -20.641 -8.453 1 55.47 45 GLY B N 1
ATOM 2747 C CA . GLY B 1 45 ? -14.109 -21.859 -8.375 1 55.47 45 GLY B CA 1
ATOM 2748 C C . GLY B 1 45 ? -15.609 -21.578 -8.352 1 55.47 45 GLY B C 1
ATOM 2749 O O . GLY B 1 45 ? -16.109 -20.859 -7.484 1 55.47 45 GLY B O 1
ATOM 2750 N N . LYS B 1 46 ? -16.281 -21.469 -9.617 1 45.41 46 LYS B N 1
ATOM 2751 C CA . LYS B 1 46 ? -17.75 -21.484 -9.562 1 45.41 46 LYS B CA 1
ATOM 2752 C C . LYS B 1 46 ? -18.25 -22.672 -8.766 1 45.41 46 LYS B C 1
ATOM 2754 O O . LYS B 1 46 ? -17.922 -23.812 -9.062 1 45.41 46 LYS B O 1
ATOM 2759 N N . SER B 1 47 ? -18.203 -22.422 -7.504 1 41.25 47 SER B N 1
ATOM 2760 C CA . SER B 1 47 ? -18.797 -23.547 -6.801 1 41.25 47 SER B CA 1
ATOM 2761 C C . SER B 1 47 ? -20.141 -23.922 -7.402 1 41.25 47 SER B C 1
ATOM 2763 O O . SER B 1 47 ? -20.844 -23.078 -7.953 1 41.25 47 SER B O 1
ATOM 2765 N N . GLU B 1 48 ? -20.266 -25.141 -7.691 1 37.53 48 GLU B N 1
ATOM 2766 C CA . GLU B 1 48 ? -21.516 -25.766 -8.133 1 37.53 48 GLU B CA 1
ATOM 2767 C C . GLU B 1 48 ? -22.703 -25.141 -7.43 1 37.53 48 GLU B C 1
ATOM 2769 O O . GLU B 1 48 ? -23.859 -25.344 -7.844 1 37.53 48 GLU B O 1
ATOM 2774 N N . TRP B 1 49 ? -22.5 -24.75 -6.305 1 32.41 49 TRP B N 1
ATOM 2775 C CA . TRP B 1 49 ? -23.688 -24.344 -5.555 1 32.41 49 TRP B CA 1
ATOM 2776 C C . TRP B 1 49 ? -24.125 -22.938 -5.957 1 32.41 49 TRP B C 1
ATOM 2778 O O . TRP B 1 49 ? -24.875 -22.281 -5.23 1 32.41 49 TRP B O 1
ATOM 2788 N N . GLU B 1 50 ? -23.5 -22.469 -6.848 1 38.94 50 GLU B N 1
ATOM 2789 C CA . GLU B 1 50 ? -23.734 -21.078 -7.242 1 38.94 50 GLU B CA 1
ATOM 2790 C C . GLU B 1 50 ? -25.125 -20.906 -7.848 1 38.94 50 GLU B C 1
ATOM 2792 O O . GLU B 1 50 ? -25.391 -21.359 -8.961 1 38.94 50 GLU B O 1
ATOM 2797 N N . THR B 1 51 ? -26.016 -20.953 -7.027 1 34.34 51 THR B N 1
ATOM 2798 C CA . THR B 1 51 ? -27.359 -20.641 -7.5 1 34.34 51 THR B CA 1
ATOM 2799 C C . THR B 1 51 ? -27.391 -19.266 -8.164 1 34.34 51 THR B C 1
ATOM 2801 O O . THR B 1 51 ? -28.266 -18.984 -8.984 1 34.34 51 THR B O 1
ATOM 2804 N N . PRO B 1 52 ? -26.969 -18.141 -7.352 1 40.62 52 PRO B N 1
ATOM 2805 C CA . PRO B 1 52 ? -27.625 -16.922 -7.867 1 40.62 52 PRO B CA 1
ATOM 2806 C C . PRO B 1 52 ? -27 -16.422 -9.172 1 40.62 52 PRO B C 1
ATOM 2808 O O . PRO B 1 52 ? -25.859 -16.781 -9.477 1 40.62 52 PRO B O 1
ATOM 2811 N N . LYS B 1 53 ? -27.547 -15.461 -9.969 1 40.31 53 LYS B N 1
ATOM 2812 C CA . LYS B 1 53 ? -27.422 -14.867 -11.297 1 40.31 53 LYS B CA 1
ATOM 2813 C C . LYS B 1 53 ? -26.031 -14.289 -11.523 1 40.31 53 LYS B C 1
ATOM 2815 O O . LYS B 1 53 ? -25.641 -14.016 -12.664 1 40.31 53 LYS B O 1
ATOM 2820 N N . HIS B 1 54 ? -25.328 -13.812 -10.664 1 40.5 54 HIS B N 1
ATOM 2821 C CA . HIS B 1 54 ? -24.031 -13.203 -10.883 1 40.5 54 HIS B CA 1
ATOM 2822 C C . HIS B 1 54 ? -23.031 -13.648 -9.82 1 40.5 54 HIS B C 1
ATOM 2824 O O . HIS B 1 54 ? -22.984 -13.07 -8.727 1 40.5 54 HIS B O 1
ATOM 2830 N N . PRO B 1 55 ? -22.422 -14.906 -9.859 1 47.03 55 PRO B N 1
ATOM 2831 C CA . PRO B 1 55 ? -21.516 -15.375 -8.805 1 47.03 55 PRO B CA 1
ATOM 2832 C C . PRO B 1 55 ? -20.359 -14.406 -8.562 1 47.03 55 PRO B C 1
ATOM 2834 O O . PRO B 1 55 ? -19.906 -13.734 -9.492 1 47.03 55 PRO B O 1
ATOM 2837 N N . PRO B 1 56 ? -20.078 -14.031 -7.227 1 57.03 56 PRO B N 1
ATOM 2838 C CA . PRO B 1 56 ? -18.938 -13.148 -6.941 1 57.03 56 PRO B CA 1
ATOM 2839 C C . PRO B 1 56 ? -17.625 -13.656 -7.547 1 57.03 56 PRO B C 1
ATOM 2841 O O . PRO B 1 56 ? -17.453 -14.867 -7.703 1 57.03 56 PRO B O 1
ATOM 2844 N N . ILE B 1 57 ? -16.938 -12.844 -8.219 1 70.56 57 ILE B N 1
ATOM 2845 C CA . ILE B 1 57 ? -15.641 -13.094 -8.82 1 70.56 57 ILE B CA 1
ATOM 2846 C C . ILE B 1 57 ? -14.57 -13.195 -7.73 1 70.56 57 ILE B C 1
ATOM 2848 O O . ILE B 1 57 ? -14.617 -12.453 -6.742 1 70.56 57 ILE B O 1
ATOM 2852 N N . GLY B 1 58 ? -13.734 -14.266 -7.789 1 83.31 58 GLY B N 1
ATOM 2853 C CA . GLY B 1 58 ? -12.68 -14.469 -6.809 1 83.31 58 GLY B CA 1
ATOM 2854 C C . GLY B 1 58 ? -11.57 -13.445 -6.902 1 83.31 58 GLY B C 1
ATOM 2855 O O . GLY B 1 58 ? -11.516 -12.664 -7.855 1 83.31 58 GLY B O 1
ATOM 2856 N N . ILE B 1 59 ? -10.758 -13.414 -5.938 1 88.94 59 ILE B N 1
ATOM 2857 C CA . ILE B 1 59 ? -9.641 -12.484 -5.848 1 88.94 59 ILE B CA 1
ATOM 2858 C C . ILE B 1 59 ? -8.711 -12.68 -7.047 1 88.94 59 ILE B C 1
ATOM 2860 O O . ILE B 1 59 ? -8.266 -11.703 -7.656 1 88.94 59 ILE B O 1
ATOM 2864 N N . GLY B 1 60 ? -8.445 -13.945 -7.434 1 92.5 60 GLY B N 1
ATOM 2865 C CA . GLY B 1 60 ? -7.547 -14.234 -8.539 1 92.5 60 GLY B CA 1
ATOM 2866 C C . GLY B 1 60 ? -8.047 -13.711 -9.875 1 92.5 60 GLY B C 1
ATOM 2867 O O . GLY B 1 60 ? -7.281 -13.117 -10.633 1 92.5 60 GLY B O 1
ATOM 2868 N N . GLU B 1 61 ? -9.266 -13.977 -10.109 1 93.19 61 GLU B N 1
ATOM 2869 C CA . GLU B 1 61 ? -9.867 -13.492 -11.344 1 93.19 61 GLU B CA 1
ATOM 2870 C C . GLU B 1 61 ? -9.875 -11.969 -11.398 1 93.19 61 GLU B C 1
ATOM 2872 O O . GLU B 1 61 ? -9.484 -11.375 -12.406 1 93.19 61 GLU B O 1
ATOM 2877 N N . GLN B 1 62 ? -10.25 -11.336 -10.297 1 92.69 62 GLN B N 1
ATOM 2878 C CA . GLN B 1 62 ? -10.25 -9.883 -10.242 1 92.69 62 GLN B CA 1
ATOM 2879 C C . GLN B 1 62 ? -8.844 -9.32 -10.391 1 92.69 62 GLN B C 1
ATOM 2881 O O . GLN B 1 62 ? -8.648 -8.25 -10.977 1 92.69 62 GLN B O 1
ATOM 2886 N N . THR B 1 63 ? -7.887 -10.031 -9.859 1 95.06 63 THR B N 1
ATOM 2887 C CA . THR B 1 63 ? -6.496 -9.617 -10 1 95.06 63 THR B CA 1
ATOM 2888 C C . THR B 1 63 ? -6.074 -9.625 -11.469 1 95.06 63 THR B C 1
ATOM 2890 O O . THR B 1 63 ? -5.461 -8.672 -11.945 1 95.06 63 THR B O 1
ATOM 2893 N N . ALA B 1 64 ? -6.449 -10.656 -12.172 1 96.5 64 ALA B N 1
ATOM 2894 C CA . ALA B 1 64 ? -6.137 -10.727 -13.594 1 96.5 64 ALA B CA 1
ATOM 2895 C C . ALA B 1 64 ? -6.75 -9.547 -14.352 1 96.5 64 ALA B C 1
ATOM 2897 O O . ALA B 1 64 ? -6.074 -8.898 -15.156 1 96.5 64 ALA B O 1
ATOM 2898 N N . TYR B 1 65 ? -7.961 -9.242 -14.039 1 95.38 65 TYR B N 1
ATOM 2899 C CA . TYR B 1 65 ? -8.656 -8.141 -14.703 1 95.38 65 TYR B CA 1
ATOM 2900 C C . TYR B 1 65 ? -8.008 -6.801 -14.359 1 95.38 65 TYR B C 1
ATOM 2902 O O . TYR B 1 65 ? -7.805 -5.961 -15.234 1 95.38 65 TYR B O 1
ATOM 2910 N N . ALA B 1 66 ? -7.719 -6.609 -13.094 1 93.81 66 ALA B N 1
ATOM 2911 C CA . ALA B 1 66 ? -7.121 -5.348 -12.656 1 93.81 66 ALA B CA 1
ATOM 2912 C C . ALA B 1 66 ? -5.762 -5.125 -13.32 1 93.81 66 ALA B C 1
ATOM 2914 O O . ALA B 1 66 ? -5.457 -4.02 -13.766 1 93.81 66 ALA B O 1
ATOM 2915 N N . LEU B 1 67 ? -4.98 -6.199 -13.391 1 94.81 67 LEU B N 1
ATOM 2916 C CA . LEU B 1 67 ? -3.67 -6.09 -14.023 1 94.81 67 LEU B CA 1
ATOM 2917 C C . LEU B 1 67 ? -3.807 -5.707 -15.5 1 94.81 67 LEU B C 1
ATOM 2919 O O . LEU B 1 67 ? -3.088 -4.828 -15.984 1 94.81 67 LEU B O 1
ATOM 2923 N N . ALA B 1 68 ? -4.723 -6.328 -16.172 1 93.81 68 ALA B N 1
ATOM 2924 C CA . ALA B 1 68 ? -4.984 -5.973 -17.562 1 93.81 68 ALA B CA 1
ATOM 2925 C C . ALA B 1 68 ? -5.449 -4.523 -17.672 1 93.81 68 ALA B C 1
ATOM 2927 O O . ALA B 1 68 ? -4.961 -3.773 -18.531 1 93.81 68 ALA B O 1
ATOM 2928 N N . ASN B 1 69 ? -6.289 -4.16 -16.812 1 91.38 69 ASN B N 1
ATOM 2929 C CA . ASN B 1 69 ? -6.875 -2.822 -16.828 1 91.38 69 ASN B CA 1
ATOM 2930 C C . ASN B 1 69 ? -5.816 -1.745 -16.609 1 91.38 69 ASN B C 1
ATOM 2932 O O . ASN B 1 69 ? -5.918 -0.646 -17.156 1 91.38 69 ASN B O 1
ATOM 2936 N N . TYR B 1 70 ? -4.832 -2.086 -15.781 1 89.62 70 TYR B N 1
ATOM 2937 C CA . TYR B 1 70 ? -3.848 -1.073 -15.414 1 89.62 70 TYR B CA 1
ATOM 2938 C C . TYR B 1 70 ? -2.609 -1.169 -16.297 1 89.62 70 TYR B C 1
ATOM 2940 O O . TYR B 1 70 ? -1.576 -0.565 -15.992 1 89.62 70 TYR B O 1
ATOM 2948 N N . GLY B 1 71 ? -2.639 -2.018 -17.375 1 89.25 71 GLY B N 1
ATOM 2949 C CA . GLY B 1 71 ? -1.664 -1.792 -18.422 1 89.25 71 GLY B CA 1
ATOM 2950 C C . GLY B 1 71 ? -0.79 -3.002 -18.703 1 89.25 71 GLY B C 1
ATOM 2951 O O . GLY B 1 71 ? 0.067 -2.969 -19.594 1 89.25 71 GLY B O 1
ATOM 2952 N N . ILE B 1 72 ? -0.954 -4.043 -18 1 93.69 72 ILE B N 1
ATOM 2953 C CA . ILE B 1 72 ? -0.187 -5.25 -18.297 1 93.69 72 ILE B CA 1
ATOM 2954 C C . ILE B 1 72 ? -0.513 -5.734 -19.703 1 93.69 72 ILE B C 1
ATOM 2956 O O . ILE B 1 72 ? -1.679 -5.75 -20.109 1 93.69 72 ILE B O 1
ATOM 2960 N N . THR B 1 73 ? 0.564 -6.141 -20.422 1 94.19 73 THR B N 1
ATOM 2961 C CA . THR B 1 73 ? 0.319 -6.527 -21.797 1 94.19 73 THR B CA 1
ATOM 2962 C C . THR B 1 73 ? 0.602 -8.008 -22.016 1 94.19 73 THR B C 1
ATOM 2964 O O . THR B 1 73 ? 0.211 -8.586 -23.031 1 94.19 73 THR B O 1
ATOM 2967 N N . LYS B 1 74 ? 1.324 -8.633 -21.172 1 97 74 LYS B N 1
ATOM 2968 C CA . LYS B 1 74 ? 1.617 -10.062 -21.172 1 97 74 LYS B CA 1
ATOM 2969 C C . LYS B 1 74 ? 1.216 -10.711 -19.859 1 97 74 LYS B C 1
ATOM 2971 O O . LYS B 1 74 ? 1.828 -10.461 -18.828 1 97 74 LYS B O 1
ATOM 2976 N N . LEU B 1 75 ? 0.222 -11.562 -19.953 1 98.06 75 LEU B N 1
ATOM 2977 C CA . LEU B 1 75 ? -0.404 -12.062 -18.734 1 98.06 75 LEU B CA 1
ATOM 2978 C C . LEU B 1 75 ? -0.608 -13.578 -18.812 1 98.06 75 LEU B C 1
ATOM 2980 O O . LEU B 1 75 ? -1.444 -14.055 -19.578 1 98.06 75 LEU B O 1
ATOM 2984 N N . ALA B 1 76 ? 0.167 -14.312 -18.078 1 98.75 76 ALA B N 1
ATOM 2985 C CA . ALA B 1 76 ? -0.078 -15.734 -17.875 1 98.75 76 ALA B CA 1
ATOM 2986 C C . ALA B 1 76 ? -0.951 -15.977 -16.641 1 98.75 76 ALA B C 1
ATOM 2988 O O . ALA B 1 76 ? -0.617 -15.539 -15.547 1 98.75 76 ALA B O 1
ATOM 2989 N N . ILE B 1 77 ? -2.068 -16.625 -16.859 1 98.5 77 ILE B N 1
ATOM 2990 C CA . ILE B 1 77 ? -2.957 -16.969 -15.75 1 98.5 77 ILE B CA 1
ATOM 2991 C C . ILE B 1 77 ? -3.027 -18.484 -15.586 1 98.5 77 ILE B C 1
ATOM 2993 O O . ILE B 1 77 ? -2.986 -19.219 -16.578 1 98.5 77 ILE B O 1
ATOM 2997 N N . THR B 1 78 ? -3.1 -18.891 -14.305 1 97.75 78 THR B N 1
ATOM 2998 C CA . THR B 1 78 ? -3.104 -20.344 -14.062 1 97.75 78 THR B CA 1
ATOM 2999 C C . THR B 1 78 ? -4.18 -20.719 -13.047 1 97.75 78 THR B C 1
ATOM 3001 O O . THR B 1 78 ? -4.598 -19.875 -12.242 1 97.75 78 THR B O 1
ATOM 3004 N N . ASP B 1 79 ? -4.574 -21.906 -13.172 1 94.69 79 ASP B N 1
ATOM 3005 C CA . ASP B 1 79 ? -5.52 -22.547 -12.258 1 94.69 79 ASP B CA 1
ATOM 3006 C C . ASP B 1 79 ? -5.594 -24.047 -12.5 1 94.69 79 ASP B C 1
ATOM 3008 O O . ASP B 1 79 ? -5.176 -24.531 -13.547 1 94.69 79 ASP B O 1
ATOM 3012 N N . ILE B 1 80 ? -6.094 -24.672 -11.453 1 91.94 80 ILE B N 1
ATOM 3013 C CA . ILE B 1 80 ? -6.297 -26.109 -11.625 1 91.94 80 ILE B CA 1
ATOM 3014 C C . ILE B 1 80 ? -7.488 -26.359 -12.547 1 91.94 80 ILE B C 1
ATOM 3016 O O . ILE B 1 80 ? -7.527 -27.359 -13.273 1 91.94 80 ILE B O 1
ATOM 3020 N N . ASN B 1 81 ? -8.461 -25.422 -12.539 1 90.25 81 ASN B N 1
ATOM 3021 C CA . ASN B 1 81 ? -9.648 -25.516 -13.383 1 90.25 81 ASN B CA 1
ATOM 3022 C C . ASN B 1 81 ? -9.438 -24.812 -14.727 1 90.25 81 ASN B C 1
ATOM 3024 O O . ASN B 1 81 ? -9.75 -23.641 -14.867 1 90.25 81 ASN B O 1
ATOM 3028 N N . LEU B 1 82 ? -9.078 -25.594 -15.711 1 93.94 82 LEU B N 1
ATOM 3029 C CA . LEU B 1 82 ? -8.703 -25.031 -17 1 93.94 82 LEU B CA 1
ATOM 3030 C C . LEU B 1 82 ? -9.922 -24.438 -17.719 1 93.94 82 LEU B C 1
ATOM 3032 O O . LEU B 1 82 ? -9.82 -23.406 -18.359 1 93.94 82 LEU B O 1
ATOM 3036 N N . ARG B 1 83 ? -11.055 -25.078 -17.578 1 92.56 83 ARG B N 1
ATOM 3037 C CA . ARG B 1 83 ? -12.25 -24.609 -18.25 1 92.56 83 ARG B CA 1
ATOM 3038 C C . ARG B 1 83 ? -12.625 -23.203 -17.797 1 92.56 83 ARG B C 1
ATOM 3040 O O . ARG B 1 83 ? -12.797 -22.297 -18.609 1 92.56 83 ARG B O 1
ATOM 3047 N N . ASP B 1 84 ? -12.711 -23.031 -16.484 1 91.75 84 ASP B N 1
ATOM 3048 C CA . ASP B 1 84 ? -13.023 -21.703 -15.938 1 91.75 84 ASP B CA 1
ATOM 3049 C C . ASP B 1 84 ? -11.922 -20.703 -16.266 1 91.75 84 ASP B C 1
ATOM 3051 O O . ASP B 1 84 ? -12.195 -19.516 -16.484 1 91.75 84 ASP B O 1
ATOM 3055 N N . LEU B 1 85 ? -10.766 -21.234 -16.359 1 95.94 85 LEU B N 1
ATOM 3056 C CA . LEU B 1 85 ? -9.617 -20.375 -16.641 1 95.94 85 LEU B CA 1
ATOM 3057 C C . LEU B 1 85 ? -9.695 -19.844 -18.062 1 95.94 85 LEU B C 1
ATOM 3059 O O . LEU B 1 85 ? -9.391 -18.672 -18.312 1 95.94 85 LEU B O 1
ATOM 3063 N N . GLU B 1 86 ? -10.109 -20.641 -18.984 1 97 86 GLU B N 1
ATOM 3064 C CA . GLU B 1 86 ? -10.242 -20.219 -20.375 1 97 86 GLU B CA 1
ATOM 3065 C C . GLU B 1 86 ? -11.32 -19.141 -20.516 1 97 86 GLU B C 1
ATOM 3067 O O . GLU B 1 86 ? -11.188 -18.25 -21.359 1 97 86 GLU B O 1
ATOM 3072 N N . ALA B 1 87 ? -12.297 -19.297 -19.703 1 95.06 87 ALA B N 1
ATOM 3073 C CA . ALA B 1 87 ? -13.328 -18.25 -19.719 1 95.06 87 ALA B CA 1
ATOM 3074 C C . ALA B 1 87 ? -12.758 -16.906 -19.25 1 95.06 87 ALA B C 1
ATOM 3076 O O . ALA B 1 87 ? -13.078 -15.867 -19.828 1 95.06 87 ALA B O 1
ATOM 3077 N N . VAL B 1 88 ? -11.93 -16.984 -18.234 1 96 88 VAL B N 1
ATOM 3078 C CA . VAL B 1 88 ? -11.281 -15.766 -17.75 1 96 88 VAL B CA 1
ATOM 3079 C C . VAL B 1 88 ? -10.391 -15.188 -18.844 1 96 88 VAL B C 1
ATOM 3081 O O . VAL B 1 88 ? -10.414 -13.977 -19.094 1 96 88 VAL B O 1
ATOM 3084 N N . ALA B 1 89 ? -9.672 -16.031 -19.5 1 97.94 89 ALA B N 1
ATOM 3085 C CA . ALA B 1 89 ? -8.789 -15.594 -20.578 1 97.94 89 ALA B CA 1
ATOM 3086 C C . ALA B 1 89 ? -9.586 -14.922 -21.688 1 97.94 89 ALA B C 1
ATOM 3088 O O . ALA B 1 89 ? -9.18 -13.875 -22.203 1 97.94 89 ALA B O 1
ATOM 3089 N N . ALA B 1 90 ? -10.672 -15.461 -22.062 1 97.5 90 ALA B N 1
ATOM 3090 C CA . ALA B 1 90 ? -11.523 -14.906 -23.109 1 97.5 90 ALA B CA 1
ATOM 3091 C C . ALA B 1 90 ? -12.047 -13.531 -22.719 1 97.5 90 ALA B C 1
ATOM 3093 O O . ALA B 1 90 ? -12.102 -12.625 -23.562 1 97.5 90 ALA B O 1
ATOM 3094 N N . ASN B 1 91 ? -12.398 -13.414 -21.469 1 95.94 91 ASN B N 1
ATOM 3095 C CA . ASN B 1 91 ? -12.891 -12.133 -20.984 1 95.94 91 ASN B CA 1
ATOM 3096 C C . ASN B 1 91 ? -11.797 -11.062 -21.031 1 95.94 91 ASN B C 1
ATOM 3098 O O . ASN B 1 91 ? -12.055 -9.922 -21.406 1 95.94 91 ASN B O 1
ATOM 3102 N N . VAL B 1 92 ? -10.602 -11.453 -20.641 1 96.5 92 VAL B N 1
ATOM 3103 C CA . VAL B 1 92 ? -9.477 -10.523 -20.703 1 96.5 92 VAL B CA 1
ATOM 3104 C C . VAL B 1 92 ? -9.258 -10.078 -22.141 1 96.5 92 VAL B C 1
ATOM 3106 O O . VAL B 1 92 ? -9.133 -8.883 -22.422 1 96.5 92 VAL B O 1
ATOM 3109 N N . GLN B 1 93 ? -9.289 -11.016 -23.031 1 96.69 93 GLN B N 1
ATOM 3110 C CA . GLN B 1 93 ? -9.047 -10.711 -24.422 1 96.69 93 GLN B CA 1
ATOM 3111 C C . GLN B 1 93 ? -10.133 -9.797 -24.984 1 96.69 93 GLN B C 1
ATOM 3113 O O . GLN B 1 93 ? -9.852 -8.898 -25.781 1 96.69 93 GLN B O 1
ATOM 3118 N N . ARG B 1 94 ? -11.32 -10 -24.594 1 96.88 94 ARG B N 1
ATOM 3119 C CA . ARG B 1 94 ? -12.445 -9.203 -25.078 1 96.88 94 ARG B CA 1
ATOM 3120 C C . ARG B 1 94 ? -12.375 -7.773 -24.562 1 96.88 94 ARG B C 1
ATOM 3122 O O . ARG B 1 94 ? -12.555 -6.82 -25.312 1 96.88 94 ARG B O 1
ATOM 3129 N N . GLN B 1 95 ? -12.109 -7.609 -23.328 1 95.19 95 GLN B N 1
ATOM 3130 C CA . GLN B 1 95 ? -12.164 -6.297 -22.688 1 95.19 95 GLN B CA 1
ATOM 3131 C C . GLN B 1 95 ? -10.875 -5.516 -22.922 1 95.19 95 GLN B C 1
ATOM 3133 O O . GLN B 1 95 ? -10.891 -4.285 -23.016 1 95.19 95 GLN B O 1
ATOM 3138 N N . TRP B 1 96 ? -9.797 -6.289 -23 1 94 96 TRP B N 1
ATOM 3139 C CA . TRP B 1 96 ? -8.492 -5.676 -23.219 1 94 96 TRP B CA 1
ATOM 3140 C C . TRP B 1 96 ? -7.734 -6.375 -24.344 1 94 96 TRP B C 1
ATOM 3142 O O . TRP B 1 96 ? -6.758 -7.082 -24.094 1 94 96 TRP B O 1
ATOM 3152 N N . PRO B 1 97 ? -8.008 -6.047 -25.547 1 94.5 97 PRO B N 1
ATOM 3153 C CA . PRO B 1 97 ? -7.473 -6.773 -26.703 1 94.5 97 PRO B CA 1
ATOM 3154 C C . PRO B 1 97 ? -5.961 -6.609 -26.859 1 94.5 97 PRO B C 1
ATOM 3156 O O . PRO B 1 97 ? -5.316 -7.414 -27.531 1 94.5 97 PRO B O 1
ATOM 3159 N N . GLY B 1 98 ? -5.348 -5.695 -26.234 1 93.88 98 GLY B N 1
ATOM 3160 C CA . GLY B 1 98 ? -3.91 -5.496 -26.328 1 93.88 98 GLY B CA 1
ATOM 3161 C C . GLY B 1 98 ? -3.125 -6.41 -25.406 1 93.88 98 GLY B C 1
ATOM 3162 O O . GLY B 1 98 ? -1.896 -6.469 -25.484 1 93.88 98 GLY B O 1
ATOM 3163 N N . VAL B 1 99 ? -3.838 -7.199 -24.609 1 95.69 99 VAL B N 1
ATOM 3164 C CA . VAL B 1 99 ? -3.18 -8.086 -23.656 1 95.69 99 VAL B CA 1
ATOM 3165 C C . VAL B 1 99 ? -3.023 -9.477 -24.25 1 95.69 99 VAL B C 1
ATOM 3167 O O . VAL B 1 99 ? -4 -10.078 -24.703 1 95.69 99 VAL B O 1
ATOM 3170 N N . GLU B 1 100 ? -1.812 -9.914 -24.344 1 97.06 100 GLU B N 1
ATOM 3171 C CA . GLU B 1 100 ? -1.563 -11.32 -24.625 1 97.06 100 GLU B CA 1
ATOM 3172 C C . GLU B 1 100 ? -1.779 -12.18 -23.375 1 97.06 100 GLU B C 1
ATOM 3174 O O . GLU B 1 100 ? -0.982 -12.133 -22.438 1 97.06 100 GLU B O 1
ATOM 3179 N N . VAL B 1 101 ? -2.848 -12.961 -23.391 1 98.06 101 VAL B N 1
ATOM 3180 C CA . VAL B 1 101 ? -3.186 -13.766 -22.219 1 98.06 101 VAL B CA 1
ATOM 3181 C C . VAL B 1 101 ? -2.885 -15.234 -22.484 1 98.06 101 VAL B C 1
ATOM 3183 O O . VAL B 1 101 ? -3.213 -15.75 -23.562 1 98.06 101 VAL B O 1
ATOM 3186 N N . MET B 1 102 ? -2.217 -15.883 -21.562 1 98.25 102 MET B N 1
ATOM 3187 C CA . MET B 1 102 ? -1.813 -17.281 -21.656 1 98.25 102 MET B CA 1
ATOM 3188 C C . MET B 1 102 ? -2.383 -18.094 -20.484 1 98.25 102 MET B C 1
ATOM 3190 O O . MET B 1 102 ? -1.851 -18.047 -19.375 1 98.25 102 MET B O 1
ATOM 3194 N N . PRO B 1 103 ? -3.525 -18.812 -20.75 1 98.5 103 PRO B N 1
ATOM 3195 C CA . PRO B 1 103 ? -4.043 -19.703 -19.703 1 98.5 103 PRO B CA 1
ATOM 3196 C C . PRO B 1 103 ? -3.281 -21.031 -19.625 1 98.5 103 PRO B C 1
ATOM 3198 O O . PRO B 1 103 ? -3.025 -21.656 -20.656 1 98.5 103 PRO B O 1
ATOM 3201 N N . LEU B 1 104 ? -2.855 -21.438 -18.422 1 98.44 104 LEU B N 1
ATOM 3202 C CA . LEU B 1 104 ? -2.137 -22.688 -18.203 1 98.44 104 LEU B CA 1
ATOM 3203 C C . LEU B 1 104 ? -2.691 -23.422 -16.984 1 98.44 104 LEU B C 1
ATOM 3205 O O . LEU B 1 104 ? -2.98 -22.812 -15.961 1 98.44 104 LEU B O 1
ATOM 3209 N N . GLU B 1 105 ? -2.869 -24.688 -17.125 1 97.62 105 GLU B N 1
ATOM 3210 C CA . GLU B 1 105 ? -3.275 -25.5 -15.977 1 97.62 105 GLU B CA 1
ATOM 3211 C C . GLU B 1 105 ? -2.127 -25.672 -14.992 1 97.62 105 GLU B C 1
ATOM 3213 O O . GLU B 1 105 ? -1.009 -26.016 -15.383 1 97.62 105 GLU B O 1
ATOM 3218 N N . LEU B 1 106 ? -2.416 -25.438 -13.695 1 96.25 106 LEU B N 1
ATOM 3219 C CA . LEU B 1 106 ? -1.379 -25.562 -12.672 1 96.25 106 LEU B CA 1
ATOM 3220 C C . LEU B 1 106 ? -1.982 -25.969 -11.336 1 96.25 106 LEU B C 1
ATOM 3222 O O . LEU B 1 106 ? -2.879 -25.297 -10.82 1 96.25 106 LEU B O 1
ATOM 3226 N N . ASP B 1 107 ? -1.587 -27.094 -10.836 1 92.69 107 ASP B N 1
ATOM 3227 C CA . ASP B 1 107 ? -1.744 -27.453 -9.43 1 92.69 107 ASP B CA 1
ATOM 3228 C C . ASP B 1 107 ? -0.52 -27.031 -8.617 1 92.69 107 ASP B C 1
ATOM 3230 O O . ASP B 1 107 ? 0.521 -27.703 -8.68 1 92.69 107 ASP B O 1
ATOM 3234 N N . VAL B 1 108 ? -0.671 -25.969 -7.848 1 92.81 108 VAL B N 1
ATOM 3235 C CA . VAL B 1 108 ? 0.469 -25.344 -7.191 1 92.81 108 VAL B CA 1
ATOM 3236 C C . VAL B 1 108 ? 1.041 -26.297 -6.133 1 92.81 108 VAL B C 1
ATOM 3238 O O . VAL B 1 108 ? 2.143 -26.078 -5.629 1 92.81 108 VAL B O 1
ATOM 3241 N N . SER B 1 109 ? 0.303 -27.312 -5.801 1 88 109 SER B N 1
ATOM 3242 C CA . SER B 1 109 ? 0.802 -28.281 -4.82 1 88 109 SER B CA 1
ATOM 3243 C C . SER B 1 109 ? 1.82 -29.219 -5.441 1 88 109 SER B C 1
ATOM 3245 O O . SER B 1 109 ? 2.451 -30.016 -4.734 1 88 109 SER B O 1
ATOM 3247 N N . LYS B 1 110 ? 2.023 -29.172 -6.719 1 92.31 110 LYS B N 1
ATOM 3248 C CA . LYS B 1 110 ? 2.973 -30.016 -7.438 1 92.31 110 LYS B CA 1
ATOM 3249 C C . LYS B 1 110 ? 4.168 -29.203 -7.93 1 92.31 110 LYS B C 1
ATOM 3251 O O . LYS B 1 110 ? 4.09 -28.547 -8.961 1 92.31 110 LYS B O 1
ATOM 3256 N N . PRO B 1 111 ? 5.277 -29.312 -7.293 1 93.69 111 PRO B N 1
ATOM 3257 C CA . PRO B 1 111 ? 6.445 -28.484 -7.613 1 93.69 111 PRO B CA 1
ATOM 3258 C C . PRO B 1 111 ? 6.895 -28.641 -9.062 1 93.69 111 PRO B C 1
ATOM 3260 O O . PRO B 1 111 ? 7.301 -27.672 -9.695 1 93.69 111 PRO B O 1
ATOM 3263 N N . GLU B 1 112 ? 6.805 -29.844 -9.602 1 96.06 112 GLU B N 1
ATOM 3264 C CA . GLU B 1 112 ? 7.258 -30.094 -10.969 1 96.06 112 GLU B CA 1
ATOM 3265 C C . GLU B 1 112 ? 6.379 -29.359 -11.977 1 96.06 112 GLU B C 1
ATOM 3267 O O . GLU B 1 112 ? 6.863 -28.891 -13.008 1 96.06 112 GLU B O 1
ATOM 3272 N N . GLN B 1 113 ? 5.102 -29.266 -11.672 1 96.69 113 GLN B N 1
ATOM 3273 C CA . GLN B 1 113 ? 4.211 -28.531 -12.555 1 96.69 113 GLN B CA 1
ATOM 3274 C C . GLN B 1 113 ? 4.516 -27.031 -12.516 1 96.69 113 GLN B C 1
ATOM 3276 O O . GLN B 1 113 ? 4.473 -26.359 -13.547 1 96.69 113 GLN B O 1
ATOM 3281 N N . ALA B 1 114 ? 4.828 -26.531 -11.344 1 96.06 114 ALA B N 1
ATOM 3282 C CA . ALA B 1 114 ? 5.191 -25.125 -11.219 1 96.06 114 ALA B CA 1
ATOM 3283 C C . ALA B 1 114 ? 6.414 -24.797 -12.07 1 96.06 114 ALA B C 1
ATOM 3285 O O . ALA B 1 114 ? 6.426 -23.797 -12.797 1 96.06 114 ALA B O 1
ATOM 3286 N N . LYS B 1 115 ? 7.367 -25.672 -12.016 1 97.62 115 LYS B N 1
ATOM 3287 C CA . LYS B 1 115 ? 8.586 -25.484 -12.805 1 97.62 115 LYS B CA 1
ATOM 3288 C C . LYS B 1 115 ? 8.281 -25.484 -14.297 1 97.62 115 LYS B C 1
ATOM 3290 O O . LYS B 1 115 ? 8.727 -24.594 -15.031 1 97.62 115 LYS B O 1
ATOM 3295 N N . SER B 1 116 ? 7.516 -26.469 -14.711 1 98.19 116 SER B N 1
ATOM 3296 C CA . SER B 1 116 ? 7.188 -26.609 -16.125 1 98.19 116 SER B CA 1
ATOM 3297 C C . SER B 1 116 ? 6.383 -25.406 -16.625 1 98.19 116 SER B C 1
ATOM 3299 O O . SER B 1 116 ? 6.68 -24.859 -17.688 1 98.19 116 SER B O 1
ATOM 3301 N N . VAL B 1 117 ? 5.422 -24.984 -15.883 1 98.38 117 VAL B N 1
ATOM 3302 C CA . VAL B 1 117 ? 4.531 -23.906 -16.281 1 98.38 117 VAL B CA 1
ATOM 3303 C C . VAL B 1 117 ? 5.316 -22.594 -16.344 1 98.38 117 VAL B C 1
ATOM 3305 O O . VAL B 1 117 ? 5.18 -21.844 -17.312 1 98.38 117 VAL B O 1
ATOM 3308 N N . LEU B 1 118 ? 6.141 -22.312 -15.406 1 98.5 118 LEU B N 1
ATOM 3309 C CA . LEU B 1 118 ? 6.906 -21.078 -15.398 1 98.5 118 LEU B CA 1
ATOM 3310 C C . LEU B 1 118 ? 7.941 -21.062 -16.516 1 98.5 118 LEU B C 1
ATOM 3312 O O . LEU B 1 118 ? 8.242 -20.016 -17.078 1 98.5 118 LEU B O 1
ATOM 3316 N N . SER B 1 119 ? 8.453 -22.281 -16.812 1 98.19 119 SER B N 1
ATOM 3317 C CA . SER B 1 119 ? 9.336 -22.375 -17.969 1 98.19 119 SER B CA 1
ATOM 3318 C C . SER B 1 119 ? 8.617 -21.969 -19.25 1 98.19 119 SER B C 1
ATOM 3320 O O . SER B 1 119 ? 9.18 -21.266 -20.094 1 98.19 119 SER B O 1
ATOM 3322 N N . GLN B 1 120 ? 7.414 -22.391 -19.406 1 98.56 120 GLN B N 1
ATOM 3323 C CA . GLN B 1 120 ? 6.617 -22.031 -20.578 1 98.56 120 GLN B CA 1
ATOM 3324 C C . GLN B 1 120 ? 6.367 -20.531 -20.625 1 98.56 120 GLN B C 1
ATOM 3326 O O . GLN B 1 120 ? 6.398 -19.922 -21.703 1 98.56 120 GLN B O 1
ATOM 3331 N N . VAL B 1 121 ? 6.125 -19.953 -19.484 1 98.38 121 VAL B N 1
ATOM 3332 C CA . VAL B 1 121 ? 5.871 -18.516 -19.406 1 98.38 121 VAL B CA 1
ATOM 3333 C C . VAL B 1 121 ? 7.105 -17.75 -19.875 1 98.38 121 VAL B C 1
ATOM 3335 O O . VAL B 1 121 ? 6.996 -16.828 -20.688 1 98.38 121 VAL B O 1
ATOM 3338 N N . VAL B 1 122 ? 8.281 -18.094 -19.406 1 97.81 122 VAL B N 1
ATOM 3339 C CA . VAL B 1 122 ? 9.523 -17.406 -19.766 1 97.81 122 VAL B CA 1
ATOM 3340 C C . VAL B 1 122 ? 9.828 -17.625 -21.25 1 97.81 122 VAL B C 1
ATOM 3342 O O . VAL B 1 122 ? 10.297 -16.703 -21.922 1 97.81 122 VAL B O 1
ATOM 3345 N N . GLU B 1 123 ? 9.57 -18.828 -21.672 1 97.88 123 GLU B N 1
ATOM 3346 C CA . GLU B 1 123 ? 9.789 -19.094 -23.094 1 97.88 123 GLU B CA 1
ATOM 3347 C C . GLU B 1 123 ? 8.93 -18.188 -23.969 1 97.88 123 GLU B C 1
ATOM 3349 O O . GLU B 1 123 ? 9.391 -17.672 -24.984 1 97.88 123 GLU B O 1
ATOM 3354 N N . ARG B 1 124 ? 7.754 -17.984 -23.547 1 97.62 124 ARG B N 1
ATOM 3355 C CA . ARG B 1 124 ? 6.801 -17.219 -24.359 1 97.62 124 ARG B CA 1
ATOM 3356 C C . ARG B 1 124 ? 7.039 -15.719 -24.203 1 97.62 124 ARG B C 1
ATOM 3358 O O . ARG B 1 124 ? 6.996 -14.984 -25.188 1 97.62 124 ARG B O 1
ATOM 3365 N N . PHE B 1 125 ? 7.273 -15.258 -23 1 97.06 125 PHE B N 1
ATOM 3366 C CA . PHE B 1 125 ? 7.273 -13.828 -22.719 1 97.06 125 PHE B CA 1
ATOM 3367 C C . PHE B 1 125 ? 8.695 -13.289 -22.672 1 97.06 125 PHE B C 1
ATOM 3369 O O . PHE B 1 125 ? 8.914 -12.07 -22.703 1 97.06 125 PHE B O 1
ATOM 3376 N N . GLY B 1 126 ? 9.703 -14.094 -22.547 1 96 126 GLY B N 1
ATOM 3377 C CA . GLY B 1 126 ? 11.102 -13.703 -22.516 1 96 126 GLY B CA 1
ATOM 3378 C C . GLY B 1 126 ? 11.609 -13.367 -21.125 1 96 126 GLY B C 1
ATOM 3379 O O . GLY B 1 126 ? 12.812 -13.383 -20.891 1 96 126 GLY B O 1
ATOM 3380 N N . ARG B 1 127 ? 10.727 -13.023 -20.234 1 95.69 127 ARG B N 1
ATOM 3381 C CA . ARG B 1 127 ? 11.07 -12.648 -18.875 1 95.69 127 ARG B CA 1
ATOM 3382 C C . ARG B 1 127 ? 9.875 -12.812 -17.938 1 95.69 127 ARG B C 1
ATOM 3384 O O . ARG B 1 127 ? 8.75 -13.016 -18.406 1 95.69 127 ARG B O 1
ATOM 3391 N N . LEU B 1 128 ? 10.094 -12.805 -16.641 1 97.62 128 LEU B N 1
ATOM 3392 C CA . LEU B 1 128 ? 9.086 -12.773 -15.586 1 97.62 128 LEU B CA 1
ATOM 3393 C C . LEU B 1 128 ? 9.305 -11.586 -14.664 1 97.62 128 LEU B C 1
ATOM 3395 O O . LEU B 1 128 ? 10.156 -11.625 -13.781 1 97.62 128 LEU B O 1
ATOM 3399 N N . ASP B 1 129 ? 8.453 -10.602 -14.82 1 96.62 129 ASP B N 1
ATOM 3400 C CA . ASP B 1 129 ? 8.664 -9.367 -14.062 1 96.62 129 ASP B CA 1
ATOM 3401 C C . ASP B 1 129 ? 7.797 -9.336 -12.805 1 96.62 129 ASP B C 1
ATOM 3403 O O . ASP B 1 129 ? 8.188 -8.758 -11.789 1 96.62 129 ASP B O 1
ATOM 3407 N N . ILE B 1 130 ? 6.605 -9.898 -12.922 1 97.62 130 ILE B N 1
ATOM 3408 C CA . ILE B 1 130 ? 5.66 -9.875 -11.812 1 97.62 130 ILE B CA 1
ATOM 3409 C C . ILE B 1 130 ? 5.055 -11.266 -11.617 1 97.62 130 ILE B C 1
ATOM 3411 O O . ILE B 1 130 ? 4.672 -11.922 -12.586 1 97.62 130 ILE B O 1
ATOM 3415 N N . ALA B 1 131 ? 5.047 -11.695 -10.422 1 98.25 131 ALA B N 1
ATOM 3416 C CA . ALA B 1 131 ? 4.379 -12.953 -10.062 1 98.25 131 ALA B CA 1
ATOM 3417 C C . ALA B 1 131 ? 3.426 -12.75 -8.891 1 98.25 131 ALA B C 1
ATOM 3419 O O . ALA B 1 131 ? 3.803 -12.172 -7.871 1 98.25 131 ALA B O 1
ATOM 3420 N N . VAL B 1 132 ? 2.221 -13.172 -9.062 1 97.69 132 VAL B N 1
ATOM 3421 C CA . VAL B 1 132 ? 1.209 -13.109 -8.016 1 97.69 132 VAL B CA 1
ATOM 3422 C C . VAL B 1 132 ? 0.796 -14.523 -7.605 1 97.69 132 VAL B C 1
ATOM 3424 O O . VAL B 1 132 ? 0.172 -15.242 -8.391 1 97.69 132 VAL B O 1
ATOM 3427 N N . ASN B 1 133 ? 1.124 -14.906 -6.438 1 96.5 133 ASN B N 1
ATOM 3428 C CA . ASN B 1 133 ? 0.734 -16.188 -5.875 1 96.5 133 ASN B CA 1
ATOM 3429 C C . ASN B 1 133 ? -0.543 -16.078 -5.047 1 96.5 133 ASN B C 1
ATOM 3431 O O . ASN B 1 133 ? -0.492 -15.75 -3.859 1 96.5 133 ASN B O 1
ATOM 3435 N N . ASN B 1 134 ? -1.616 -16.406 -5.66 1 92.94 134 ASN B N 1
ATOM 3436 C CA . ASN B 1 134 ? -2.936 -16.203 -5.066 1 92.94 134 ASN B CA 1
ATOM 3437 C C . ASN B 1 134 ? -3.646 -17.531 -4.828 1 92.94 134 ASN B C 1
ATOM 3439 O O . ASN B 1 134 ? -4.605 -17.609 -4.059 1 92.94 134 ASN B O 1
ATOM 3443 N N . ALA B 1 135 ? -3.174 -18.609 -5.422 1 82.19 135 ALA B N 1
ATOM 3444 C CA . ALA B 1 135 ? -3.873 -19.891 -5.395 1 82.19 135 ALA B CA 1
ATOM 3445 C C . ALA B 1 135 ? -3.988 -20.422 -3.973 1 82.19 135 ALA B C 1
ATOM 3447 O O . ALA B 1 135 ? -3.037 -20.344 -3.191 1 82.19 135 ALA B O 1
ATOM 3448 N N . GLY B 1 136 ? -5.164 -20.719 -3.504 1 70.5 136 GLY B N 1
ATOM 3449 C CA . GLY B 1 136 ? -5.41 -21.438 -2.262 1 70.5 136 GLY B CA 1
ATOM 3450 C C . GLY B 1 136 ? -6.27 -22.672 -2.445 1 70.5 136 GLY B C 1
ATOM 3451 O O . GLY B 1 136 ? -7.031 -22.781 -3.408 1 70.5 136 GLY B O 1
ATOM 3452 N N . VAL B 1 137 ? -5.832 -23.875 -1.936 1 54.59 137 VAL B N 1
ATOM 3453 C CA . VAL B 1 137 ? -6.605 -25.109 -2.002 1 54.59 137 VAL B CA 1
ATOM 3454 C C . VAL B 1 137 ? -7.715 -25.078 -0.955 1 54.59 137 VAL B C 1
ATOM 3456 O O . VAL B 1 137 ? -7.508 -24.609 0.167 1 54.59 137 VAL B O 1
ATOM 3459 N N . THR B 1 138 ? -8.93 -24.891 -1.38 1 48.09 138 THR B N 1
ATOM 3460 C CA . THR B 1 138 ? -10.008 -25.125 -0.429 1 48.09 138 THR B CA 1
ATOM 3461 C C . THR B 1 138 ? -10.07 -26.609 -0.036 1 48.09 138 THR B C 1
ATOM 3463 O O . THR B 1 138 ? -9.867 -27.484 -0.875 1 48.09 138 THR B O 1
ATOM 3466 N N . GLY B 1 139 ? -9.359 -27.062 0.978 1 41.19 139 GLY B N 1
ATOM 3467 C CA . GLY B 1 139 ? -9.523 -28.469 1.335 1 41.19 139 GLY B CA 1
ATOM 3468 C C . GLY B 1 139 ? -10.852 -29.047 0.903 1 41.19 139 GLY B C 1
ATOM 3469 O O . GLY B 1 139 ? -11.781 -28.297 0.584 1 41.19 139 GLY B O 1
ATOM 3470 N N . ARG B 1 140 ? -10.883 -30.312 0.634 1 37.69 140 ARG B N 1
ATOM 3471 C CA . ARG B 1 140 ? -12.047 -31.172 0.422 1 37.69 140 ARG B CA 1
ATOM 3472 C C . ARG B 1 140 ? -13.188 -30.781 1.352 1 37.69 140 ARG B C 1
ATOM 3474 O O . ARG B 1 140 ? -14.062 -31.594 1.644 1 37.69 140 ARG B O 1
ATOM 3481 N N . ALA B 1 141 ? -13.266 -29.797 2.029 1 36.38 141 ALA B N 1
ATOM 3482 C CA . ALA B 1 141 ? -14.586 -29.844 2.652 1 36.38 141 ALA B CA 1
ATOM 3483 C C . ALA B 1 141 ? -15.695 -29.844 1.599 1 36.38 141 ALA B C 1
ATOM 3485 O O . ALA B 1 141 ? -16.844 -30.172 1.896 1 36.38 141 ALA B O 1
ATOM 3486 N N . GLY B 1 142 ? -15.562 -29.344 0.406 1 34.12 142 GLY B N 1
ATOM 3487 C CA . GLY B 1 142 ? -16.641 -29.625 -0.518 1 34.12 142 GLY B CA 1
ATOM 3488 C C . GLY B 1 142 ? -16.703 -31.078 -0.945 1 34.12 142 GLY B C 1
ATOM 3489 O O . GLY B 1 142 ? -17.625 -31.5 -1.639 1 34.12 142 GLY B O 1
ATOM 3490 N N . GLN B 1 143 ? -15.609 -31.797 -1.173 1 30.97 143 GLN B N 1
ATOM 3491 C CA . GLN B 1 143 ? -15.93 -33.188 -1.389 1 30.97 143 GLN B CA 1
ATOM 3492 C C . GLN B 1 143 ? -16.297 -33.906 -0.075 1 30.97 143 GLN B C 1
ATOM 3494 O O . GLN B 1 143 ? -15.5 -34.688 0.455 1 30.97 143 GLN B O 1
ATOM 3499 N N . VAL B 1 144 ? -16.75 -33.219 0.962 1 30.94 144 VAL B N 1
ATOM 3500 C CA . VAL B 1 144 ? -17.406 -34.031 1.968 1 30.94 144 VAL B CA 1
ATOM 3501 C C . VAL B 1 144 ? -18.219 -35.125 1.283 1 30.94 144 VAL B C 1
ATOM 3503 O O . VAL B 1 144 ? -19.078 -34.844 0.454 1 30.94 144 VAL B O 1
ATOM 3506 N N . ASN B 1 145 ? -17.719 -36.219 1.029 1 29.78 145 ASN B N 1
ATOM 3507 C CA . ASN B 1 145 ? -18.562 -37.375 0.707 1 29.78 145 ASN B CA 1
ATOM 3508 C C . ASN B 1 145 ? -19.922 -37.281 1.391 1 29.78 145 ASN B C 1
ATOM 3510 O O . ASN B 1 145 ? -20.031 -36.719 2.479 1 29.78 145 ASN B O 1
ATOM 3514 N N . ASP B 1 146 ? -21.062 -37.625 0.765 1 31.94 146 ASP B N 1
ATOM 3515 C CA . ASP B 1 146 ? -22.422 -37.938 1.186 1 31.94 146 ASP B CA 1
ATOM 3516 C C . ASP B 1 146 ? -22.438 -38.469 2.619 1 31.94 146 ASP B C 1
ATOM 3518 O O . ASP B 1 146 ? -23.469 -38.406 3.297 1 31.94 146 ASP B O 1
ATOM 3522 N N . GLU B 1 147 ? -21.562 -39.5 2.969 1 31.55 147 GLU B N 1
ATOM 3523 C CA . 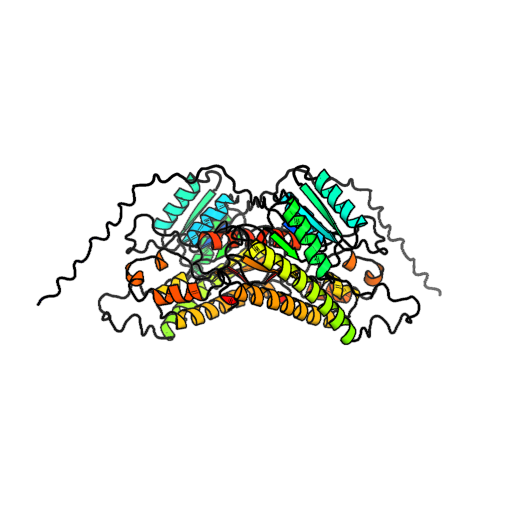GLU B 1 147 ? -21.844 -40.344 4.125 1 31.55 147 GLU B CA 1
ATOM 3524 C C . GLU B 1 147 ? -21.469 -39.656 5.426 1 31.55 147 GLU B C 1
ATOM 3526 O O . GLU B 1 147 ? -21.516 -40.25 6.5 1 31.55 147 GLU B O 1
ATOM 3531 N N . LEU B 1 148 ? -20.609 -38.625 5.383 1 32.81 148 LEU B N 1
ATOM 3532 C CA . LEU B 1 148 ? -20.5 -38.156 6.77 1 32.81 148 LEU B CA 1
ATOM 3533 C C . LEU B 1 148 ? -21.766 -37.469 7.23 1 32.81 148 LEU B C 1
ATOM 3535 O O . LEU B 1 148 ? -22.391 -36.75 6.465 1 32.81 148 LEU B O 1
ATOM 3539 N N . ASP B 1 149 ? -22.516 -38.031 8.148 1 31.75 149 ASP B N 1
ATOM 3540 C CA . ASP B 1 149 ? -23.703 -37.531 8.82 1 31.75 149 ASP B CA 1
ATOM 3541 C C . ASP B 1 149 ? -23.641 -36 9.016 1 31.75 149 ASP B C 1
ATOM 3543 O O . ASP B 1 149 ? -22.562 -35.469 9.281 1 31.75 149 ASP B O 1
ATOM 3547 N N . GLU B 1 150 ? -24.562 -35.188 8.578 1 34.59 150 GLU B N 1
ATOM 3548 C CA . GLU B 1 150 ? -24.859 -33.75 8.602 1 34.59 150 GLU B CA 1
ATOM 3549 C C . GLU B 1 150 ? -24.156 -33.062 9.766 1 34.59 150 GLU B C 1
ATOM 3551 O O . GLU B 1 150 ? -23.75 -31.891 9.656 1 34.59 150 GLU B O 1
ATOM 3556 N N . ALA B 1 151 ? -24.453 -33.5 10.984 1 34.19 151 ALA B N 1
ATOM 3557 C CA . ALA B 1 151 ? -24.219 -32.969 12.32 1 34.19 151 ALA B CA 1
ATOM 3558 C C . ALA B 1 151 ? -22.719 -32.938 12.633 1 34.19 151 ALA B C 1
ATOM 3560 O O . ALA B 1 151 ? -22.25 -32 13.305 1 34.19 151 ALA B O 1
ATOM 3561 N N . GLU B 1 152 ? -21.984 -34 12.562 1 34.25 152 GLU B N 1
ATOM 3562 C CA . GLU B 1 152 ? -20.625 -34.219 13.047 1 34.25 152 GLU B CA 1
ATOM 3563 C C . GLU B 1 152 ? -19.609 -33.438 12.227 1 34.25 152 GLU B C 1
ATOM 3565 O O . GLU B 1 152 ? -18.406 -33.5 12.477 1 34.25 152 GLU B O 1
ATOM 3570 N N . GLN B 1 153 ? -19.844 -32.969 11 1 34.41 153 GLN B N 1
ATOM 3571 C CA . GLN B 1 153 ? -18.938 -32.594 9.914 1 34.41 153 GLN B CA 1
ATOM 3572 C C . GLN B 1 153 ? -18.312 -31.234 10.18 1 34.41 153 GLN B C 1
ATOM 3574 O O . GLN B 1 153 ? -17.172 -30.984 9.789 1 34.41 153 GLN B O 1
ATOM 3579 N N . MET B 1 154 ? -19.078 -30.219 10.156 1 39 154 MET B N 1
ATOM 3580 C CA . MET B 1 154 ? -18.547 -28.859 10.203 1 39 154 MET B CA 1
ATOM 3581 C C . MET B 1 154 ? -17.734 -28.641 11.477 1 39 154 MET B C 1
ATOM 3583 O O . MET B 1 154 ? -16.75 -27.906 11.469 1 39 154 MET B O 1
ATOM 3587 N N . ASP B 1 155 ? -18.234 -29.094 12.594 1 39 155 ASP B N 1
ATOM 3588 C CA . ASP B 1 155 ? -17.734 -28.859 13.938 1 39 155 ASP B CA 1
ATOM 3589 C C . ASP B 1 155 ? -16.297 -29.375 14.086 1 39 155 ASP B C 1
ATOM 3591 O O . ASP B 1 155 ? -15.523 -28.844 14.883 1 39 155 ASP B O 1
ATOM 3595 N N . GLU B 1 156 ? -16 -30.719 13.633 1 39.75 156 GLU B N 1
ATOM 3596 C CA . GLU B 1 156 ? -14.773 -31.391 14.047 1 39.75 156 GLU B CA 1
ATOM 3597 C C . GLU B 1 156 ? -13.703 -31.297 12.961 1 39.75 156 GLU B C 1
ATOM 3599 O O . GLU B 1 156 ? -13.273 -32.312 12.414 1 39.75 156 GLU B O 1
ATOM 3604 N N . LEU B 1 157 ? -13.898 -30.5 11.883 1 44.94 157 LEU B N 1
ATOM 3605 C CA . LEU B 1 157 ? -12.586 -30.531 11.25 1 44.94 157 LEU B CA 1
ATOM 3606 C C . LEU B 1 157 ? -11.477 -30.469 12.297 1 44.94 157 LEU B C 1
ATOM 3608 O O . LEU B 1 157 ? -11.43 -29.547 13.109 1 44.94 157 LEU B O 1
ATOM 3612 N N . ASP B 1 158 ? -10.945 -31.562 12.617 1 48.75 158 ASP B N 1
ATOM 3613 C CA . ASP B 1 158 ? -9.836 -31.719 13.547 1 48.75 158 ASP B CA 1
ATOM 3614 C C . ASP B 1 158 ? -8.695 -30.75 13.219 1 48.75 158 ASP B C 1
ATOM 3616 O O . ASP B 1 158 ? -8.562 -30.312 12.078 1 48.75 158 ASP B O 1
ATOM 3620 N N . GLU B 1 159 ? -8.289 -29.938 14.172 1 55.41 159 GLU B N 1
ATOM 3621 C CA . GLU B 1 159 ? -7.066 -29.141 14.141 1 55.41 159 GLU B CA 1
ATOM 3622 C C . GLU B 1 159 ? -6.07 -29.688 13.125 1 55.41 159 GLU B C 1
ATOM 3624 O O . GLU B 1 159 ? -5.379 -28.922 12.445 1 55.41 159 GLU B O 1
ATOM 3629 N N . ALA B 1 160 ? -6.172 -31.062 12.992 1 55.47 160 ALA B N 1
ATOM 3630 C CA . ALA B 1 160 ? -5.199 -31.703 12.109 1 55.47 160 ALA B CA 1
ATOM 3631 C C . ALA B 1 160 ? -5.523 -31.422 10.648 1 55.47 160 ALA B C 1
ATOM 3633 O O . ALA B 1 160 ? -4.621 -31.188 9.836 1 55.47 160 ALA B O 1
ATOM 3634 N N . ASP B 1 161 ? -6.824 -31.297 10.312 1 57.94 161 ASP B N 1
ATOM 3635 C CA . ASP B 1 161 ? -7.203 -31.094 8.914 1 57.94 161 ASP B CA 1
ATOM 3636 C C . ASP B 1 161 ? -6.926 -29.656 8.477 1 57.94 161 ASP B C 1
ATOM 3638 O O . ASP B 1 161 ? -6.441 -29.422 7.367 1 57.94 161 ASP B O 1
ATOM 3642 N N . TRP B 1 162 ? -6.965 -28.812 9.391 1 61.5 162 TRP B N 1
ATOM 3643 C CA . TRP B 1 162 ? -6.711 -27.406 9.086 1 61.5 162 TRP B CA 1
ATOM 3644 C C . TRP B 1 162 ? -5.223 -27.156 8.852 1 61.5 162 TRP B C 1
ATOM 3646 O O . TRP B 1 162 ? -4.844 -26.438 7.93 1 61.5 162 TRP B O 1
ATOM 3656 N N . SER B 1 163 ? -4.59 -27.797 9.617 1 65.88 163 SER B N 1
ATOM 3657 C CA . SER B 1 163 ? -3.141 -27.656 9.5 1 65.88 163 SER B CA 1
ATOM 3658 C C . SER B 1 163 ? -2.641 -28.156 8.148 1 65.88 163 SER B C 1
ATOM 3660 O O . SER B 1 163 ? -1.723 -27.578 7.566 1 65.88 163 SER B O 1
ATOM 3662 N N . LYS B 1 164 ? -3.463 -29.125 7.676 1 66.25 164 LYS B N 1
ATOM 3663 C CA . LYS B 1 164 ? -3.049 -29.688 6.395 1 66.25 164 LYS B CA 1
ATOM 3664 C C . LYS B 1 164 ? -3.371 -28.734 5.246 1 66.25 164 LYS B C 1
ATOM 3666 O O . LYS B 1 164 ? -2.564 -28.562 4.328 1 66.25 164 LYS B O 1
ATOM 3671 N N . VAL B 1 165 ? -4.504 -28.094 5.324 1 66.69 165 VAL B N 1
ATOM 3672 C CA . VAL B 1 165 ? -4.918 -27.172 4.277 1 66.69 165 VAL B CA 1
ATOM 3673 C C . VAL B 1 165 ? -3.984 -25.953 4.258 1 66.69 165 VAL B C 1
ATOM 3675 O O . VAL B 1 165 ? -3.516 -25.547 3.197 1 66.69 165 VAL B O 1
ATOM 3678 N N . LEU B 1 166 ? -3.711 -25.531 5.457 1 72 166 LEU B N 1
ATOM 3679 C CA . LEU B 1 166 ? -2.832 -24.359 5.566 1 72 166 LEU B CA 1
ATOM 3680 C C . LEU B 1 166 ? -1.426 -24.703 5.082 1 72 166 LEU B C 1
ATOM 3682 O O . LEU B 1 166 ? -0.796 -23.891 4.391 1 72 166 LEU B O 1
ATOM 3686 N N . SER B 1 167 ? -1.142 -25.906 5.355 1 73.81 167 SER B N 1
ATOM 3687 C CA . SER B 1 167 ? 0.19 -26.344 4.949 1 73.81 167 SER B CA 1
ATOM 3688 C C . SER B 1 167 ? 0.281 -26.5 3.436 1 73.81 167 SER B C 1
ATOM 3690 O O . SER B 1 167 ? 1.289 -26.141 2.826 1 73.81 167 SER B O 1
ATOM 3692 N N . THR B 1 168 ? -0.775 -26.984 2.934 1 75.31 168 THR B N 1
ATOM 3693 C CA . THR B 1 168 ? -0.785 -27.188 1.488 1 75.31 168 THR B CA 1
ATOM 3694 C C . THR B 1 168 ? -0.756 -25.844 0.761 1 75.31 168 THR B C 1
ATOM 3696 O O . THR B 1 168 ? -0.021 -25.672 -0.213 1 75.31 168 THR B O 1
ATOM 3699 N N . ASN B 1 169 ? -1.502 -24.891 1.295 1 80.31 169 ASN B N 1
ATOM 3700 C CA . ASN B 1 169 ? -1.515 -23.562 0.679 1 80.31 169 ASN B CA 1
ATOM 3701 C C . ASN B 1 169 ? -0.156 -22.875 0.796 1 80.31 169 ASN B C 1
ATOM 3703 O O . ASN B 1 169 ? 0.328 -22.281 -0.167 1 80.31 169 ASN B O 1
ATOM 3707 N N . LEU B 1 170 ? 0.368 -23 1.916 1 86.19 170 LEU B N 1
ATOM 3708 C CA . LEU B 1 170 ? 1.672 -22.375 2.139 1 86.19 170 LEU B CA 1
ATOM 3709 C C . LEU B 1 170 ? 2.736 -23.031 1.259 1 86.19 170 LEU B C 1
ATOM 3711 O O . LEU B 1 170 ? 3.607 -22.344 0.722 1 86.19 170 LEU B O 1
ATOM 3715 N N . ARG B 1 171 ? 2.621 -24.328 1.065 1 88.19 171 ARG B N 1
ATOM 3716 C CA . ARG B 1 171 ? 3.566 -25.031 0.208 1 88.19 171 ARG B CA 1
ATOM 3717 C C . ARG B 1 171 ? 3.42 -24.594 -1.246 1 88.19 171 ARG B C 1
ATOM 3719 O O . ARG B 1 171 ? 4.414 -24.469 -1.966 1 88.19 171 ARG B O 1
ATOM 3726 N N . GLY B 1 172 ? 2.203 -24.422 -1.623 1 91.5 172 GLY B N 1
ATOM 3727 C CA . GLY B 1 172 ? 1.979 -23.938 -2.977 1 91.5 172 GLY B CA 1
ATOM 3728 C C . GLY B 1 172 ? 2.652 -22.609 -3.254 1 91.5 172 GLY B C 1
ATOM 3729 O O . GLY B 1 172 ? 3.303 -22.438 -4.289 1 91.5 172 GLY B O 1
ATOM 3730 N N . ILE B 1 173 ? 2.52 -21.656 -2.301 1 93.31 173 ILE B N 1
ATOM 3731 C CA . ILE B 1 173 ? 3.184 -20.375 -2.414 1 93.31 173 ILE B CA 1
ATOM 3732 C C . ILE B 1 173 ? 4.695 -20.562 -2.453 1 93.31 173 ILE B C 1
ATOM 3734 O O . ILE B 1 173 ? 5.383 -19.984 -3.295 1 93.31 173 ILE B O 1
ATOM 3738 N N . HIS B 1 174 ? 5.141 -21.406 -1.599 1 93.38 174 HIS B N 1
ATOM 3739 C CA . HIS B 1 174 ? 6.574 -21.641 -1.484 1 93.38 174 HIS B CA 1
ATOM 3740 C C . HIS B 1 174 ? 7.145 -22.203 -2.781 1 93.38 174 HIS B C 1
ATOM 3742 O O . HIS B 1 174 ? 8.164 -21.719 -3.279 1 93.38 174 HIS B O 1
ATOM 3748 N N . PHE B 1 175 ? 6.508 -23.219 -3.404 1 94.62 175 PHE B N 1
ATOM 3749 C CA . PHE B 1 175 ? 7.012 -23.859 -4.613 1 94.62 175 PHE B CA 1
ATOM 3750 C C . PHE B 1 175 ? 7.039 -22.875 -5.777 1 94.62 175 PHE B C 1
ATOM 3752 O O . PHE B 1 175 ? 8.031 -22.797 -6.5 1 94.62 175 PHE B O 1
ATOM 3759 N N . CYS B 1 176 ? 6.027 -22.156 -5.914 1 97.06 176 CYS B N 1
ATOM 3760 C CA . CYS B 1 176 ? 5.98 -21.188 -6.992 1 97.06 176 CYS B CA 1
ATOM 3761 C C . CYS B 1 176 ? 7.023 -20.094 -6.785 1 97.06 176 CYS B C 1
ATOM 3763 O O . CYS B 1 176 ? 7.75 -19.734 -7.715 1 97.06 176 CYS B O 1
ATOM 3765 N N . GLN B 1 177 ? 7.059 -19.578 -5.578 1 98 177 GLN B N 1
ATOM 3766 C CA . GLN B 1 177 ? 7.984 -18.5 -5.273 1 98 177 GLN B CA 1
ATOM 3767 C C . GLN B 1 177 ? 9.43 -18.922 -5.504 1 98 177 GLN B C 1
ATOM 3769 O O . GLN B 1 177 ? 10.25 -18.141 -6 1 98 177 GLN B O 1
ATOM 3774 N N . GLN B 1 178 ? 9.766 -20.156 -5.137 1 97.25 178 GLN B N 1
ATOM 3775 C CA . GLN B 1 178 ? 11.117 -20.656 -5.352 1 97.25 178 GLN B CA 1
ATOM 3776 C C . GLN B 1 178 ? 11.484 -20.641 -6.832 1 97.25 178 GLN B C 1
ATOM 3778 O O . GLN B 1 178 ? 12.578 -20.219 -7.207 1 97.25 178 GLN B O 1
ATOM 3783 N N . GLU B 1 179 ? 10.586 -21.125 -7.625 1 97.69 179 GLU B N 1
ATOM 3784 C CA . GLU B 1 179 ? 10.852 -21.141 -9.062 1 97.69 179 GLU B CA 1
ATOM 3785 C C . GLU B 1 179 ? 10.906 -19.719 -9.617 1 97.69 179 GLU B C 1
ATOM 3787 O O . GLU B 1 179 ? 11.75 -19.422 -10.469 1 97.69 179 GLU B O 1
ATOM 3792 N N . GLU B 1 180 ? 10.031 -18.875 -9.172 1 98.56 180 GLU B N 1
ATOM 3793 C CA . GLU B 1 180 ? 10.031 -17.469 -9.594 1 98.56 180 GLU B CA 1
ATOM 3794 C C . GLU B 1 180 ? 11.359 -16.797 -9.258 1 98.56 180 GLU B C 1
ATOM 3796 O O . GLU B 1 180 ? 11.93 -16.078 -10.086 1 98.56 180 GLU B O 1
ATOM 3801 N N . LEU B 1 181 ? 11.82 -17.031 -8.039 1 98.31 181 LEU B N 1
ATOM 3802 C CA . LEU B 1 181 ? 13.078 -16.453 -7.59 1 98.31 181 LEU B CA 1
ATOM 3803 C C . LEU B 1 181 ? 14.242 -16.984 -8.422 1 98.31 181 LEU B C 1
ATOM 3805 O O . LEU B 1 181 ? 15.156 -16.234 -8.773 1 98.31 181 LEU B O 1
ATOM 3809 N N . HIS B 1 182 ? 14.188 -18.281 -8.758 1 97.81 182 HIS B N 1
ATOM 3810 C CA . HIS B 1 182 ? 15.211 -18.875 -9.609 1 97.81 182 HIS B CA 1
ATOM 3811 C C . HIS B 1 182 ? 15.273 -18.172 -10.961 1 97.81 182 HIS B C 1
ATOM 3813 O O . HIS B 1 182 ? 16.359 -17.859 -11.453 1 97.81 182 HIS B O 1
ATOM 3819 N N . ILE B 1 183 ? 14.195 -17.875 -11.5 1 98.19 183 ILE B N 1
ATOM 3820 C CA . ILE B 1 183 ? 14.094 -17.234 -12.805 1 98.19 183 ILE B CA 1
ATOM 3821 C C . ILE B 1 183 ? 14.562 -15.789 -12.703 1 98.19 183 ILE B C 1
ATOM 3823 O O . ILE B 1 183 ? 15.398 -15.336 -13.492 1 98.19 183 ILE B O 1
ATOM 3827 N N . MET B 1 184 ? 14.055 -15.055 -11.703 1 97.94 184 MET B N 1
ATOM 3828 C CA . MET B 1 184 ? 14.289 -13.617 -11.57 1 97.94 184 MET B CA 1
ATOM 3829 C C . MET B 1 184 ? 15.758 -13.336 -11.266 1 97.94 184 MET B C 1
ATOM 3831 O O . MET B 1 184 ? 16.312 -12.328 -11.711 1 97.94 184 MET B O 1
ATOM 3835 N N . LYS B 1 185 ? 16.375 -14.211 -10.555 1 97.31 185 LYS B N 1
ATOM 3836 C CA . LYS B 1 185 ? 17.781 -14.031 -10.195 1 97.31 185 LYS B CA 1
ATOM 3837 C C . LYS B 1 185 ? 18.672 -13.992 -11.445 1 97.31 185 LYS B C 1
ATOM 3839 O O . LYS B 1 185 ? 19.688 -13.312 -11.461 1 97.31 185 LYS B O 1
ATOM 3844 N N . ASP B 1 186 ? 18.234 -14.633 -12.422 1 96.12 186 ASP B N 1
ATOM 3845 C CA . ASP B 1 186 ? 19.062 -14.766 -13.617 1 96.12 186 ASP B CA 1
ATOM 3846 C C . ASP B 1 186 ? 18.656 -13.758 -14.68 1 96.12 186 ASP B C 1
ATOM 3848 O O . ASP B 1 186 ? 19.281 -13.672 -15.734 1 96.12 186 ASP B O 1
ATOM 3852 N N . GLN B 1 187 ? 17.703 -12.945 -14.406 1 95.5 187 GLN B N 1
ATOM 3853 C CA . GLN B 1 187 ? 17.234 -11.938 -15.352 1 95.5 187 GLN B CA 1
ATOM 3854 C C . GLN B 1 187 ? 18.031 -10.648 -15.234 1 95.5 187 GLN B C 1
ATOM 3856 O O . GLN B 1 187 ? 18.672 -10.406 -14.203 1 95.5 187 GLN B O 1
ATOM 3861 N N . GLU B 1 188 ? 17.984 -9.945 -16.344 1 95.75 188 GLU B N 1
ATOM 3862 C CA . GLU B 1 188 ? 18.609 -8.633 -16.312 1 95.75 188 GLU B CA 1
ATOM 3863 C C . GLU B 1 188 ? 18 -7.746 -15.234 1 95.75 188 GLU B C 1
ATOM 3865 O O . GLU B 1 188 ? 16.781 -7.707 -15.07 1 95.75 188 GLU B O 1
ATOM 3870 N N . ASP B 1 189 ? 18.875 -7.062 -14.469 1 96.06 189 ASP B N 1
ATOM 3871 C CA . ASP B 1 189 ? 18.422 -6.043 -13.523 1 96.06 189 ASP B CA 1
ATOM 3872 C C . ASP B 1 189 ? 18.109 -4.73 -14.242 1 96.06 189 ASP B C 1
ATOM 3874 O O . ASP B 1 189 ? 19.016 -4.074 -14.766 1 96.06 189 ASP B O 1
ATOM 3878 N N . LEU B 1 190 ? 16.938 -4.344 -14.219 1 92.62 190 LEU B N 1
ATOM 3879 C CA . LEU B 1 190 ? 16.531 -3.133 -14.93 1 92.62 190 LEU B CA 1
ATOM 3880 C C . LEU B 1 190 ? 16.688 -1.903 -14.039 1 92.62 190 LEU B C 1
ATOM 3882 O O . LEU B 1 190 ? 16.344 -0.792 -14.445 1 92.62 190 LEU B O 1
ATOM 3886 N N . GLY B 1 191 ? 17.156 -2.104 -12.805 1 90.19 191 GLY B N 1
ATOM 3887 C CA . GLY B 1 191 ? 17.375 -1.007 -11.875 1 90.19 191 GLY B CA 1
ATOM 3888 C C . GLY B 1 191 ? 16.078 -0.448 -11.297 1 90.19 191 GLY B C 1
ATOM 3889 O O . GLY B 1 191 ? 14.992 -0.85 -11.711 1 90.19 191 GLY B O 1
ATOM 3890 N N . PRO B 1 192 ? 16.188 0.411 -10.227 1 84.75 192 PRO B N 1
ATOM 3891 C CA . PRO B 1 192 ? 14.984 1.071 -9.727 1 84.75 192 PRO B CA 1
ATOM 3892 C C . PRO B 1 192 ? 14.305 1.938 -10.781 1 84.75 192 PRO B C 1
ATOM 3894 O O . PRO B 1 192 ? 14.977 2.555 -11.609 1 84.75 192 PRO B O 1
ATOM 3897 N N . PRO B 1 193 ? 13.008 1.867 -10.883 1 87.88 193 PRO B N 1
ATOM 3898 C CA . PRO B 1 193 ? 12.078 1.322 -9.891 1 87.88 193 PRO B CA 1
ATOM 3899 C C . PRO B 1 193 ? 11.625 -0.098 -10.227 1 87.88 193 PRO B C 1
ATOM 3901 O O . PRO B 1 193 ? 10.789 -0.664 -9.516 1 87.88 193 PRO B O 1
ATOM 3904 N N . ARG B 1 194 ? 12.172 -0.847 -11.18 1 89.25 194 ARG B N 1
ATOM 3905 C CA . ARG B 1 194 ? 11.633 -2.117 -11.656 1 89.25 194 ARG B CA 1
ATOM 3906 C C . ARG B 1 194 ? 12.375 -3.295 -11.039 1 89.25 194 ARG B C 1
ATOM 3908 O O . ARG B 1 194 ? 11.758 -4.25 -10.57 1 89.25 194 ARG B O 1
ATOM 3915 N N . GLY B 1 195 ? 13.719 -3.184 -11.086 1 93.25 195 GLY B N 1
ATOM 3916 C CA . GLY B 1 195 ? 14.539 -4.27 -10.578 1 93.25 195 GLY B CA 1
ATOM 3917 C C . GLY B 1 195 ? 14.469 -5.523 -11.43 1 93.25 195 GLY B C 1
ATOM 3918 O O . GLY B 1 195 ? 14.266 -5.438 -12.648 1 93.25 195 GLY B O 1
ATOM 3919 N N . ARG B 1 196 ? 14.742 -6.703 -10.82 1 96.38 196 ARG B N 1
ATOM 3920 C CA . ARG B 1 196 ? 14.766 -7.977 -11.531 1 96.38 196 ARG B CA 1
ATOM 3921 C C . ARG B 1 196 ? 13.391 -8.641 -11.508 1 96.38 196 ARG B C 1
ATOM 3923 O O . ARG B 1 196 ? 13.133 -9.555 -12.297 1 96.38 196 ARG B O 1
ATOM 3930 N N . GLY B 1 197 ? 12.555 -8.188 -10.555 1 96.31 197 GLY B N 1
ATOM 3931 C CA . GLY B 1 197 ? 11.234 -8.797 -10.453 1 96.31 197 GLY B CA 1
ATOM 3932 C C . GLY B 1 197 ? 10.516 -8.445 -9.164 1 96.31 197 GLY B C 1
ATOM 3933 O O . GLY B 1 197 ? 11.117 -7.887 -8.242 1 96.31 197 GLY B O 1
ATOM 3934 N N . SER B 1 198 ? 9.211 -8.672 -9.141 1 96.94 198 SER B N 1
ATOM 3935 C CA . SER B 1 198 ? 8.328 -8.422 -8.008 1 96.94 198 SER B CA 1
ATOM 3936 C C . SER B 1 198 ? 7.379 -9.586 -7.766 1 96.94 198 SER B C 1
ATOM 3938 O O . SER B 1 198 ? 6.703 -10.039 -8.688 1 96.94 198 SER B O 1
ATOM 3940 N N . ILE B 1 199 ? 7.414 -10.117 -6.586 1 98.25 199 ILE B N 1
ATOM 3941 C CA . ILE B 1 199 ? 6.551 -11.234 -6.207 1 98.25 199 ILE B CA 1
ATOM 3942 C C . ILE B 1 199 ? 5.543 -10.773 -5.156 1 98.25 199 ILE B C 1
ATOM 3944 O O . ILE B 1 199 ? 5.906 -10.086 -4.199 1 98.25 199 ILE B O 1
ATOM 3948 N N . ILE B 1 200 ? 4.285 -11.055 -5.363 1 97.94 200 ILE B N 1
ATOM 3949 C CA . ILE B 1 200 ? 3.225 -10.75 -4.41 1 97.94 200 ILE B CA 1
ATOM 3950 C C . ILE B 1 200 ? 2.561 -12.047 -3.945 1 97.94 200 ILE B C 1
ATOM 3952 O O . ILE B 1 200 ? 1.977 -12.773 -4.75 1 97.94 200 ILE B O 1
ATOM 3956 N N . ASN B 1 201 ? 2.619 -12.367 -2.666 1 96.81 201 ASN B N 1
ATOM 3957 C CA . ASN B 1 201 ? 1.94 -13.5 -2.045 1 96.81 201 ASN B CA 1
ATOM 3958 C C . ASN B 1 201 ? 0.618 -13.078 -1.409 1 96.81 201 ASN B C 1
ATOM 3960 O O . ASN B 1 201 ? 0.594 -12.219 -0.529 1 96.81 201 ASN B O 1
ATOM 3964 N N . VAL B 1 202 ? -0.449 -13.609 -1.887 1 93.94 202 VAL B N 1
ATOM 3965 C CA . VAL B 1 202 ? -1.761 -13.297 -1.326 1 93.94 202 VAL B CA 1
ATOM 3966 C C . VAL B 1 202 ? -2.104 -14.305 -0.228 1 93.94 202 VAL B C 1
ATOM 3968 O O . VAL B 1 202 ? -2.174 -15.508 -0.479 1 93.94 202 VAL B O 1
ATOM 3971 N N . SER B 1 203 ? -2.242 -13.719 0.972 1 87.31 203 SER B N 1
ATOM 3972 C CA . SER B 1 203 ? -2.635 -14.578 2.086 1 87.31 203 SER B CA 1
ATOM 3973 C C . SER B 1 203 ? -4.141 -14.805 2.098 1 87.31 203 SER B C 1
ATOM 3975 O O . SER B 1 203 ? -4.914 -13.898 2.406 1 87.31 203 SER B O 1
ATOM 3977 N N . SER B 1 204 ? -4.742 -15.656 1.291 1 65.12 204 SER B N 1
ATOM 3978 C CA . SER B 1 204 ? -6.18 -15.773 1.077 1 65.12 204 SER B CA 1
ATOM 3979 C C . SER B 1 204 ? -6.812 -16.75 2.07 1 65.12 204 SER B C 1
ATOM 3981 O O . SER B 1 204 ? -6.555 -17.953 2.016 1 65.12 204 SER B O 1
ATOM 3983 N N . LEU B 1 205 ? -6.902 -16.625 3.326 1 53.56 205 LEU B N 1
ATOM 3984 C CA . LEU B 1 205 ? -7.594 -17.641 4.098 1 53.56 205 LEU B CA 1
ATOM 3985 C C . LEU B 1 205 ? -9.094 -17.375 4.141 1 53.56 205 LEU B C 1
ATOM 3987 O O . LEU B 1 205 ? -9.898 -18.312 4.234 1 53.56 205 LEU B O 1
ATOM 3991 N N . HIS B 1 206 ? -9.445 -16.031 4.262 1 49.06 206 HIS B N 1
ATOM 3992 C CA . HIS B 1 206 ? -10.789 -15.859 4.789 1 49.06 206 HIS B CA 1
ATOM 3993 C C . HIS B 1 206 ? -11.836 -16.406 3.83 1 49.06 206 HIS B C 1
ATOM 3995 O O . HIS B 1 206 ? -12.898 -16.875 4.262 1 49.06 206 HIS B O 1
ATOM 4001 N N . GLY B 1 207 ? -11.602 -16.25 2.604 1 45.25 207 GLY B N 1
ATOM 4002 C CA . GLY B 1 207 ? -12.633 -16.922 1.831 1 45.25 207 GLY B CA 1
ATOM 4003 C C . GLY B 1 207 ? -12.695 -18.422 2.086 1 45.25 207 GLY B C 1
ATOM 4004 O O . GLY B 1 207 ? -13.758 -19.031 1.961 1 45.25 207 GLY B O 1
ATOM 4005 N N . LEU B 1 208 ? -11.484 -18.953 2.398 1 43.25 208 LEU B N 1
ATOM 4006 C CA . LEU B 1 208 ? -11.406 -20.391 2.578 1 43.25 208 LEU B CA 1
ATOM 4007 C C . LEU B 1 208 ? -12 -20.812 3.922 1 43.25 208 LEU B C 1
ATOM 4009 O O . LEU B 1 208 ? -12.641 -21.859 4.027 1 43.25 208 LEU B O 1
ATOM 4013 N N . ILE B 1 209 ? -11.68 -19.969 4.914 1 42.84 209 ILE B N 1
ATOM 4014 C CA . ILE B 1 209 ? -11.945 -20.406 6.281 1 42.84 209 ILE B CA 1
ATOM 4015 C C . ILE B 1 209 ? -13.438 -20.297 6.578 1 42.84 209 ILE B C 1
ATOM 4017 O O . ILE B 1 209 ? -14 -21.125 7.305 1 42.84 209 ILE B O 1
ATOM 4021 N N . LYS B 1 210 ? -14.016 -19.125 6.027 1 43.84 210 LYS B N 1
ATOM 4022 C CA . LYS B 1 210 ? -15.383 -18.953 6.512 1 43.84 210 LYS B CA 1
ATOM 4023 C C . LYS B 1 210 ? -16.234 -20.172 6.191 1 43.84 210 LYS B C 1
ATOM 4025 O O . LYS B 1 210 ? -17.219 -20.438 6.883 1 43.84 210 LYS B O 1
ATOM 4030 N N . LEU B 1 211 ? -15.805 -20.859 5.078 1 42.12 211 LEU B N 1
ATOM 4031 C CA . LEU B 1 211 ? -16.734 -21.938 4.734 1 42.12 211 LEU B CA 1
ATOM 4032 C C . LEU B 1 211 ? -16.688 -23.047 5.777 1 42.12 211 LEU B C 1
ATOM 4034 O O . LEU B 1 211 ? -17.625 -23.844 5.879 1 42.12 211 LEU B O 1
ATOM 4038 N N . LEU B 1 212 ? -15.625 -23.078 6.457 1 40.44 212 LEU B N 1
ATOM 4039 C CA . LEU B 1 212 ? -15.508 -24.375 7.113 1 40.44 212 LEU B CA 1
ATOM 4040 C C . LEU B 1 212 ? -15.727 -24.234 8.617 1 40.44 212 LEU B C 1
ATOM 4042 O O . LEU B 1 212 ? -16.078 -25.219 9.289 1 40.44 212 LEU B O 1
ATOM 4046 N N . TYR B 1 213 ? -15.234 -23.109 9.219 1 45.28 213 TYR B N 1
ATOM 4047 C CA . TYR B 1 213 ? -15.094 -23.203 10.664 1 45.28 213 TYR B CA 1
ATOM 4048 C C . TYR B 1 213 ? -15.805 -22.047 11.359 1 45.28 213 TYR B C 1
ATOM 4050 O O . TYR B 1 213 ? -16.109 -21.031 10.727 1 45.28 213 TYR B O 1
ATOM 4058 N N . SER B 1 214 ? -16.266 -22.438 12.664 1 47 214 SER B N 1
ATOM 4059 C CA . SER B 1 214 ? -16.75 -21.391 13.57 1 47 214 SER B CA 1
ATOM 4060 C C . SER B 1 214 ? -15.836 -20.172 13.547 1 47 214 SER B C 1
ATOM 4062 O O . SER B 1 214 ? -14.633 -20.297 13.273 1 47 214 SER B O 1
ATOM 4064 N N . ILE B 1 215 ? -16.344 -18.953 13.516 1 47.59 215 ILE B N 1
ATOM 4065 C CA . ILE B 1 215 ? -15.781 -17.625 13.328 1 47.59 215 ILE B CA 1
ATOM 4066 C C . ILE B 1 215 ? -14.516 -17.469 14.164 1 47.59 215 ILE B C 1
ATOM 4068 O O . ILE B 1 215 ? -13.523 -16.906 13.703 1 47.59 215 ILE B O 1
ATOM 4072 N N . GLN B 1 216 ? -14.578 -17.984 15.477 1 49.88 216 GLN B N 1
ATOM 4073 C CA . GLN B 1 216 ? -13.43 -17.75 16.344 1 49.88 216 GLN B CA 1
ATOM 4074 C C . GLN B 1 216 ? -12.188 -18.453 15.82 1 49.88 216 GLN B C 1
ATOM 4076 O O . GLN B 1 216 ? -11.086 -17.891 15.828 1 49.88 216 GLN B O 1
ATOM 4081 N N . TYR B 1 217 ? -12.375 -19.672 15.445 1 49.91 217 TYR B N 1
ATOM 4082 C CA . TYR B 1 217 ? -11.258 -20.453 14.938 1 49.91 217 TYR B CA 1
ATOM 4083 C C . TYR B 1 217 ? -10.766 -19.891 13.602 1 49.91 217 TYR B C 1
ATOM 4085 O O . TYR B 1 217 ? -9.57 -19.906 13.328 1 49.91 217 TYR B O 1
ATOM 4093 N N . THR B 1 218 ? -11.75 -19.125 13.102 1 60.34 218 THR B N 1
ATOM 4094 C CA . THR B 1 218 ? -11.43 -18.641 11.766 1 60.34 218 THR B CA 1
ATOM 4095 C C . THR B 1 218 ? -10.5 -17.438 11.836 1 60.34 218 THR B C 1
ATOM 4097 O O . THR B 1 218 ? -9.547 -17.328 11.055 1 60.34 218 THR B O 1
ATOM 4100 N N . ALA B 1 219 ? -10.727 -16.688 12.945 1 63.78 219 ALA B N 1
ATOM 4101 C CA . ALA B 1 219 ? -9.906 -15.492 13.047 1 63.78 219 ALA B CA 1
ATOM 4102 C C . ALA B 1 219 ? -8.469 -15.836 13.406 1 63.78 219 ALA B C 1
ATOM 4104 O O . ALA B 1 219 ? -7.527 -15.297 12.82 1 63.78 219 ALA B O 1
ATOM 4105 N N . SER B 1 220 ? -8.344 -16.766 14.336 1 67.62 220 SER B N 1
ATOM 4106 C CA . SER B 1 220 ? -7.012 -17.172 14.766 1 67.62 220 SER B CA 1
ATOM 4107 C C . SER B 1 220 ? -6.262 -17.875 13.648 1 67.62 220 SER B C 1
ATOM 4109 O O . SER B 1 220 ? -5.066 -17.641 13.445 1 67.62 220 SER B O 1
ATOM 4111 N N . ALA B 1 221 ? -6.988 -18.688 12.938 1 69 221 ALA B N 1
ATOM 4112 C CA . ALA B 1 221 ? -6.367 -19.406 11.836 1 69 221 ALA B CA 1
ATOM 4113 C C . ALA B 1 221 ? -5.953 -18.469 10.711 1 69 221 ALA B C 1
ATOM 4115 O O . ALA B 1 221 ? -4.879 -18.625 10.125 1 69 221 ALA B O 1
ATOM 4116 N N . ALA B 1 222 ? -6.777 -17.531 10.516 1 72.62 222 ALA B N 1
ATOM 4117 C CA . ALA B 1 222 ? -6.473 -16.547 9.484 1 72.62 222 ALA B CA 1
ATOM 4118 C C . ALA B 1 222 ? -5.242 -15.727 9.852 1 72.62 222 ALA B C 1
ATOM 4120 O O . ALA B 1 222 ? -4.375 -15.484 9.016 1 72.62 222 ALA B O 1
ATOM 4121 N N . ALA B 1 223 ? -5.215 -15.359 11.094 1 75.69 223 ALA B N 1
ATOM 4122 C CA . ALA B 1 223 ? -4.074 -14.578 11.57 1 75.69 223 ALA B CA 1
ATOM 4123 C C . ALA B 1 223 ? -2.781 -15.383 11.477 1 75.69 223 ALA B C 1
ATOM 4125 O O . ALA B 1 223 ? -1.737 -14.852 11.094 1 75.69 223 ALA B O 1
ATOM 4126 N N . LYS B 1 224 ? -2.869 -16.594 11.82 1 78.19 224 LYS B N 1
ATOM 4127 C CA . LYS B 1 224 ? -1.693 -17.469 11.742 1 78.19 224 LYS B CA 1
ATOM 4128 C C . LYS B 1 224 ? -1.241 -17.641 10.289 1 78.19 224 LYS B C 1
ATOM 4130 O O . LYS B 1 224 ? -0.042 -17.625 10.008 1 78.19 224 LYS B O 1
ATOM 4135 N N . TYR B 1 225 ? -2.164 -17.891 9.477 1 83.19 225 TYR B N 1
ATOM 4136 C CA . TYR B 1 225 ? -1.815 -18.062 8.07 1 83.19 225 TYR B CA 1
ATOM 4137 C C . TYR B 1 225 ? -1.186 -16.797 7.504 1 83.19 225 TYR B C 1
ATOM 4139 O O . TYR B 1 225 ? -0.19 -16.859 6.777 1 83.19 225 TYR B O 1
ATOM 4147 N N . ASP B 1 226 ? -1.758 -15.656 7.84 1 84.62 226 ASP B N 1
ATOM 4148 C CA . ASP B 1 226 ? -1.154 -14.391 7.426 1 84.62 226 ASP B CA 1
ATOM 4149 C C . ASP B 1 226 ? 0.286 -14.281 7.922 1 84.62 226 ASP B C 1
ATOM 4151 O O . ASP B 1 226 ? 1.181 -13.898 7.164 1 84.62 226 ASP B O 1
ATOM 4155 N N . ALA B 1 227 ? 0.426 -14.656 9.125 1 86.5 227 ALA B N 1
ATOM 4156 C CA . ALA B 1 227 ? 1.766 -14.602 9.703 1 86.5 227 ALA B CA 1
ATOM 4157 C C . ALA B 1 227 ? 2.727 -15.516 8.953 1 86.5 227 ALA B C 1
ATOM 4159 O O . ALA B 1 227 ? 3.883 -15.156 8.719 1 86.5 227 ALA B O 1
ATOM 4160 N N . ASP B 1 228 ? 2.26 -16.656 8.594 1 87.94 228 ASP B N 1
ATOM 4161 C CA . ASP B 1 228 ? 3.096 -17.609 7.867 1 87.94 228 ASP B CA 1
ATOM 4162 C C . ASP B 1 228 ? 3.457 -17.078 6.484 1 87.94 228 ASP B C 1
ATOM 4164 O O . ASP B 1 228 ? 4.609 -17.172 6.055 1 87.94 228 ASP B O 1
ATOM 4168 N N . VAL B 1 229 ? 2.527 -16.547 5.824 1 92.5 229 VAL B N 1
ATOM 4169 C CA . VAL B 1 229 ? 2.766 -16 4.492 1 92.5 229 VAL B CA 1
ATOM 4170 C C . VAL B 1 229 ? 3.732 -14.82 4.586 1 92.5 229 VAL B C 1
ATOM 4172 O O . VAL B 1 229 ? 4.672 -14.719 3.795 1 92.5 229 VAL B O 1
ATOM 4175 N N . ILE B 1 230 ? 3.521 -13.945 5.578 1 93.25 230 ILE B N 1
ATOM 4176 C CA . ILE B 1 230 ? 4.426 -12.82 5.793 1 93.25 230 ILE B CA 1
ATOM 4177 C C . ILE B 1 230 ? 5.816 -13.336 6.152 1 93.25 230 ILE B C 1
ATOM 4179 O O . ILE B 1 230 ? 6.824 -12.781 5.711 1 93.25 230 ILE B O 1
ATOM 4183 N N . GLY B 1 231 ? 5.84 -14.406 6.922 1 91.94 231 GLY B N 1
ATOM 4184 C CA . GLY B 1 231 ? 7.109 -15 7.301 1 91.94 231 GLY B CA 1
ATOM 4185 C C . GLY B 1 231 ? 7.938 -15.453 6.113 1 91.94 231 GLY B C 1
ATOM 4186 O O . GLY B 1 231 ? 9.117 -15.125 6.012 1 91.94 231 GLY B O 1
ATOM 4187 N N . ILE B 1 232 ? 7.336 -16.203 5.215 1 92.88 232 ILE B N 1
ATOM 4188 C CA . ILE B 1 232 ? 8.055 -16.688 4.043 1 92.88 232 ILE B CA 1
ATOM 4189 C C . ILE B 1 232 ? 8.445 -15.516 3.154 1 92.88 232 ILE B C 1
ATOM 4191 O O . ILE B 1 232 ? 9.531 -15.508 2.564 1 92.88 232 ILE B O 1
ATOM 4195 N N . THR B 1 233 ? 7.605 -14.523 3.062 1 96.56 233 THR B N 1
ATOM 4196 C CA . THR B 1 233 ? 7.863 -13.312 2.295 1 96.56 233 THR B CA 1
ATOM 4197 C C . THR B 1 233 ? 9.102 -12.594 2.82 1 96.56 233 THR B C 1
ATOM 4199 O O . THR B 1 233 ? 10.016 -12.281 2.057 1 96.56 233 THR B O 1
ATOM 4202 N N . ARG B 1 234 ? 9.125 -12.414 4.125 1 95.62 234 ARG B N 1
ATOM 4203 C CA . ARG B 1 234 ? 10.227 -11.719 4.77 1 95.62 234 ARG B CA 1
ATOM 4204 C C . ARG B 1 234 ? 11.523 -12.508 4.637 1 95.62 234 ARG B C 1
ATOM 4206 O O . ARG B 1 234 ? 12.57 -11.945 4.312 1 95.62 234 ARG B O 1
ATOM 4213 N N . ALA B 1 235 ? 11.445 -13.773 4.879 1 94.69 235 ALA B N 1
ATOM 4214 C CA . ALA B 1 235 ? 12.625 -14.633 4.824 1 94.69 235 ALA B CA 1
ATOM 4215 C C . ALA B 1 235 ? 13.281 -14.586 3.445 1 94.69 235 ALA B C 1
ATOM 4217 O O . ALA B 1 235 ? 14.492 -14.422 3.33 1 94.69 235 ALA B O 1
ATOM 4218 N N . ASP B 1 236 ? 12.516 -14.664 2.473 1 96.12 236 ASP B N 1
ATOM 4219 C CA . ASP B 1 236 ? 13.07 -14.688 1.121 1 96.12 236 ASP B CA 1
ATOM 4220 C C . ASP B 1 236 ? 13.539 -13.305 0.693 1 96.12 236 ASP B C 1
ATOM 4222 O O . ASP B 1 236 ? 14.508 -13.172 -0.051 1 96.12 236 ASP B O 1
ATOM 4226 N N . ALA B 1 237 ? 12.836 -12.227 1.132 1 96.69 237 ALA B N 1
ATOM 4227 C CA . ALA B 1 237 ? 13.32 -10.875 0.858 1 96.69 237 ALA B CA 1
ATOM 4228 C C . ALA B 1 237 ? 14.719 -10.672 1.426 1 96.69 237 ALA B C 1
ATOM 4230 O O . ALA B 1 237 ? 15.578 -10.07 0.773 1 96.69 237 ALA B O 1
ATOM 4231 N N . VAL B 1 238 ? 14.906 -11.211 2.627 1 95 238 VAL B N 1
ATOM 4232 C CA . VAL B 1 238 ? 16.203 -11.07 3.287 1 95 238 VAL B CA 1
ATOM 4233 C C . VAL B 1 238 ? 17.234 -11.953 2.596 1 95 238 VAL B C 1
ATOM 4235 O O . VAL B 1 238 ? 18.344 -11.5 2.283 1 95 238 VAL B O 1
ATOM 4238 N N . SER B 1 239 ? 16.859 -13.164 2.301 1 95.44 239 SER B N 1
ATOM 4239 C CA . SER B 1 239 ? 17.797 -14.117 1.71 1 95.44 239 SER B CA 1
ATOM 4240 C C . SER B 1 239 ? 18.219 -13.688 0.305 1 95.44 239 SER B C 1
ATOM 4242 O O . SER B 1 239 ? 19.25 -14.117 -0.199 1 95.44 239 SER B O 1
ATOM 4244 N N . HIS B 1 240 ? 17.438 -12.867 -0.252 1 96.56 240 HIS B N 1
ATOM 4245 C CA . HIS B 1 240 ? 17.75 -12.414 -1.602 1 96.56 240 HIS B CA 1
ATOM 4246 C C . HIS B 1 240 ? 18.125 -10.938 -1.61 1 96.56 240 HIS B C 1
ATOM 4248 O O . HIS B 1 240 ? 17.938 -10.25 -2.615 1 96.56 240 HIS B O 1
ATOM 4254 N N . SER B 1 241 ? 18.641 -10.5 -0.472 1 94.56 241 SER B N 1
ATOM 4255 C CA . SER B 1 241 ? 19.141 -9.133 -0.359 1 94.56 241 SER B CA 1
ATOM 4256 C C . SER B 1 241 ? 20.141 -8.812 -1.463 1 94.56 241 SER B C 1
ATOM 4258 O O . SER B 1 241 ? 21 -9.641 -1.78 1 94.56 241 SER B O 1
ATOM 4260 N N . GLY B 1 242 ? 19.953 -7.652 -2.107 1 94.5 242 GLY B N 1
ATOM 4261 C CA . GLY B 1 242 ? 20.906 -7.184 -3.102 1 94.5 242 GLY B CA 1
ATOM 4262 C C . GLY B 1 242 ? 20.562 -7.641 -4.508 1 94.5 242 GLY B C 1
ATOM 4263 O O . GLY B 1 242 ? 21.188 -7.191 -5.477 1 94.5 242 GLY B O 1
ATOM 4264 N N . PHE B 1 243 ? 19.609 -8.523 -4.676 1 96.31 243 PHE B N 1
ATOM 4265 C CA . PHE B 1 243 ? 19.281 -9.039 -6 1 96.31 243 PHE B CA 1
ATOM 4266 C C . PHE B 1 243 ? 18.281 -8.125 -6.699 1 96.31 243 PHE B C 1
ATOM 4268 O O . PHE B 1 243 ? 17.953 -8.344 -7.863 1 96.31 243 PHE B O 1
ATOM 4275 N N . ASN B 1 244 ? 17.797 -7.09 -5.949 1 96.31 244 ASN B N 1
ATOM 4276 C CA . ASN B 1 244 ? 16.812 -6.16 -6.477 1 96.31 244 ASN B CA 1
ATOM 4277 C C . ASN B 1 244 ? 15.547 -6.891 -6.938 1 96.31 244 ASN B C 1
ATOM 4279 O O . ASN B 1 244 ? 15.031 -6.625 -8.023 1 96.31 244 ASN B O 1
ATOM 4283 N N . ILE B 1 245 ? 15.172 -7.906 -6.238 1 97.19 245 ILE B N 1
ATOM 4284 C CA . ILE B 1 245 ? 13.883 -8.578 -6.297 1 97.19 245 ILE B CA 1
ATOM 4285 C C . ILE B 1 245 ? 13.039 -8.18 -5.09 1 97.19 245 ILE B C 1
ATOM 4287 O O . ILE B 1 245 ? 13.516 -8.211 -3.955 1 97.19 245 ILE B O 1
ATOM 4291 N N . ARG B 1 246 ? 11.867 -7.719 -5.363 1 97.12 246 ARG B N 1
ATOM 4292 C CA . ARG B 1 246 ? 10.977 -7.344 -4.27 1 97.12 246 ARG B CA 1
ATOM 4293 C C . ARG B 1 246 ? 9.93 -8.422 -4.02 1 97.12 246 ARG B C 1
ATOM 4295 O O . ARG B 1 246 ? 9.312 -8.93 -4.957 1 97.12 246 ARG B O 1
ATOM 4302 N N . ILE B 1 247 ? 9.766 -8.828 -2.82 1 98 247 ILE B N 1
ATOM 4303 C CA . ILE B 1 247 ? 8.781 -9.828 -2.402 1 98 247 ILE B CA 1
ATOM 4304 C C . ILE B 1 247 ? 7.867 -9.234 -1.332 1 98 247 ILE B C 1
ATOM 4306 O O . ILE B 1 247 ? 8.344 -8.703 -0.326 1 98 247 ILE B O 1
ATOM 4310 N N . LYS B 1 248 ? 6.582 -9.242 -1.587 1 97.62 248 LYS B N 1
ATOM 4311 C CA . LYS B 1 248 ? 5.582 -8.664 -0.688 1 97.62 248 LYS B CA 1
ATOM 4312 C C . LYS B 1 248 ? 4.41 -9.617 -0.488 1 97.62 248 LYS B C 1
ATOM 4314 O O . LYS B 1 248 ? 4.242 -10.57 -1.249 1 97.62 248 LYS B O 1
ATOM 4319 N N . ALA B 1 249 ? 3.684 -9.336 0.54 1 96.31 249 ALA B N 1
ATOM 4320 C CA . ALA B 1 249 ? 2.449 -10.07 0.811 1 96.31 249 ALA B CA 1
ATOM 4321 C C . ALA B 1 249 ? 1.255 -9.125 0.889 1 96.31 249 ALA B C 1
ATOM 4323 O O . ALA B 1 249 ? 1.419 -7.926 1.117 1 96.31 249 ALA B O 1
ATOM 4324 N N . ILE B 1 250 ? 0.164 -9.602 0.6 1 95.56 250 ILE B N 1
ATOM 4325 C CA . ILE B 1 250 ? -1.093 -8.898 0.851 1 95.56 250 ILE B CA 1
ATOM 4326 C C . ILE B 1 250 ? -1.993 -9.766 1.733 1 95.56 250 ILE B C 1
ATOM 4328 O O . ILE B 1 250 ? -2.113 -10.969 1.518 1 95.56 250 ILE B O 1
ATOM 4332 N N . CYS B 1 251 ? -2.57 -9.172 2.723 1 91.5 251 CYS B N 1
ATOM 4333 C CA . CYS B 1 251 ? -3.398 -9.852 3.711 1 91.5 251 CYS B CA 1
ATOM 4334 C C . CYS B 1 251 ? -4.832 -9.328 3.676 1 91.5 251 CYS B C 1
ATOM 4336 O O . CYS B 1 251 ? -5.145 -8.32 4.305 1 91.5 251 CYS B O 1
ATOM 4338 N N . PRO B 1 252 ? -5.68 -10.109 3.023 1 89.25 252 PRO B N 1
ATOM 4339 C CA . PRO B 1 252 ? -7.082 -9.695 2.939 1 89.25 252 PRO B CA 1
ATOM 4340 C C . PRO B 1 252 ? -7.844 -9.922 4.246 1 89.25 252 PRO B C 1
ATOM 4342 O O . PRO B 1 252 ? -7.406 -10.703 5.094 1 89.25 252 PRO B O 1
ATOM 4345 N N . GLY B 1 253 ? -8.914 -9.039 4.387 1 82.06 253 GLY B N 1
ATOM 4346 C CA . GLY B 1 253 ? -9.898 -9.367 5.406 1 82.06 253 GLY B CA 1
ATOM 4347 C C . GLY B 1 253 ? -10.984 -10.305 4.914 1 82.06 253 GLY B C 1
ATOM 4348 O O . GLY B 1 253 ? -10.742 -11.125 4.027 1 82.06 253 GLY B O 1
ATOM 4349 N N . TYR B 1 254 ? -12.078 -10.289 5.57 1 75 254 TYR B N 1
ATOM 4350 C CA . TYR B 1 254 ? -13.234 -11.031 5.086 1 75 254 TYR B CA 1
ATOM 4351 C C . TYR B 1 254 ? -13.781 -10.414 3.807 1 75 254 TYR B C 1
ATOM 4353 O O . TYR B 1 254 ? -14.117 -9.227 3.775 1 75 254 TYR B O 1
ATOM 4361 N N . ILE B 1 255 ? -13.742 -11.211 2.795 1 74.44 255 ILE B N 1
ATOM 4362 C CA . ILE B 1 255 ? -14.086 -10.703 1.472 1 74.44 255 ILE B CA 1
ATOM 4363 C C . ILE B 1 255 ? -15.391 -11.352 0.996 1 74.44 255 ILE B C 1
ATOM 4365 O O . ILE B 1 255 ? -15.602 -12.555 1.189 1 74.44 255 ILE B O 1
ATOM 4369 N N . GLU B 1 256 ? -16.203 -10.508 0.455 1 68.62 256 GLU B N 1
ATOM 4370 C CA . GLU B 1 256 ? -17.406 -11.031 -0.192 1 68.62 256 GLU B CA 1
ATOM 4371 C C . GLU B 1 256 ? -17.047 -11.805 -1.457 1 68.62 256 GLU B C 1
ATOM 4373 O O . GLU B 1 256 ? -16.594 -11.227 -2.445 1 68.62 256 GLU B O 1
ATOM 4378 N N . THR B 1 257 ? -16.938 -13.125 -1.391 1 59.72 257 THR B N 1
ATOM 4379 C CA . THR B 1 257 ? -16.656 -14 -2.527 1 59.72 257 THR B CA 1
ATOM 4380 C C . THR B 1 257 ? -17.781 -15.008 -2.719 1 59.72 257 THR B C 1
ATOM 4382 O O . THR B 1 257 ? -18.641 -15.164 -1.846 1 59.72 257 THR B O 1
ATOM 4385 N N . PR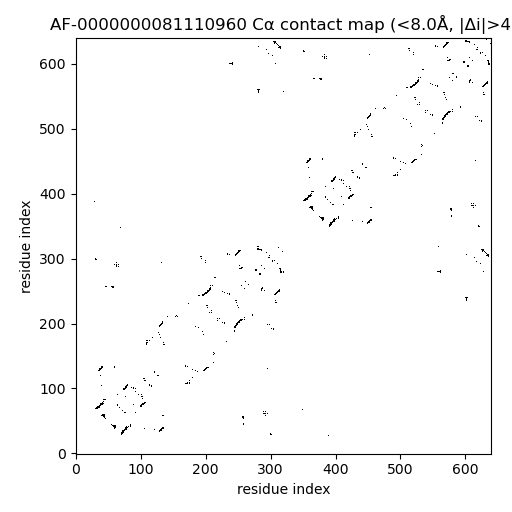O B 1 258 ? -17.953 -15.469 -3.975 1 52.41 258 PRO B N 1
ATOM 4386 C CA . PRO B 1 258 ? -18.953 -16.516 -4.152 1 52.41 258 PRO B CA 1
ATOM 4387 C C . PRO B 1 258 ? -18.953 -17.531 -3.023 1 52.41 258 PRO B C 1
ATOM 4389 O O . PRO B 1 258 ? -20.016 -18.047 -2.648 1 52.41 258 PRO B O 1
ATOM 4392 N N . THR B 1 259 ? -17.859 -17.688 -2.502 1 47.56 259 THR B N 1
ATOM 4393 C CA . THR B 1 259 ? -17.734 -18.672 -1.432 1 47.56 259 THR B CA 1
ATOM 4394 C C . THR B 1 259 ? -18.391 -18.172 -0.152 1 47.56 259 THR B C 1
ATOM 4396 O O . THR B 1 259 ? -18.984 -18.953 0.598 1 47.56 259 THR B O 1
ATOM 4399 N N . THR B 1 260 ? -18.312 -16.844 0.044 1 48.38 260 THR B N 1
ATOM 4400 C CA . THR B 1 260 ? -18.875 -16.266 1.263 1 48.38 260 THR B CA 1
ATOM 4401 C C . THR B 1 260 ? -20.344 -15.945 1.079 1 48.38 260 THR B C 1
ATOM 4403 O O . THR B 1 260 ? -21.109 -15.906 2.051 1 48.38 260 THR B O 1
ATOM 4406 N N . GLY B 1 261 ? -20.828 -15.617 -0.199 1 44.38 261 GLY B N 1
ATOM 4407 C CA . GLY B 1 261 ? -22.203 -15.242 -0.478 1 44.38 261 GLY B CA 1
ATOM 4408 C C . GLY B 1 261 ? -23.141 -16.438 -0.595 1 44.38 261 GLY B C 1
ATOM 4409 O O . GLY B 1 261 ? -24.344 -16.266 -0.807 1 44.38 261 GLY B O 1
ATOM 4410 N N . SER B 1 262 ? -22.656 -17.656 -0.883 1 39.44 262 SER B N 1
ATOM 4411 C CA . SER B 1 262 ? -23.641 -18.719 -1.08 1 39.44 262 SER B CA 1
ATOM 4412 C C . SER B 1 262 ? -24.594 -18.812 0.109 1 39.44 262 SER B C 1
ATOM 4414 O O . SER B 1 262 ? -24.172 -18.641 1.257 1 39.44 262 SER B O 1
ATOM 4416 N N . SER B 1 263 ? -25.891 -18.672 -0.229 1 35.81 263 SER B N 1
ATOM 4417 C CA . SER B 1 263 ? -27.125 -18.734 0.545 1 35.81 263 SER B CA 1
ATOM 4418 C C . SER B 1 263 ? -27.047 -19.797 1.637 1 35.81 263 SER B C 1
ATOM 4420 O O . SER B 1 263 ? -27.828 -19.766 2.594 1 35.81 263 SER B O 1
ATOM 4422 N N . ALA B 1 264 ? -26.625 -21.062 1.205 1 34.28 264 ALA B N 1
ATOM 4423 C CA . ALA B 1 264 ? -26.891 -22.094 2.213 1 34.28 264 ALA B CA 1
ATOM 4424 C C . ALA B 1 264 ? -26.281 -21.703 3.559 1 34.28 264 ALA B C 1
ATOM 4426 O O . ALA B 1 264 ? -26.906 -21.875 4.605 1 34.28 264 ALA B O 1
ATOM 4427 N N . GLN B 1 265 ? -25.062 -21.453 3.496 1 36.22 265 GLN B N 1
ATOM 4428 C CA . GLN B 1 265 ? -24.469 -21.125 4.785 1 36.22 265 GLN B CA 1
ATOM 4429 C C . GLN B 1 265 ? -24.719 -19.672 5.168 1 36.22 265 GLN B C 1
ATOM 4431 O O . GLN B 1 265 ? -24.25 -19.203 6.207 1 36.22 265 GLN B O 1
ATOM 4436 N N . SER B 1 266 ? -25.188 -18.906 4.34 1 35.94 266 SER B N 1
ATOM 4437 C CA . SER B 1 266 ? -25.766 -17.641 4.75 1 35.94 266 SER B CA 1
ATOM 4438 C C . SER B 1 266 ? -26.844 -17.828 5.801 1 35.94 266 SER B C 1
ATOM 4440 O O . SER B 1 266 ? -27.125 -16.922 6.59 1 35.94 266 SER B O 1
ATOM 4442 N N . GLN B 1 267 ? -27.641 -18.891 5.617 1 33.25 267 GLN B N 1
ATOM 4443 C CA . GLN B 1 267 ? -28.609 -19.219 6.656 1 33.25 267 GLN B CA 1
ATOM 4444 C C . GLN B 1 267 ? -27.922 -19.656 7.941 1 33.25 267 GLN B C 1
ATOM 4446 O O . GLN B 1 267 ? -28.562 -19.875 8.961 1 33.25 267 GLN B O 1
ATOM 4451 N N . MET B 1 268 ? -27.078 -20.578 7.801 1 33.84 268 MET B N 1
ATOM 4452 C CA . MET B 1 268 ? -26.484 -20.859 9.102 1 33.84 268 MET B CA 1
ATOM 4453 C C . MET B 1 268 ? -26.094 -19.578 9.812 1 33.84 268 MET B C 1
ATOM 4455 O O . MET B 1 268 ? -25.672 -18.609 9.172 1 33.84 268 MET B O 1
ATOM 4459 N N . GLU B 1 269 ? -26.234 -19.328 11.125 1 36.94 269 GLU B N 1
ATOM 4460 C CA . GLU B 1 269 ? -26.328 -18.125 11.945 1 36.94 269 GLU B CA 1
ATOM 4461 C C . GLU B 1 269 ? -25.344 -17.062 11.484 1 36.94 269 GLU B C 1
ATOM 4463 O O . GLU B 1 269 ? -24.125 -17.281 11.508 1 36.94 269 GLU B O 1
ATOM 4468 N N . ASN B 1 270 ? -25.375 -16.109 10.352 1 45.97 270 ASN B N 1
ATOM 4469 C CA . ASN B 1 270 ? -25.172 -14.758 9.867 1 45.97 270 ASN B CA 1
ATOM 4470 C C . ASN B 1 270 ? -24.5 -13.883 10.922 1 45.97 270 ASN B C 1
ATOM 4472 O O . ASN B 1 270 ? -24.125 -12.742 10.641 1 45.97 270 ASN B O 1
ATOM 4476 N N . ARG B 1 271 ? -24.594 -14.367 12.062 1 48.62 271 ARG B N 1
ATOM 4477 C CA . ARG B 1 271 ? -24.109 -13.703 13.266 1 48.62 271 ARG B CA 1
ATOM 4478 C C . ARG B 1 271 ? -22.594 -13.508 13.219 1 48.62 271 ARG B C 1
ATOM 4480 O O . ARG B 1 271 ? -22.094 -12.461 13.617 1 48.62 271 ARG B O 1
ATOM 4487 N N . SER B 1 272 ? -21.922 -14.672 12.562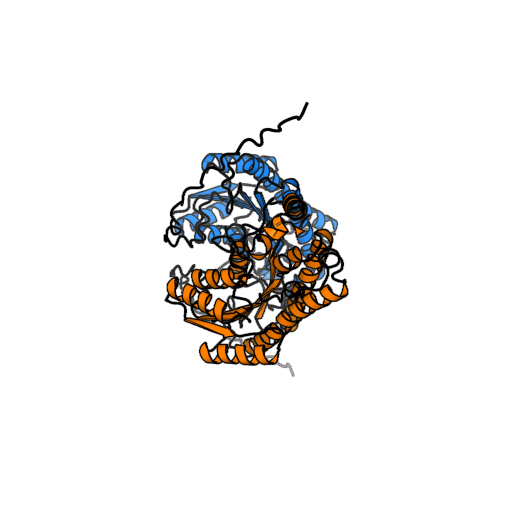 1 57.25 272 SER B N 1
ATOM 4488 C CA . SER B 1 272 ? -20.469 -14.602 12.648 1 57.25 272 SER B CA 1
ATOM 4489 C C . SER B 1 272 ? -19.906 -13.531 11.711 1 57.25 272 SER B C 1
ATOM 4491 O O . SER B 1 272 ? -19.062 -12.734 12.102 1 57.25 272 SER B O 1
ATOM 4493 N N . LEU B 1 273 ? -20.453 -13.5 10.445 1 65.06 273 LEU B N 1
ATOM 4494 C CA . LEU B 1 273 ? -19.984 -12.461 9.531 1 65.06 273 LEU B CA 1
ATOM 4495 C C . LEU B 1 273 ? -20.422 -11.078 10.016 1 65.06 273 LEU B C 1
ATOM 4497 O O . LEU B 1 273 ? -19.672 -10.109 9.883 1 65.06 273 LEU B O 1
ATOM 4501 N N . ASP B 1 274 ? -21.578 -11.133 10.648 1 69.94 274 ASP B N 1
ATOM 4502 C CA . ASP B 1 274 ? -22.062 -9.867 11.195 1 69.94 274 ASP B CA 1
ATOM 4503 C C . ASP B 1 274 ? -21.172 -9.383 12.328 1 69.94 274 ASP B C 1
ATOM 4505 O O . ASP B 1 274 ? -20.922 -8.18 12.461 1 69.94 274 ASP B O 1
ATOM 4509 N N . GLU B 1 275 ? -20.734 -10.383 13.086 1 73.31 275 GLU B N 1
ATOM 4510 C CA . GLU B 1 275 ? -19.844 -10.016 14.188 1 73.31 275 GLU B CA 1
ATOM 4511 C C . GLU B 1 275 ? -18.516 -9.484 13.664 1 73.31 275 GLU B C 1
ATOM 4513 O O . GLU B 1 275 ? -17.969 -8.523 14.211 1 73.31 275 GLU B O 1
ATOM 4518 N N . HIS B 1 276 ? -18.062 -10.07 12.617 1 72.56 276 HIS B N 1
ATOM 4519 C CA . HIS B 1 276 ? -16.812 -9.609 12.008 1 72.56 276 HIS B CA 1
ATOM 4520 C C . HIS B 1 276 ? -16.969 -8.195 11.453 1 72.56 276 HIS B C 1
ATOM 4522 O O . HIS B 1 276 ? -16.094 -7.344 11.664 1 72.56 276 HIS B O 1
ATOM 4528 N N . VAL B 1 277 ? -18.062 -8.117 10.797 1 80 277 VAL B N 1
ATOM 4529 C CA . VAL B 1 277 ? -18.344 -6.801 10.227 1 80 277 VAL B CA 1
ATOM 4530 C C . VAL B 1 277 ? -18.406 -5.754 11.336 1 80 277 VAL B C 1
ATOM 4532 O O . VAL B 1 277 ? -17.859 -4.66 11.203 1 80 277 VAL B O 1
ATOM 4535 N N . LYS B 1 278 ? -19 -6.133 12.445 1 82.5 278 LYS B N 1
ATOM 4536 C CA . LYS B 1 278 ? -19.156 -5.203 13.562 1 82.5 278 LYS B CA 1
ATOM 4537 C C . LYS B 1 278 ? -17.812 -4.879 14.195 1 82.5 278 LYS B C 1
ATOM 4539 O O . LYS B 1 278 ? -17.594 -3.771 14.695 1 82.5 278 LYS B O 1
ATOM 4544 N N . GLU B 1 279 ? -16.938 -5.816 14.07 1 83.44 279 GLU B N 1
ATOM 4545 C CA . GLU B 1 279 ? -15.641 -5.645 14.711 1 83.44 279 GLU B CA 1
ATOM 4546 C C . GLU B 1 279 ? -14.656 -4.922 13.797 1 83.44 279 GLU B C 1
ATOM 4548 O O . GLU B 1 279 ? -13.633 -4.418 14.25 1 83.44 279 GLU B O 1
ATOM 4553 N N . THR B 1 280 ? -14.953 -4.93 12.539 1 87.75 280 THR B N 1
ATOM 4554 C CA . THR B 1 280 ? -14.078 -4.27 11.578 1 87.75 280 THR B CA 1
ATOM 4555 C C . THR B 1 280 ? -14.328 -2.766 11.562 1 87.75 280 THR B C 1
ATOM 4557 O O . THR B 1 280 ? -15.461 -2.324 11.344 1 87.75 280 THR B O 1
ATOM 4560 N N . PRO B 1 281 ? -13.312 -1.92 11.75 1 92.25 281 PRO B N 1
ATOM 4561 C CA . PRO B 1 281 ? -13.492 -0.467 11.812 1 92.25 281 PRO B CA 1
ATOM 4562 C C . PRO B 1 281 ? -14.266 0.082 10.617 1 92.25 281 PRO B C 1
ATOM 4564 O O . PRO B 1 281 ? -15.102 0.98 10.773 1 92.25 281 PRO B O 1
ATOM 4567 N N . LEU B 1 282 ? -14.172 -0.471 9.414 1 93.56 282 LEU B N 1
ATOM 4568 C CA . LEU B 1 282 ? -14.906 0.024 8.258 1 93.56 282 LEU B CA 1
ATOM 4569 C C . LEU B 1 282 ? -16.312 -0.583 8.211 1 93.56 282 LEU B C 1
ATOM 4571 O O . LEU B 1 282 ? -17.125 -0.185 7.383 1 93.56 282 LEU B O 1
ATOM 4575 N N . ARG B 1 283 ? -16.688 -1.589 8.938 1 91.38 283 ARG B N 1
ATOM 4576 C CA . ARG B 1 283 ? -18.016 -2.15 9.164 1 91.38 283 ARG B CA 1
ATOM 4577 C C . ARG B 1 283 ? -18.609 -2.693 7.875 1 91.38 283 ARG B C 1
ATOM 4579 O O . ARG B 1 283 ? -19.812 -2.533 7.621 1 91.38 283 ARG B O 1
ATOM 4586 N N . ARG B 1 284 ? -17.75 -3.244 7.059 1 85.56 284 ARG B N 1
ATOM 4587 C CA . ARG B 1 284 ? -18.203 -3.906 5.836 1 85.56 284 ARG B CA 1
ATOM 4588 C C . ARG B 1 284 ? -17.234 -5.012 5.43 1 85.56 284 ARG B C 1
ATOM 4590 O O . ARG B 1 284 ? -16.078 -5.016 5.852 1 85.56 284 ARG B O 1
ATOM 4597 N N . LEU B 1 285 ? -17.797 -5.898 4.645 1 83.38 285 LEU B N 1
ATOM 4598 C CA . LEU B 1 285 ? -16.906 -6.863 3.994 1 83.38 285 LEU B CA 1
ATOM 4599 C C . LEU B 1 285 ? -16.094 -6.195 2.9 1 83.38 285 LEU B C 1
ATOM 4601 O O . LEU B 1 285 ? -16.531 -5.215 2.297 1 83.38 285 LEU B O 1
ATOM 4605 N N . GLY B 1 286 ? -14.859 -6.695 2.75 1 86.06 286 GLY B N 1
ATOM 4606 C CA . GLY B 1 286 ? -14.078 -6.27 1.602 1 86.06 286 GLY B CA 1
ATOM 4607 C C . GLY B 1 286 ? -14.578 -6.852 0.292 1 86.06 286 GLY B C 1
ATOM 4608 O O . GLY B 1 286 ? -15.359 -7.805 0.288 1 86.06 286 GLY B O 1
ATOM 4609 N N . GLN B 1 287 ? -14.172 -6.262 -0.776 1 87.38 287 GLN B N 1
ATOM 4610 C CA . GLN B 1 287 ? -14.469 -6.75 -2.119 1 87.38 287 GLN B CA 1
ATOM 4611 C C . GLN B 1 287 ? -13.211 -7.273 -2.805 1 87.38 287 GLN B C 1
ATOM 4613 O O . GLN B 1 287 ? -12.125 -6.742 -2.604 1 87.38 287 GLN B O 1
ATOM 4618 N N . PRO B 1 288 ? -13.375 -8.344 -3.637 1 88.75 288 PRO B N 1
ATOM 4619 C CA . PRO B 1 288 ? -12.211 -8.859 -4.359 1 88.75 288 PRO B CA 1
ATOM 4620 C C . PRO B 1 288 ? -11.469 -7.773 -5.141 1 88.75 288 PRO B C 1
ATOM 4622 O O . PRO B 1 288 ? -10.242 -7.824 -5.27 1 88.75 288 PRO B O 1
ATOM 4625 N N . GLU B 1 289 ? -12.188 -6.789 -5.605 1 91.44 289 GLU B N 1
ATOM 4626 C CA . GLU B 1 289 ? -11.602 -5.684 -6.355 1 91.44 289 GLU B CA 1
ATOM 4627 C C . GLU B 1 289 ? -10.617 -4.898 -5.496 1 91.44 289 GLU B C 1
ATOM 4629 O O . GLU B 1 289 ? -9.617 -4.383 -6 1 91.44 289 GLU B O 1
ATOM 4634 N N . GLU B 1 290 ? -10.922 -4.801 -4.23 1 92.56 290 GLU B N 1
ATOM 4635 C CA . GLU B 1 290 ? -10.062 -4.027 -3.334 1 92.56 290 GLU B CA 1
ATOM 4636 C C . GLU B 1 290 ? -8.75 -4.746 -3.068 1 92.56 290 GLU B C 1
ATOM 4638 O O . GLU B 1 290 ? -7.711 -4.109 -2.887 1 92.56 290 GLU B O 1
ATOM 4643 N N . ILE B 1 291 ? -8.812 -6.074 -3.092 1 93.44 291 ILE B N 1
ATOM 4644 C CA . ILE B 1 291 ? -7.578 -6.848 -2.986 1 93.44 291 ILE B CA 1
ATOM 4645 C C . ILE B 1 291 ? -6.766 -6.703 -4.27 1 93.44 291 ILE B C 1
ATOM 4647 O O . ILE B 1 291 ? -5.555 -6.469 -4.223 1 93.44 291 ILE B O 1
ATOM 4651 N N . ALA B 1 292 ? -7.457 -6.812 -5.371 1 94.44 292 ALA B N 1
ATOM 4652 C CA . ALA B 1 292 ? -6.809 -6.66 -6.672 1 94.44 292 ALA B CA 1
ATOM 4653 C C . ALA B 1 292 ? -6.129 -5.297 -6.793 1 94.44 292 ALA B C 1
ATOM 4655 O O . ALA B 1 292 ? -5.027 -5.191 -7.332 1 94.44 292 ALA B O 1
ATOM 4656 N N . ASP B 1 293 ? -6.785 -4.262 -6.258 1 93.94 293 ASP B N 1
ATOM 4657 C CA . ASP B 1 293 ? -6.203 -2.922 -6.25 1 93.94 293 ASP B CA 1
ATOM 4658 C C . ASP B 1 293 ? -4.895 -2.895 -5.465 1 93.94 293 ASP B C 1
ATOM 4660 O O . ASP B 1 293 ? -3.926 -2.26 -5.887 1 93.94 293 ASP B O 1
ATOM 4664 N N . GLY B 1 294 ? -4.898 -3.572 -4.324 1 94.88 294 GLY B N 1
ATOM 4665 C CA . GLY B 1 294 ? -3.674 -3.695 -3.555 1 94.88 294 GLY B CA 1
ATOM 4666 C C . GLY B 1 294 ? -2.568 -4.418 -4.305 1 94.88 294 GLY B C 1
ATOM 4667 O O . GLY B 1 294 ? -1.401 -4.027 -4.227 1 94.88 294 GLY B O 1
ATOM 4668 N N . VAL B 1 295 ? -2.941 -5.445 -5.035 1 96 295 VAL B N 1
ATOM 4669 C CA . VAL B 1 295 ? -1.976 -6.191 -5.836 1 96 295 VAL B CA 1
ATOM 4670 C C . VAL B 1 295 ? -1.382 -5.281 -6.91 1 96 295 VAL B C 1
ATOM 4672 O O . VAL B 1 295 ? -0.172 -5.297 -7.148 1 96 295 VAL B O 1
ATOM 4675 N N . VAL B 1 296 ? -2.215 -4.516 -7.551 1 94.38 296 VAL B N 1
ATOM 4676 C CA . VAL B 1 296 ? -1.764 -3.6 -8.594 1 94.38 296 VAL B CA 1
ATOM 4677 C C . VAL B 1 296 ? -0.746 -2.619 -8.008 1 94.38 296 VAL B C 1
ATOM 4679 O O . VAL B 1 296 ? 0.3 -2.371 -8.617 1 94.38 296 VAL B O 1
ATOM 4682 N N . PHE B 1 297 ? -1.002 -2.062 -6.879 1 94.12 297 PHE B N 1
ATOM 4683 C CA . PHE B 1 297 ? -0.051 -1.181 -6.215 1 94.12 297 PHE B CA 1
ATOM 4684 C C . PHE B 1 297 ? 1.272 -1.897 -5.969 1 94.12 297 PHE B C 1
ATOM 4686 O O . PHE B 1 297 ? 2.334 -1.398 -6.348 1 94.12 297 PHE B O 1
ATOM 4693 N N . LEU B 1 298 ? 1.225 -3.094 -5.375 1 96 298 LEU B N 1
ATOM 4694 C CA . LEU B 1 298 ? 2.432 -3.818 -4.996 1 96 298 LEU B CA 1
ATOM 4695 C C . LEU B 1 298 ? 3.203 -4.273 -6.23 1 96 298 LEU B C 1
ATOM 4697 O O . LEU B 1 298 ? 4.418 -4.48 -6.168 1 96 298 LEU B O 1
ATOM 4701 N N . ALA B 1 299 ? 2.525 -4.414 -7.336 1 95.12 299 ALA B N 1
ATOM 4702 C CA . ALA B 1 299 ? 3.156 -4.828 -8.586 1 95.12 299 ALA B CA 1
ATOM 4703 C C . ALA B 1 299 ? 3.766 -3.631 -9.312 1 95.12 299 ALA B C 1
ATOM 4705 O O . ALA B 1 299 ? 4.617 -3.797 -10.188 1 95.12 299 ALA B O 1
ATOM 4706 N N . SER B 1 300 ? 3.342 -2.461 -8.977 1 91.94 300 SER B N 1
ATOM 4707 C CA . SER B 1 300 ? 3.699 -1.272 -9.742 1 91.94 300 SER B CA 1
ATOM 4708 C C . SER B 1 300 ? 4.969 -0.627 -9.195 1 91.94 300 SER B C 1
ATOM 4710 O O . SER B 1 300 ? 5.477 -1.026 -8.148 1 91.94 300 SER B O 1
ATOM 4712 N N . SER B 1 301 ? 5.391 0.396 -9.945 1 90.12 301 SER B N 1
ATOM 4713 C CA . SER B 1 301 ? 6.574 1.156 -9.555 1 90.12 301 SER B CA 1
ATOM 4714 C C . SER B 1 301 ? 6.293 2.047 -8.352 1 90.12 301 SER B C 1
ATOM 4716 O O . SER B 1 301 ? 7.219 2.555 -7.719 1 90.12 301 SER B O 1
ATOM 4718 N N . LEU B 1 302 ? 5.012 2.17 -7.98 1 91.88 302 LEU B N 1
ATOM 4719 C CA . LEU B 1 302 ? 4.656 2.965 -6.809 1 91.88 302 LEU B CA 1
ATOM 4720 C C . LEU B 1 302 ? 5.16 2.305 -5.531 1 91.88 302 LEU B C 1
ATOM 4722 O O . LEU B 1 302 ? 5.242 2.951 -4.484 1 91.88 302 LEU B O 1
ATOM 4726 N N . SER B 1 303 ? 5.461 1.02 -5.609 1 95 303 SER B N 1
ATOM 4727 C CA . SER B 1 303 ? 5.906 0.281 -4.434 1 95 303 SER B CA 1
ATOM 4728 C C . SER B 1 303 ? 7.379 -0.101 -4.547 1 95 303 SER B C 1
ATOM 4730 O O . SER B 1 303 ? 7.793 -1.152 -4.055 1 95 303 SER B O 1
ATOM 4732 N N . SER B 1 304 ? 8.203 0.764 -5.191 1 94.19 304 SER B N 1
ATOM 4733 C CA . SER B 1 304 ? 9.586 0.444 -5.543 1 94.19 304 SER B CA 1
ATOM 4734 C C . SER B 1 304 ? 10.453 0.294 -4.297 1 94.19 304 SER B C 1
ATOM 4736 O O . SER B 1 304 ? 11.547 -0.274 -4.363 1 94.19 304 SER B O 1
ATOM 4738 N N . SER B 1 305 ? 10.008 0.815 -3.162 1 93.94 305 SER B N 1
ATOM 4739 C CA . SER B 1 305 ? 10.797 0.689 -1.939 1 93.94 305 SER B CA 1
ATOM 4740 C C . SER B 1 305 ? 10.07 -0.17 -0.906 1 93.94 305 SER B C 1
ATOM 4742 O O . SER B 1 305 ? 10.391 -0.114 0.285 1 93.94 305 SER B O 1
ATOM 4744 N N . VAL B 1 306 ? 9.062 -0.908 -1.319 1 96.12 306 VAL B N 1
ATOM 4745 C CA . VAL B 1 306 ? 8.359 -1.851 -0.457 1 96.12 306 VAL B CA 1
ATOM 4746 C C . VAL B 1 306 ? 8.906 -3.26 -0.674 1 96.12 306 VAL B C 1
ATOM 4748 O O . VAL B 1 306 ? 8.852 -3.789 -1.786 1 96.12 306 VAL B O 1
ATOM 4751 N N . ASN B 1 307 ? 9.492 -3.807 0.329 1 97 307 ASN B N 1
ATOM 4752 C CA . ASN B 1 307 ? 10.07 -5.145 0.259 1 97 307 ASN B CA 1
ATOM 4753 C C . ASN B 1 307 ? 9.977 -5.871 1.597 1 97 307 ASN B C 1
ATOM 4755 O O . ASN B 1 307 ? 10.102 -5.254 2.654 1 97 307 ASN B O 1
ATOM 4759 N N . GLY B 1 308 ? 9.641 -7.168 1.493 1 96.56 308 GLY B N 1
ATOM 4760 C CA . GLY B 1 308 ? 9.547 -7.965 2.707 1 96.56 308 GLY B CA 1
ATOM 4761 C C . GLY B 1 308 ? 8.43 -7.512 3.631 1 96.56 308 GLY B C 1
ATOM 4762 O O . GLY B 1 308 ? 8.578 -7.543 4.855 1 96.56 308 GLY B O 1
ATOM 4763 N N . PHE B 1 309 ? 7.336 -7.078 3.109 1 94.56 309 PHE B N 1
ATOM 4764 C CA . PHE B 1 309 ? 6.273 -6.449 3.883 1 94.56 309 PHE B CA 1
ATOM 4765 C C . PHE B 1 309 ? 4.914 -7.035 3.516 1 94.56 309 PHE B C 1
ATOM 4767 O O . PHE B 1 309 ? 4.688 -7.422 2.365 1 94.56 309 PHE B O 1
ATOM 4774 N N . GLY B 1 310 ? 4.055 -7.105 4.492 1 95.06 310 GLY B N 1
ATOM 4775 C CA . GLY B 1 310 ? 2.676 -7.516 4.266 1 95.06 310 GLY B CA 1
ATOM 4776 C C . GLY B 1 310 ? 1.691 -6.363 4.34 1 95.06 310 GLY B C 1
ATOM 4777 O O . GLY B 1 310 ? 1.556 -5.723 5.383 1 95.06 310 GLY B O 1
ATOM 4778 N N . LEU B 1 311 ? 1.039 -6.113 3.268 1 95.88 311 LEU B N 1
ATOM 4779 C CA . LEU B 1 311 ? 0.008 -5.086 3.199 1 95.88 311 LEU B CA 1
ATOM 4780 C C . LEU B 1 311 ? -1.329 -5.621 3.701 1 95.88 311 LEU B C 1
ATOM 4782 O O . LEU B 1 311 ? -1.866 -6.582 3.146 1 95.88 311 LEU B O 1
ATOM 4786 N N . ALA B 1 312 ? -1.874 -5.031 4.727 1 93.88 312 ALA B N 1
ATOM 4787 C CA . ALA B 1 312 ? -3.191 -5.414 5.227 1 93.88 312 ALA B CA 1
ATOM 4788 C C . ALA B 1 312 ? -4.301 -4.688 4.473 1 93.88 312 ALA B C 1
ATOM 4790 O O . ALA B 1 312 ? -4.363 -3.455 4.484 1 93.88 312 ALA B O 1
ATOM 4791 N N . VAL B 1 313 ? -5.066 -5.406 3.777 1 93.75 313 VAL B N 1
ATOM 4792 C CA . VAL B 1 313 ? -6.266 -4.914 3.105 1 93.75 313 VAL B CA 1
ATOM 4793 C C . VAL B 1 313 ? -7.504 -5.574 3.701 1 93.75 313 VAL B C 1
ATOM 4795 O O . VAL B 1 313 ? -8.086 -6.477 3.094 1 93.75 313 VAL B O 1
ATOM 4798 N N . ASN B 1 314 ? -7.824 -5.113 4.898 1 90.19 314 ASN B N 1
ATOM 4799 C CA . ASN B 1 314 ? -8.82 -5.863 5.656 1 90.19 314 ASN B CA 1
ATOM 4800 C C . ASN B 1 314 ? -9.75 -4.934 6.434 1 90.19 314 ASN B C 1
ATOM 4802 O O . ASN B 1 314 ? -10.273 -5.312 7.48 1 90.19 314 ASN B O 1
ATOM 4806 N N . GLY B 1 315 ? -9.844 -3.721 5.992 1 92.06 315 GLY B N 1
ATOM 4807 C CA . GLY B 1 315 ? -10.781 -2.771 6.562 1 92.06 315 GLY B CA 1
ATOM 4808 C C . GLY B 1 315 ? -10.414 -2.334 7.969 1 92.06 315 GLY B C 1
ATOM 4809 O O . GLY B 1 315 ? -11.211 -1.688 8.656 1 92.06 315 GLY B O 1
ATOM 4810 N N . GLY B 1 316 ? -9.258 -2.686 8.445 1 91.56 316 GLY B N 1
ATOM 4811 C CA . GLY B 1 316 ? -8.812 -2.355 9.789 1 91.56 316 GLY B CA 1
ATOM 4812 C C . GLY B 1 316 ? -9.039 -3.48 10.789 1 91.56 316 GLY B C 1
ATOM 4813 O O . GLY B 1 316 ? -8.844 -3.299 11.992 1 91.56 316 GLY B O 1
ATOM 4814 N N . TYR B 1 317 ? -9.367 -4.613 10.344 1 83.88 317 TYR B N 1
ATOM 4815 C CA . TYR B 1 317 ? -9.656 -5.738 11.227 1 83.88 317 TYR B CA 1
ATOM 4816 C C . TYR B 1 317 ? -8.453 -6.059 12.109 1 83.88 317 TYR B C 1
ATOM 4818 O O . TYR B 1 317 ? -8.617 -6.418 13.281 1 83.88 317 TYR B O 1
ATOM 4826 N N . SER B 1 318 ? -7.32 -5.918 11.594 1 79.12 318 SER B N 1
ATOM 4827 C CA . SER B 1 318 ? -6.105 -6.301 12.305 1 79.12 318 SER B CA 1
ATOM 4828 C C . SER B 1 318 ? -5.758 -5.289 13.391 1 79.12 318 SER B C 1
ATOM 4830 O O . SER B 1 318 ? -4.859 -5.527 14.203 1 79.12 318 SER B O 1
ATOM 4832 N N . CYS B 1 319 ? -6.379 -4.145 13.375 1 77.75 319 CYS B N 1
ATOM 4833 C CA . CYS B 1 319 ? -5.988 -3.156 14.375 1 77.75 319 CYS B CA 1
ATOM 4834 C C . CYS B 1 319 ? -6.875 -3.254 15.609 1 77.75 319 CYS B C 1
ATOM 4836 O O . CYS B 1 319 ? -6.688 -2.508 16.578 1 77.75 319 CYS B O 1
ATOM 4838 N N . VAL B 1 320 ? -7.82 -4.16 15.617 1 71.44 320 VAL B N 1
ATOM 4839 C CA . VAL B 1 320 ? -8.711 -4.328 16.75 1 71.44 320 VAL B CA 1
ATOM 4840 C C . VAL B 1 320 ? -8.219 -5.477 17.641 1 71.44 320 VAL B C 1
ATOM 4842 O O . VAL B 1 320 ? -7.586 -6.414 17.141 1 71.44 320 VAL B O 1
#

Foldseek 3Di:
DPPPPCPPPPCPPPPPPPPPPVPPPPCCVQLALQFAEEFEPQFAPPPPLLPDPDFAHALNVLLQQLNLVSHHAEYEYEEQDQVSQVVSVVVSCVVRVSHDYHYDYDDLLDLVRLLVSVVVSCVVRVAYAEYELEDFDLPVPVVPPPPPPPPPFLEPPPPVVLVVRLVSSLSSLVSNVVSNCVRLLPADAPDPQRGSHEYEYELPCQLSQVLRHDLVVSVVSLVVSLVSSLVVQLVVLVVCPPRLYAGEYEREAAEDGSSNPRPPCCPVPVVSVQVLLVLQQQSDHHYSNQSSVVSSCRSGSVCSPPHSYYHYHYNRNVVD/DDPPPPPPPPCPDPPPPPPPPVPPPPCCVQLALCFAEEFEPQFAPPPPLLPDDDFAHALNVLLQQLNLVSHHAEYEYEEQDQVSQVVSVVVSCVVRVSHDYHYDYDDLLDLVRLLVSVVVSCVVRVAYAEYELDDADLPPPVVPPPPPDPPPFLEPPPPVNLVVRLVSSLSSLVSNVVSNCVRLLPADAPDPQRGSHEYEYELPCQLSQVLRHDLVVSVVSLVVSLVSSLVVQLVVLVVCPPRLYAGEYEREAAEDGSSNPRPPCCPVPVVSVQVLLVQQQQSDHHYSNQSSVVSSCRSGSVCSPPHSYYHYHYNRNVVD

Sequence (640 aa):
MYFQASIAAVNVPLISSSSFDTPNSGNDTSFQLTRPTFVTGAASGKSEWETPKHPPIGIGEQTAYALANYGITKLAITDINLRDLEAVAANVQRQWPGVEVMPLELDVSKPEQAKSVLSQVVERFGRLDIAVNNAGVTGRAGQVNDELDEAEQMDELDEADWSKVLSTNLRGIHFCQQEELHIMKDQEDLGPPRGRGSIINVSSLHGLIKLLYSIQYTASAAAKYDADVIGITRADAVSHSGFNIRIKAICPGYIETPTTGSSAQSQMENRSLDEHVKETPLRRLGQPEEIADGVVFLASSLSSSVNGFGLAVNGGYSCVMYFQASIAAVNVPLISSSSFDTPNSGNDTSFQLTRPTFVTGAASGKSEWETPKHPPIGIGEQTAYALANYGITKLAITDINLRDLEAVAANVQRQWPGVEVMPLELDVSKPEQAKSVLSQVVERFGRLDIAVNNAGVTGRAGQVNDELDEAEQMDELDEADWSKVLSTNLRGIHFCQQEELHIMKDQEDLGPPRGRGSIINVSSLHGLIKLLYSIQYTASAAAKYDADVIGITRADAVSHSGFNIRIKAICPGYIETPTTGSSAQSQMENRSLDEHVKETPLRRLGQPEEIADGVVFLASSLSSSVNGFGLAVNGGYSCV

Nearest PDB structures (foldseek):
  6jh7-assembly1_A-2  TM=8.297E-01  e=7.382E-18  Microcystis aeruginosa FACHB-905 = DIANCHI905
  4bms-assembly1_B  TM=8.315E-01  e=9.864E-18  Ralstonia sp. DSMZ 6428
  4bms-assembly2_E-2  TM=8.424E-01  e=2.494E-17  Ralstonia sp. DSMZ 6428
  2ae2-assembly1_A  TM=8.288E-01  e=2.494E-17  Datura stramonium
  5o98-assembly2_B  TM=6.436E-01  e=2.025E-12  Catharanthus roseus

InterPro domains:
  IPR002347 Short-chain dehydrogenase/reductase SDR [PF13561] (58-318)
  IPR002347 Short-chain dehydrogenase/reductase SDR [PR00081] (36-53)
  IPR002347 Short-chain dehydrogenase/reductase SDR [PR00081] (126-137)
  IPR002347 Short-chain dehydrogenase/reductase SDR [PR00081] (191-207)
  IPR002347 Short-chain dehydrogenase/reductase SDR [PR00081] (243-260)
  IPR002347 Short-chain dehydrogenase/reductase SDR [PR00081] (281-301)
  IPR036291 NAD(P)-binding domain superfamily [SSF51735] (38-319)

Organism: NCBI:txid173218

pLDDT: mean 74.23, std 26.57, range [18.69, 98.75]

Secondary structure (DSSP, 8-state):
----------------------------------S-EEEES-S----TT--SSSPPPPHHHHHHHHHHHTT--EEEEEES-HHHHHHHHHHHHHH-TT-EEEEEE--TT-HHHHHHHHHHHHHHHS---EEEE------TTTT--TTS-TTSTTTT--HHHHHHHHHHHHHHHHHHHHHHHHHHHTS----TTT-SEEEEEE---HHHHTTTS-HHHHHHHHHHHHHHHHHHHHHHHHHTTTS-EEEEEEEE-SB--HHHH-STTTSS-THHHHHHHHHSTT-S-B-HHHHHHHHHHHHSGGGTT--SEEEEESTTGGG-/----------------------------------S-EEESS-S----TT--SSSPPPPHHHHHHHHHHHTT--EEEEEES-HHHHHHHHHHHHHH-TT-EEEEEE--TT-HHHHHHHHHHHHHHHS---EEEE------TTTT--TTS-TTSTTTT--HHHHHHHHHHHHHHHHHHHHHHHHHHHTS----TTT-SEEEEEE---HHHHHTTS-HHHHHHHHHHHHHHHHHHHHHHHHHTTTS-EEEEEEEE-SB--HHHH-STTTSS-THHHHHHHHHSTT-S-B-HHHHHHHHHHHHSGGGTT--SEEEEESTTGGG-

Solvent-accessible surface area (backbone atoms only — not comparable to full-atom values): 33388 Å² total; per-residue (Å²): 134,82,80,74,74,76,73,73,76,73,75,66,69,75,74,69,81,70,73,75,65,60,74,76,74,76,75,69,75,59,65,57,41,68,33,33,29,40,35,33,29,27,33,45,79,74,52,85,70,58,70,66,96,72,64,47,58,26,49,28,33,34,30,54,51,44,40,47,72,47,40,27,33,33,39,36,35,20,13,70,51,48,69,54,26,48,53,49,42,50,50,46,38,68,78,38,68,78,32,50,67,43,71,43,72,38,53,50,78,36,57,70,50,40,49,53,52,53,49,52,48,31,68,73,62,72,46,58,38,34,37,36,40,40,49,60,65,65,54,59,71,79,65,55,62,86,78,64,60,84,79,69,51,56,79,56,62,46,74,66,56,52,51,47,35,52,46,46,29,52,45,20,45,49,41,43,48,51,50,50,49,59,54,23,70,72,41,74,68,67,41,87,58,62,26,17,16,33,37,38,38,44,34,67,37,44,55,55,34,63,70,50,40,64,57,70,61,31,50,54,50,37,52,49,47,37,49,50,48,37,46,55,26,16,52,49,23,52,75,39,43,65,61,39,50,33,23,28,26,36,33,58,32,57,37,57,23,39,68,58,64,38,59,75,66,50,63,46,80,54,56,50,63,46,46,48,22,70,59,16,21,53,51,53,69,41,48,26,59,49,53,16,33,44,49,50,45,63,66,29,63,49,29,54,32,41,21,24,44,62,46,62,41,30,24,20,40,85,51,100,137,82,82,75,75,78,74,73,76,72,76,66,71,76,75,70,80,67,73,76,66,59,74,77,74,76,74,70,76,58,66,55,40,70,35,32,29,40,34,32,29,26,32,47,80,75,53,86,71,60,70,70,97,71,66,48,57,25,48,28,32,34,29,54,51,44,41,47,72,47,40,27,34,33,39,35,37,21,14,70,51,49,70,54,26,49,53,50,43,50,50,46,38,69,77,38,69,78,32,50,67,43,72,44,71,39,52,52,78,36,57,69,49,41,48,54,51,53,50,52,46,33,69,73,63,71,46,58,39,33,36,36,40,40,49,62,66,66,56,58,72,79,65,54,61,86,78,63,60,85,79,69,53,56,80,56,61,46,74,67,55,51,51,49,35,53,45,46,29,52,45,19,46,49,42,43,49,53,50,50,48,58,53,25,70,73,40,74,69,68,39,88,56,61,24,17,16,35,39,39,38,45,33,67,36,43,55,54,34,63,70,51,40,64,57,70,61,31,52,56,50,38,52,49,48,38,49,50,47,37,47,55,27,17,51,49,22,53,75,39,42,64,61,38,49,32,22,29,26,37,34,58,32,57,37,56,23,40,69,58,62,38,60,73,66,48,63,47,82,53,57,49,64,46,46,48,23,70,59,16,22,51,51,52,70,41,47,26,61,46,52,17,34,45,49,48,45,62,67,28,62,50,28,55,33,40,21,23,43,62,46,62,42,29,26,20,41,84,51,101